Protein AF-0000000084926112 (afdb_homodimer)

InterPro domains:
  IPR013022 Xylose isomerase-like, TIM barrel domain [PF01261] (21-299)
  IPR036237 Xylose isomerase-like superfamily [SSF51658] (1-309)
  IPR050312 IolE/XylA/MocC-like [PTHR12110] (1-307)

Radius of gyration: 28.57 Å; Cα contacts (8 Å, |Δi|>4): 1303; chains: 2; bounding box: 51×92×62 Å

Structure (mmCIF, N/CA/C/O backbone):
data_AF-0000000084926112-model_v1
#
loop_
_entity.id
_entity.type
_entity.pdbx_description
1 polymer 'Xylose isomerase domain-containing protein TIM barrel'
#
loop_
_atom_site.group_PDB
_atom_site.id
_atom_site.type_symbol
_atom_site.label_atom_id
_atom_site.label_alt_id
_atom_site.label_comp_id
_atom_site.label_asym_id
_atom_site.label_entity_id
_atom_site.label_seq_id
_atom_site.pdbx_PDB_ins_code
_atom_site.Cartn_x
_atom_site.Cartn_y
_atom_site.Cartn_z
_atom_site.occupancy
_atom_site.B_iso_or_equiv
_atom_site.auth_seq_id
_atom_site.auth_comp_id
_atom_site.auth_asym_id
_atom_site.auth_atom_id
_atom_site.pdbx_PDB_model_num
ATOM 1 N N . MET A 1 1 ? -2.434 -34.125 0.705 1 95.25 1 MET A N 1
ATOM 2 C CA . MET A 1 1 ? -1.634 -33.156 -0.055 1 95.25 1 MET A CA 1
ATOM 3 C C . MET A 1 1 ? -0.195 -33.656 -0.197 1 95.25 1 MET A C 1
ATOM 5 O O . MET A 1 1 ? 0.375 -34.188 0.748 1 95.25 1 MET A O 1
ATOM 9 N N . LYS A 1 2 ? 0.292 -33.562 -1.395 1 98.06 2 LYS A N 1
ATOM 10 C CA . LYS A 1 2 ? 1.687 -33.906 -1.659 1 98.06 2 LYS A CA 1
ATOM 11 C C . LYS A 1 2 ? 2.582 -32.688 -1.568 1 98.06 2 LYS A C 1
ATOM 13 O O . LYS A 1 2 ? 2.107 -31.547 -1.697 1 98.06 2 LYS A O 1
ATOM 18 N N . LEU A 1 3 ? 3.807 -32.938 -1.264 1 98.81 3 LEU A N 1
ATOM 19 C CA . LEU A 1 3 ? 4.754 -31.828 -1.162 1 98.81 3 LEU A CA 1
ATOM 20 C C . LEU A 1 3 ? 5.695 -31.812 -2.359 1 98.81 3 LEU A C 1
ATOM 22 O O . LEU A 1 3 ? 6.137 -32.875 -2.826 1 98.81 3 LEU A O 1
ATOM 26 N N . GLY A 1 4 ? 5.953 -30.688 -2.891 1 98.88 4 GLY A N 1
ATOM 27 C CA . GLY A 1 4 ? 6.887 -30.469 -3.979 1 98.88 4 GLY A CA 1
ATOM 28 C C . GLY A 1 4 ? 7.598 -29.125 -3.883 1 98.88 4 GLY A C 1
ATOM 29 O O . GLY A 1 4 ? 7.559 -28.469 -2.84 1 98.88 4 GLY A O 1
ATOM 30 N N . PHE A 1 5 ? 8.344 -28.781 -4.895 1 98.81 5 PHE A N 1
ATOM 31 C CA . PHE A 1 5 ? 8.953 -27.453 -4.977 1 98.81 5 PHE A CA 1
ATOM 32 C C . PHE A 1 5 ? 9.172 -27.047 -6.43 1 98.81 5 PHE A C 1
ATOM 34 O O . PHE A 1 5 ? 9.211 -27.891 -7.316 1 98.81 5 PHE A O 1
ATOM 41 N N . LEU A 1 6 ? 9.188 -25.781 -6.688 1 98.75 6 LEU A N 1
ATOM 42 C CA . LEU A 1 6 ? 9.508 -25.203 -7.992 1 98.75 6 LEU A CA 1
ATOM 43 C C . LEU A 1 6 ? 11.008 -25.25 -8.258 1 98.75 6 LEU A C 1
ATOM 45 O O . LEU A 1 6 ? 11.805 -24.719 -7.488 1 98.75 6 LEU A O 1
ATOM 49 N N . THR A 1 7 ? 11.391 -25.781 -9.336 1 98.25 7 THR A N 1
ATOM 50 C CA . THR A 1 7 ? 12.781 -26.141 -9.609 1 98.25 7 THR A CA 1
ATOM 51 C C . THR A 1 7 ? 13.602 -24.906 -9.961 1 98.25 7 THR A C 1
ATOM 53 O O . THR A 1 7 ? 14.836 -24.969 -10 1 98.25 7 THR A O 1
ATOM 56 N N . ALA A 1 8 ? 12.945 -23.766 -10.109 1 96.44 8 ALA A N 1
ATOM 57 C CA . ALA A 1 8 ? 13.625 -22.547 -10.539 1 96.44 8 ALA A CA 1
ATOM 58 C C . ALA A 1 8 ? 14.68 -22.125 -9.531 1 96.44 8 ALA A C 1
ATOM 60 O O . ALA A 1 8 ? 15.617 -21.391 -9.875 1 96.44 8 ALA A O 1
ATOM 61 N N . CYS A 1 9 ? 14.633 -22.578 -8.328 1 96.44 9 CYS A N 1
ATOM 62 C CA . CYS A 1 9 ? 15.562 -22.172 -7.277 1 96.44 9 CYS A CA 1
ATOM 63 C C . CYS A 1 9 ? 16.891 -22.922 -7.402 1 96.44 9 CYS A C 1
ATOM 65 O O . CYS A 1 9 ? 17.859 -22.594 -6.715 1 96.44 9 CYS A O 1
ATOM 67 N N . LEU A 1 10 ? 16.984 -23.922 -8.258 1 96.38 10 LEU A N 1
ATOM 68 C CA . LEU A 1 10 ? 18.203 -24.672 -8.516 1 96.38 10 LEU A CA 1
ATOM 69 C C . LEU A 1 10 ? 18.531 -24.703 -10 1 96.38 10 LEU A C 1
ATOM 71 O O . LEU A 1 10 ? 18.516 -25.75 -10.633 1 96.38 10 LEU A O 1
ATOM 75 N N . PRO A 1 11 ? 18.922 -23.562 -10.523 1 93.06 11 PRO A N 1
ATOM 76 C CA . PRO A 1 11 ? 19.016 -23.375 -11.977 1 93.06 11 PRO A CA 1
ATOM 77 C C . PRO A 1 11 ? 20.141 -24.188 -12.602 1 93.06 11 PRO A C 1
ATOM 79 O O . PRO A 1 11 ? 20.141 -24.422 -13.82 1 93.06 11 PRO A O 1
ATOM 82 N N . LYS A 1 12 ? 21.094 -24.734 -11.859 1 93.12 12 LYS A N 1
ATOM 83 C CA . LYS A 1 12 ? 22.25 -25.422 -12.43 1 93.12 12 LYS A CA 1
ATOM 84 C C . LYS A 1 12 ? 22.062 -26.938 -12.406 1 93.12 12 LYS A C 1
ATOM 86 O O . LYS A 1 12 ? 22.891 -27.688 -12.922 1 93.12 12 LYS A O 1
ATOM 91 N N . GLN A 1 13 ? 20.969 -27.328 -11.844 1 95.62 13 GLN A N 1
ATOM 92 C CA . GLN A 1 13 ? 20.734 -28.75 -11.719 1 95.62 13 GLN A CA 1
ATOM 93 C C . GLN A 1 13 ? 19.891 -29.281 -12.883 1 95.62 13 GLN A C 1
ATOM 95 O O . GLN A 1 13 ? 18.953 -28.625 -13.328 1 95.62 13 GLN A O 1
ATOM 100 N N . SER A 1 14 ? 20.266 -30.469 -13.344 1 96.62 14 SER A N 1
ATOM 101 C CA . SER A 1 14 ? 19.453 -31.125 -14.359 1 96.62 14 SER A CA 1
ATOM 102 C C . SER A 1 14 ? 18.172 -31.688 -13.75 1 96.62 14 SER A C 1
ATOM 104 O O . SER A 1 14 ? 18.094 -31.906 -12.539 1 96.62 14 SER A O 1
ATOM 106 N N . LEU A 1 15 ? 17.219 -31.922 -14.625 1 97.94 15 LEU A N 1
ATOM 107 C CA . LEU A 1 15 ? 15.961 -32.5 -14.172 1 97.94 15 LEU A CA 1
ATOM 108 C C . LEU A 1 15 ? 16.219 -33.844 -13.484 1 97.94 15 LEU A C 1
ATOM 110 O O . LEU A 1 15 ? 15.609 -34.156 -12.453 1 97.94 15 LEU A O 1
ATOM 114 N N . GLU A 1 16 ? 17.078 -34.656 -14.023 1 97.69 16 GLU A N 1
ATOM 115 C CA . GLU A 1 16 ? 17.391 -35.969 -13.461 1 97.69 16 GLU A CA 1
ATOM 116 C C . GLU A 1 16 ? 17.953 -35.844 -12.047 1 97.69 16 GLU A C 1
ATOM 118 O O . GLU A 1 16 ? 17.516 -36.531 -11.133 1 97.69 16 GLU A O 1
ATOM 123 N N . ASN A 1 17 ? 18.906 -34.938 -11.898 1 98 17 ASN A N 1
ATOM 124 C CA . ASN A 1 17 ? 19.484 -34.688 -10.578 1 98 17 ASN A CA 1
ATOM 125 C C . ASN A 1 17 ? 18.422 -34.219 -9.578 1 98 17 ASN A C 1
ATOM 127 O O . ASN A 1 17 ? 18.453 -34.625 -8.414 1 98 17 ASN A O 1
ATOM 131 N N . LEU A 1 18 ? 17.594 -33.406 -10.031 1 98.56 18 LEU A N 1
ATOM 132 C CA . LEU A 1 18 ? 16.562 -32.844 -9.164 1 98.56 18 LEU A CA 1
ATOM 133 C C . LEU A 1 18 ? 15.586 -33.906 -8.703 1 98.56 18 LEU A C 1
ATOM 135 O O . LEU A 1 18 ? 15.18 -33.938 -7.543 1 98.56 18 LEU A O 1
ATOM 139 N N . VAL A 1 19 ? 15.219 -34.812 -9.617 1 98.62 19 VAL A N 1
ATOM 140 C CA . VAL A 1 19 ? 14.297 -35.875 -9.289 1 98.62 19 VAL A CA 1
ATOM 141 C C . VAL A 1 19 ? 14.898 -36.781 -8.203 1 98.62 19 VAL A C 1
ATOM 143 O O . VAL A 1 19 ? 14.242 -37.094 -7.203 1 98.62 19 VAL A O 1
ATOM 146 N N . VAL A 1 20 ? 16.125 -37.094 -8.367 1 98 20 VAL A N 1
ATOM 147 C CA . VAL A 1 20 ? 16.812 -37.969 -7.426 1 98 20 VAL A CA 1
ATOM 148 C C . VAL A 1 20 ? 16.938 -37.281 -6.066 1 98 20 VAL A C 1
ATOM 150 O O . VAL A 1 20 ? 16.625 -37.875 -5.031 1 98 20 VAL A O 1
ATOM 153 N N . TRP A 1 21 ? 17.359 -36.094 -6.078 1 98.44 21 TRP A N 1
ATOM 154 C CA . TRP A 1 21 ? 17.547 -35.375 -4.828 1 98.44 21 TRP A CA 1
ATOM 155 C C . TRP A 1 21 ? 16.203 -35.156 -4.121 1 98.44 21 TRP A C 1
ATOM 157 O O . TRP A 1 21 ? 16.094 -35.375 -2.91 1 98.44 21 TRP A O 1
ATOM 167 N N . ALA A 1 22 ? 15.219 -34.656 -4.867 1 98.75 22 ALA A N 1
ATOM 168 C CA . ALA A 1 22 ? 13.891 -34.406 -4.297 1 98.75 22 ALA A CA 1
ATOM 169 C C . ALA A 1 22 ? 13.352 -35.656 -3.617 1 98.75 22 ALA A C 1
ATOM 171 O O . ALA A 1 22 ? 12.836 -35.594 -2.498 1 98.75 22 ALA A O 1
ATOM 172 N N . LYS A 1 23 ? 13.5 -36.781 -4.289 1 98.44 23 LYS A N 1
ATOM 173 C CA . LYS A 1 23 ? 13.062 -38.062 -3.73 1 98.44 23 LYS A CA 1
ATOM 174 C C . LYS A 1 23 ? 13.797 -38.375 -2.432 1 98.44 23 LYS A C 1
ATOM 176 O O . LYS A 1 23 ? 13.188 -38.844 -1.464 1 98.44 23 LYS A O 1
ATOM 181 N N . SER A 1 24 ? 15.039 -38.125 -2.43 1 98.44 24 SER A N 1
ATOM 182 C CA . SER A 1 24 ? 15.852 -38.406 -1.256 1 98.44 24 SER A CA 1
ATOM 183 C C . SER A 1 24 ? 15.406 -37.625 -0.045 1 98.44 24 SER A C 1
ATOM 185 O O . SER A 1 24 ? 15.539 -38.062 1.095 1 98.44 24 SER A O 1
ATOM 187 N N . VAL A 1 25 ? 14.898 -36.438 -0.245 1 98.56 25 VAL A N 1
ATOM 188 C CA . VAL A 1 25 ? 14.414 -35.594 0.834 1 98.56 25 VAL A CA 1
ATOM 189 C C . VAL A 1 25 ? 13.031 -36.031 1.279 1 98.56 25 VAL A C 1
ATOM 191 O O . VAL A 1 25 ? 12.672 -35.906 2.453 1 98.56 25 VAL A O 1
ATOM 194 N N . GLY A 1 26 ? 12.281 -36.562 0.346 1 98.62 26 GLY A N 1
ATOM 195 C CA . GLY A 1 26 ? 10.93 -37 0.642 1 98.62 26 GLY A CA 1
ATOM 196 C C . GLY A 1 26 ? 9.875 -36.281 -0.171 1 98.62 26 GLY A C 1
ATOM 197 O O . GLY A 1 26 ? 8.68 -36.562 -0.039 1 98.62 26 GLY A O 1
ATOM 198 N N . PHE A 1 27 ? 10.281 -35.375 -1.051 1 98.81 27 PHE A N 1
ATOM 199 C CA . PHE A 1 27 ? 9.328 -34.719 -1.938 1 98.81 27 PHE A CA 1
ATOM 200 C C . PHE A 1 27 ? 8.664 -35.75 -2.857 1 98.81 27 PHE A C 1
ATOM 202 O O . PHE A 1 27 ? 9.227 -36.812 -3.141 1 98.81 27 PHE A O 1
ATOM 209 N N . GLU A 1 28 ? 7.453 -35.375 -3.33 1 98.69 28 GLU A N 1
ATOM 210 C CA . GLU A 1 28 ? 6.699 -36.281 -4.172 1 98.69 28 GLU A CA 1
ATOM 211 C C . GLU A 1 28 ? 6.449 -35.688 -5.555 1 98.69 28 GLU A C 1
ATOM 213 O O . GLU A 1 28 ? 6.117 -36.406 -6.5 1 98.69 28 GLU A O 1
ATOM 218 N N . MET A 1 29 ? 6.555 -34.406 -5.645 1 98.81 29 MET A N 1
ATOM 219 C CA . MET A 1 29 ? 6.273 -33.75 -6.922 1 98.81 29 MET A CA 1
ATOM 220 C C . MET A 1 29 ? 7.262 -32.625 -7.191 1 98.81 29 MET A C 1
ATOM 222 O O . MET A 1 29 ? 7.84 -32.062 -6.258 1 98.81 29 MET A O 1
ATOM 226 N N . LEU A 1 30 ? 7.496 -32.344 -8.461 1 98.88 30 LEU A N 1
ATOM 227 C CA . LEU A 1 30 ? 8.281 -31.188 -8.883 1 98.88 30 LEU A CA 1
ATOM 228 C C . LEU A 1 30 ? 7.453 -30.266 -9.773 1 98.88 30 LEU A C 1
ATOM 230 O O . LEU A 1 30 ? 6.738 -30.734 -10.664 1 98.88 30 LEU A O 1
ATOM 234 N N . GLU A 1 31 ? 7.363 -29.031 -9.43 1 98.88 31 GLU A N 1
ATOM 235 C CA . GLU A 1 31 ? 6.977 -27.969 -10.359 1 98.88 31 GLU A CA 1
ATOM 236 C C . GLU A 1 31 ? 8.148 -27.547 -11.234 1 98.88 31 GLU A C 1
ATOM 238 O O . GLU A 1 31 ? 9.102 -26.938 -10.742 1 98.88 31 GLU A O 1
ATOM 243 N N . VAL A 1 32 ? 8.086 -27.812 -12.5 1 98.81 32 VAL A N 1
ATOM 244 C CA . VAL A 1 32 ? 9.281 -27.781 -13.336 1 98.81 32 VAL A CA 1
ATOM 245 C C . VAL A 1 32 ? 9.352 -26.453 -14.094 1 98.81 32 VAL A C 1
ATOM 247 O O . VAL A 1 32 ? 8.406 -26.094 -14.797 1 98.81 32 VAL A O 1
ATOM 250 N N . ALA A 1 33 ? 10.469 -25.781 -13.961 1 98.12 33 ALA A N 1
ATOM 251 C CA . ALA A 1 33 ? 10.688 -24.5 -14.609 1 98.12 33 ALA A CA 1
ATOM 252 C C . ALA A 1 33 ? 10.93 -24.672 -16.109 1 98.12 33 ALA A C 1
ATOM 254 O O . ALA A 1 33 ? 11.812 -25.438 -16.516 1 98.12 33 ALA A O 1
ATOM 255 N N . CYS A 1 34 ? 10.164 -23.906 -16.891 1 97.94 34 CYS A N 1
ATOM 256 C CA . CYS A 1 34 ? 10.219 -24.109 -18.328 1 97.94 34 CYS A CA 1
ATOM 257 C C . CYS A 1 34 ? 10.391 -22.766 -19.062 1 97.94 34 CYS A C 1
ATOM 259 O O . CYS A 1 34 ? 9.836 -22.578 -20.141 1 97.94 34 CYS A O 1
ATOM 261 N N . TRP A 1 35 ? 11.062 -21.828 -18.469 1 96.69 35 TRP A N 1
ATOM 262 C CA . TRP A 1 35 ? 11.375 -20.594 -19.188 1 96.69 35 TRP A CA 1
ATOM 263 C C . TRP A 1 35 ? 12.281 -20.875 -20.375 1 96.69 35 TRP A C 1
ATOM 265 O O . TRP A 1 35 ? 12.906 -21.938 -20.453 1 96.69 35 TRP A O 1
ATOM 275 N N . PRO A 1 36 ? 12.328 -19.891 -21.297 1 93.88 36 PRO A N 1
ATOM 276 C CA . PRO A 1 36 ? 13.289 -20.078 -22.391 1 93.88 36 PRO A CA 1
ATOM 277 C C . PRO A 1 36 ? 14.727 -20.219 -21.906 1 93.88 36 PRO A C 1
ATOM 279 O O . PRO A 1 36 ? 15.094 -19.594 -20.891 1 93.88 36 PRO A O 1
ATOM 282 N N . VAL A 1 37 ? 15.414 -20.969 -22.594 1 86.31 37 VAL A N 1
ATOM 283 C CA . VAL A 1 37 ? 16.812 -21.172 -22.219 1 86.31 37 VAL A CA 1
ATOM 284 C C . VAL A 1 37 ? 17.547 -19.844 -22.203 1 86.31 37 VAL A C 1
ATOM 286 O O . VAL A 1 37 ? 18.328 -19.562 -21.281 1 86.31 37 VAL A O 1
ATOM 289 N N . LYS A 1 38 ? 17.391 -18.969 -23.219 1 76.31 38 LYS A N 1
ATOM 290 C CA . LYS A 1 38 ? 17.906 -17.609 -23.203 1 76.31 38 LYS A CA 1
ATOM 291 C C . LYS A 1 38 ? 16.906 -16.641 -22.578 1 76.31 38 LYS A C 1
ATOM 293 O O . LYS A 1 38 ? 15.805 -16.469 -23.078 1 76.31 38 LYS A O 1
ATOM 298 N N . ASN A 1 39 ? 17.188 -16.406 -21.359 1 71.5 39 ASN A N 1
ATOM 299 C CA . ASN A 1 39 ? 16.266 -15.469 -20.734 1 71.5 39 ASN A CA 1
ATOM 300 C C . ASN A 1 39 ? 17.016 -14.445 -19.891 1 71.5 39 ASN A C 1
ATOM 302 O O . ASN A 1 39 ? 18.156 -14.664 -19.5 1 71.5 39 ASN A O 1
ATOM 306 N N . THR A 1 40 ? 16.547 -13.242 -19.828 1 59.34 40 THR A N 1
ATOM 307 C CA . THR A 1 40 ? 17.172 -12.133 -19.109 1 59.34 40 THR A CA 1
ATOM 308 C C . THR A 1 40 ? 16.484 -11.914 -17.75 1 59.34 40 THR A C 1
ATOM 310 O O . THR A 1 40 ? 16.875 -11.031 -17 1 59.34 40 THR A O 1
ATOM 313 N N . ARG A 1 41 ? 15.727 -12.781 -17.438 1 60.91 41 ARG A N 1
ATOM 314 C CA . ARG A 1 41 ? 14.93 -12.438 -16.266 1 60.91 41 ARG A CA 1
ATOM 315 C C . ARG A 1 41 ? 15.516 -13.055 -15 1 60.91 41 ARG A C 1
ATOM 317 O O . ARG A 1 41 ? 16.031 -14.172 -15.031 1 60.91 41 ARG A O 1
ATOM 324 N N . ASP A 1 42 ? 15.32 -12.227 -14.055 1 57.19 42 ASP A N 1
ATOM 325 C CA . ASP A 1 42 ? 15.68 -12.68 -12.719 1 57.19 42 ASP A CA 1
ATOM 326 C C . ASP A 1 42 ? 14.734 -13.773 -12.227 1 57.19 42 ASP A C 1
ATOM 328 O O . ASP A 1 42 ? 13.562 -13.805 -12.617 1 57.19 42 ASP A O 1
ATOM 332 N N . TYR A 1 43 ? 14.984 -14.766 -11.664 1 59.91 43 TYR A N 1
ATOM 333 C CA . TYR A 1 43 ? 14.297 -15.875 -11.023 1 59.91 43 TYR A CA 1
ATOM 334 C C . TYR A 1 43 ? 13.703 -16.828 -12.062 1 59.91 43 TYR A C 1
ATOM 336 O O . TYR A 1 43 ? 12.789 -17.594 -11.758 1 59.91 43 TYR A O 1
ATOM 344 N N . SER A 1 44 ? 14.117 -16.516 -13.273 1 74.25 44 SER A N 1
ATOM 345 C CA . SER A 1 44 ? 13.734 -17.453 -14.328 1 74.25 44 SER A CA 1
ATOM 346 C C . SER A 1 44 ? 14.836 -18.469 -14.578 1 74.25 44 SER A C 1
ATOM 348 O O . SER A 1 44 ? 16.016 -18.172 -14.406 1 74.25 44 SER A O 1
ATOM 350 N N . SER A 1 45 ? 14.383 -19.688 -14.602 1 81.25 45 SER A N 1
ATOM 351 C CA . SER A 1 45 ? 15.312 -20.75 -14.969 1 81.25 45 SER A CA 1
ATOM 352 C C . SER A 1 45 ? 14.656 -21.766 -15.891 1 81.25 45 SER A C 1
ATOM 354 O O . SER A 1 45 ? 13.43 -21.766 -16.062 1 81.25 45 SER A O 1
ATOM 356 N N . THR A 1 46 ? 15.523 -22.453 -16.5 1 91.75 46 THR A N 1
ATOM 357 C CA . THR A 1 46 ? 15.055 -23.516 -17.391 1 91.75 46 THR A CA 1
ATOM 358 C C . THR A 1 46 ? 15.531 -24.891 -16.891 1 91.75 46 THR A C 1
ATOM 360 O O . THR A 1 46 ? 16.703 -25.219 -17.031 1 91.75 46 THR A O 1
ATOM 363 N N . THR A 1 47 ? 14.617 -25.578 -16.312 1 94.81 47 THR A N 1
ATOM 364 C CA . THR A 1 47 ? 14.898 -26.953 -15.953 1 94.81 47 THR A CA 1
ATOM 365 C C . THR A 1 47 ? 14.602 -27.891 -17.125 1 94.81 47 THR A C 1
ATOM 367 O O . THR A 1 47 ? 15.289 -28.906 -17.297 1 94.81 47 THR A O 1
ATOM 370 N N . LEU A 1 48 ? 13.586 -27.531 -17.875 1 97.25 48 LEU A N 1
ATOM 371 C CA . LEU A 1 48 ? 13.18 -28.312 -19.047 1 97.25 48 LEU A CA 1
ATOM 372 C C . LEU A 1 48 ? 13.062 -27.406 -20.266 1 97.25 48 LEU A C 1
ATOM 374 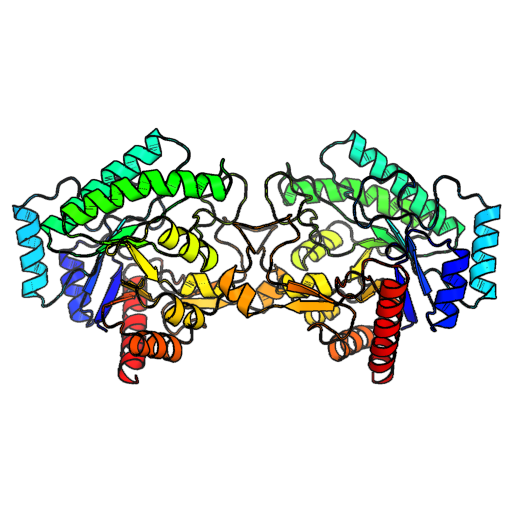O O . LEU A 1 48 ? 12.305 -26.438 -20.266 1 97.25 48 LEU A O 1
ATOM 378 N N . ASP A 1 49 ? 13.82 -27.734 -21.328 1 96.19 49 ASP A N 1
ATOM 379 C CA . ASP A 1 49 ? 13.727 -27.031 -22.594 1 96.19 49 ASP A CA 1
ATOM 380 C C . ASP A 1 49 ? 12.547 -27.547 -23.422 1 96.19 49 ASP A C 1
ATOM 382 O O . ASP A 1 49 ? 12.68 -28.531 -24.156 1 96.19 49 ASP A O 1
ATOM 386 N N . VAL A 1 50 ? 11.484 -26.828 -23.406 1 97.5 50 VAL A N 1
ATOM 387 C CA . VAL A 1 50 ? 10.242 -27.328 -24 1 97.5 50 VAL A CA 1
ATOM 388 C C . VAL A 1 50 ? 10.258 -27.109 -25.5 1 97.5 50 VAL A C 1
ATOM 390 O O . VAL A 1 50 ? 9.508 -27.75 -26.234 1 97.5 50 VAL A O 1
ATOM 393 N N . VAL A 1 51 ? 11.039 -26.219 -25.984 1 95.5 51 VAL A N 1
ATOM 394 C CA . VAL A 1 51 ? 11.109 -25.906 -27.406 1 95.5 51 VAL A CA 1
ATOM 395 C C . VAL A 1 51 ? 11.695 -27.109 -28.156 1 95.5 51 VAL A C 1
ATOM 397 O O . VAL A 1 51 ? 11.273 -27.406 -29.281 1 95.5 51 VAL A O 1
ATOM 400 N N . ARG A 1 52 ? 12.539 -27.906 -27.516 1 94.94 52 ARG A N 1
ATOM 401 C CA . ARG A 1 52 ? 13.234 -29 -28.172 1 94.94 52 ARG A CA 1
ATOM 402 C C . ARG A 1 52 ? 12.758 -30.344 -27.641 1 94.94 52 ARG A C 1
ATOM 404 O O . ARG A 1 52 ? 13.383 -31.375 -27.891 1 94.94 52 ARG A O 1
ATOM 411 N N . LEU A 1 53 ? 11.781 -30.266 -26.922 1 97.5 53 LEU A N 1
ATOM 412 C CA . LEU A 1 53 ? 11.289 -31.5 -26.312 1 97.5 53 LEU A CA 1
ATOM 413 C C . LEU A 1 53 ? 10.703 -32.438 -27.375 1 97.5 53 LEU A C 1
ATOM 415 O O . LEU A 1 53 ? 9.734 -32.094 -28.047 1 97.5 53 LEU A O 1
ATOM 419 N N . THR A 1 54 ? 11.297 -33.594 -27.547 1 97.12 54 THR A N 1
ATOM 420 C CA . THR A 1 54 ? 10.797 -34.625 -28.469 1 97.12 54 THR A CA 1
ATOM 421 C C . THR A 1 54 ? 9.922 -35.625 -27.734 1 97.12 54 THR A C 1
ATOM 423 O O . THR A 1 54 ? 9.938 -35.719 -26.516 1 97.12 54 THR A O 1
ATOM 426 N N . ARG A 1 55 ? 9.195 -36.375 -28.531 1 97.69 55 ARG A N 1
ATOM 427 C CA . ARG A 1 55 ? 8.367 -37.438 -27.953 1 97.69 55 ARG A CA 1
ATOM 428 C C . ARG A 1 55 ? 9.227 -38.438 -27.188 1 97.69 55 ARG A C 1
ATOM 430 O O . ARG A 1 55 ? 8.836 -38.906 -26.109 1 97.69 55 ARG A O 1
ATOM 437 N N . ASP A 1 56 ? 10.328 -38.688 -27.75 1 97.62 56 ASP A N 1
ATOM 438 C CA . ASP A 1 56 ? 11.234 -39.656 -27.094 1 97.62 56 ASP A CA 1
ATOM 439 C C . ASP A 1 56 ? 11.734 -39.094 -25.766 1 97.62 56 ASP A C 1
ATOM 441 O O . ASP A 1 56 ? 11.797 -39.844 -24.766 1 97.62 56 ASP A O 1
ATOM 445 N N . GLU A 1 57 ? 12.141 -37.906 -25.781 1 97.44 57 GLU A N 1
ATOM 446 C CA . GLU A 1 57 ? 12.602 -37.281 -24.547 1 97.44 57 GLU A CA 1
ATOM 447 C C . GLU A 1 57 ? 11.484 -37.219 -23.5 1 97.44 57 GLU A C 1
ATOM 449 O O . GLU A 1 57 ? 11.734 -37.438 -22.312 1 97.44 57 GLU A O 1
ATOM 454 N N . ALA A 1 58 ? 10.305 -36.906 -23.953 1 98.38 58 ALA A N 1
ATOM 455 C CA . ALA A 1 58 ? 9.164 -36.875 -23.047 1 98.38 58 ALA A CA 1
ATOM 456 C C . ALA A 1 58 ? 8.938 -38.219 -22.406 1 98.38 58 ALA A C 1
ATOM 458 O O . ALA A 1 58 ? 8.672 -38.312 -21.203 1 98.38 58 ALA A O 1
ATOM 459 N N . GLU A 1 59 ? 9.055 -39.25 -23.203 1 98.19 59 GLU A N 1
ATOM 460 C CA . GLU A 1 59 ? 8.898 -40.594 -22.672 1 98.19 59 GLU A CA 1
ATOM 461 C C . GLU A 1 59 ? 9.992 -40.938 -21.656 1 98.19 59 GLU A C 1
ATOM 463 O O . GLU A 1 59 ? 9.734 -41.594 -20.641 1 98.19 59 GLU A O 1
ATOM 468 N N . ARG A 1 60 ? 11.141 -40.5 -21.953 1 97.94 60 ARG A N 1
ATOM 469 C CA . ARG A 1 60 ? 12.242 -40.688 -21.016 1 97.94 60 ARG A CA 1
ATOM 470 C C . ARG A 1 60 ? 11.977 -39.969 -19.688 1 97.94 60 ARG A C 1
ATOM 472 O O . ARG A 1 60 ? 12.25 -40.531 -18.625 1 97.94 60 ARG A O 1
ATOM 479 N N . ILE A 1 61 ? 11.531 -38.812 -19.781 1 98.5 61 ILE A N 1
ATOM 480 C CA . ILE A 1 61 ? 11.227 -38.031 -18.594 1 98.5 61 ILE A CA 1
ATOM 481 C C . ILE A 1 61 ? 10.117 -38.688 -17.797 1 98.5 61 ILE A C 1
ATOM 483 O O . ILE A 1 61 ? 10.211 -38.812 -16.562 1 98.5 61 ILE A O 1
ATOM 487 N N . LYS A 1 62 ? 9.047 -39.156 -18.484 1 98.44 62 LYS A N 1
ATOM 488 C CA . LYS A 1 62 ? 7.969 -39.875 -17.812 1 98.44 62 LYS A CA 1
ATOM 489 C C . LYS A 1 62 ? 8.5 -41.094 -17.062 1 98.44 62 LYS A C 1
ATOM 491 O O . LYS A 1 62 ? 8.117 -41.344 -15.914 1 98.44 62 LYS A O 1
ATOM 496 N N . LYS A 1 63 ? 9.352 -41.781 -17.703 1 98.31 63 LYS A N 1
ATOM 497 C CA . LYS A 1 63 ? 9.938 -42.969 -17.094 1 98.31 63 LYS A CA 1
ATOM 498 C C . LYS A 1 63 ? 10.789 -42.625 -15.883 1 98.31 63 LYS A C 1
ATOM 500 O O . LYS A 1 63 ? 10.773 -43.312 -14.875 1 98.31 63 LYS A O 1
ATOM 505 N N . LEU A 1 64 ? 11.555 -41.562 -16.062 1 98.31 64 LEU A N 1
ATOM 506 C CA . LEU A 1 64 ? 12.375 -41.062 -14.969 1 98.31 64 LEU A CA 1
ATOM 507 C C . LEU A 1 64 ? 11.523 -40.812 -13.727 1 98.31 64 LEU A C 1
ATOM 509 O O . LEU A 1 64 ? 11.867 -41.281 -12.633 1 98.31 64 LEU A O 1
ATOM 513 N N . PHE A 1 65 ? 10.422 -40.094 -13.875 1 98.62 65 PHE A N 1
ATOM 514 C CA . PHE A 1 65 ? 9.555 -39.781 -12.75 1 98.62 65 PHE A CA 1
ATOM 515 C C . PHE A 1 65 ? 8.883 -41.031 -12.203 1 98.62 65 PHE A C 1
ATOM 517 O O . PHE A 1 65 ? 8.805 -41.219 -10.992 1 98.62 65 PHE A O 1
ATOM 524 N N . GLU A 1 66 ? 8.414 -41.938 -13.117 1 97.88 66 GLU A N 1
ATOM 525 C CA . GLU A 1 66 ? 7.777 -43.188 -12.711 1 97.88 66 GLU A CA 1
ATOM 526 C C . GLU A 1 66 ? 8.727 -44.031 -11.883 1 97.88 66 GLU A C 1
ATOM 528 O O . GLU A 1 66 ? 8.352 -44.531 -10.82 1 97.88 66 GLU A O 1
ATOM 533 N N . GLN A 1 67 ? 9.906 -44.188 -12.328 1 97.75 67 GLN A N 1
ATOM 534 C CA . GLN A 1 67 ? 10.898 -45.031 -11.68 1 97.75 67 GLN A CA 1
ATOM 535 C C . GLN A 1 67 ? 11.258 -44.5 -10.297 1 97.75 67 GLN A C 1
ATOM 537 O O . GLN A 1 67 ? 11.695 -45.25 -9.43 1 97.75 67 GLN A O 1
ATOM 542 N N . ASN A 1 68 ? 11.07 -43.281 -10.117 1 98 68 ASN A N 1
ATOM 543 C CA . ASN A 1 68 ? 11.422 -42.656 -8.844 1 98 68 ASN A CA 1
ATOM 544 C C . ASN A 1 68 ? 10.18 -42.375 -8 1 98 68 ASN A C 1
ATOM 546 O O . ASN A 1 68 ? 10.266 -41.688 -6.98 1 98 68 ASN A O 1
ATOM 550 N N . ASN A 1 69 ? 9.023 -42.812 -8.461 1 97.56 69 ASN A N 1
ATOM 551 C CA . ASN A 1 69 ? 7.758 -42.562 -7.773 1 97.56 69 ASN A CA 1
ATOM 552 C C . ASN A 1 69 ? 7.531 -41.094 -7.516 1 97.56 69 ASN A C 1
ATOM 554 O O . ASN A 1 69 ? 7.207 -40.688 -6.395 1 97.56 69 ASN A O 1
ATOM 558 N N . MET A 1 70 ? 7.906 -40.281 -8.422 1 98.31 70 MET A N 1
ATOM 559 C CA . MET A 1 70 ? 7.719 -38.812 -8.438 1 98.31 70 MET A CA 1
ATOM 560 C C . MET A 1 70 ? 6.754 -38.406 -9.547 1 98.31 70 MET A C 1
ATOM 562 O O . MET A 1 70 ? 6.469 -39.188 -10.453 1 98.31 70 MET A O 1
ATOM 566 N N . GLN A 1 71 ? 6.172 -37.25 -9.445 1 98.69 71 GLN A N 1
ATOM 567 C CA . GLN A 1 71 ? 5.312 -36.688 -10.484 1 98.69 71 GLN A CA 1
ATOM 568 C C . GLN A 1 71 ? 5.637 -35.219 -10.727 1 98.69 71 GLN A C 1
ATOM 570 O O . GLN A 1 71 ? 6.227 -34.562 -9.875 1 98.69 71 GLN A O 1
ATOM 575 N N . ILE A 1 72 ? 5.332 -34.75 -11.891 1 98.88 72 ILE A N 1
ATOM 576 C CA . ILE A 1 72 ? 5.375 -33.312 -12.195 1 98.88 72 ILE A CA 1
ATOM 577 C C . ILE A 1 72 ? 4.035 -32.688 -11.844 1 98.88 72 ILE A C 1
ATOM 579 O O . ILE A 1 72 ? 2.984 -33.125 -12.312 1 98.88 72 ILE A O 1
ATOM 583 N N . SER A 1 73 ? 4.074 -31.688 -10.969 1 98.88 73 SER A N 1
ATOM 584 C CA . SER A 1 73 ? 2.826 -31.062 -10.531 1 98.88 73 SER A CA 1
ATOM 585 C C . SER A 1 73 ? 2.336 -30.047 -11.547 1 98.88 73 SER A C 1
ATOM 587 O O . SER A 1 73 ? 1.13 -29.875 -11.742 1 98.88 73 SER A O 1
ATOM 589 N N . SER A 1 74 ? 3.203 -29.328 -12.125 1 98.94 74 SER A N 1
ATOM 590 C CA . SER A 1 74 ? 2.916 -28.312 -13.125 1 98.94 74 SER A CA 1
ATOM 591 C C . SER A 1 74 ? 4.18 -27.906 -13.883 1 98.94 74 SER A C 1
ATOM 593 O O . SER A 1 74 ? 5.293 -28.203 -13.445 1 98.94 74 SER A O 1
ATOM 595 N N . LEU A 1 75 ? 4.02 -27.453 -15.07 1 98.88 75 LEU A N 1
ATOM 596 C CA . LEU A 1 75 ? 5.094 -26.75 -15.773 1 98.88 75 LEU A CA 1
ATOM 597 C C . LEU A 1 75 ? 4.984 -25.25 -15.578 1 98.88 75 LEU A C 1
ATOM 599 O O . LEU A 1 75 ? 3.916 -24.672 -15.789 1 98.88 75 LEU A O 1
ATOM 603 N N . ALA A 1 76 ? 6.113 -24.672 -15.164 1 98.56 76 ALA A N 1
ATOM 604 C CA . ALA A 1 76 ? 6.102 -23.266 -14.758 1 98.56 76 ALA A CA 1
ATOM 605 C C . ALA A 1 76 ? 6.688 -22.375 -15.844 1 98.56 76 ALA A C 1
ATOM 607 O O . ALA A 1 76 ? 7.82 -22.578 -16.281 1 98.56 76 ALA A O 1
ATOM 608 N N . TYR A 1 77 ? 5.965 -21.375 -16.297 1 97.94 77 TYR A N 1
ATOM 609 C CA . TYR A 1 77 ? 6.395 -20.281 -17.156 1 97.94 77 TYR A CA 1
ATOM 610 C C . TYR A 1 77 ? 5.602 -19.016 -16.875 1 97.94 77 TYR A C 1
ATOM 612 O O . TYR A 1 77 ? 4.488 -18.844 -17.375 1 97.94 77 TYR A O 1
ATOM 620 N N . TYR A 1 78 ? 6.176 -18.125 -16.141 1 97.12 78 TYR A N 1
ATOM 621 C CA . TYR A 1 78 ? 5.473 -16.953 -15.633 1 97.12 78 TYR A CA 1
ATOM 622 C C . TYR A 1 78 ? 5.996 -15.68 -16.297 1 97.12 78 TYR A C 1
ATOM 624 O O . TYR A 1 78 ? 7.016 -15.125 -15.883 1 97.12 78 TYR A O 1
ATOM 632 N N . ASP A 1 79 ? 5.352 -15.25 -17.328 1 95.81 79 ASP A N 1
ATOM 633 C CA . ASP A 1 79 ? 5.707 -14.008 -18.016 1 95.81 79 ASP A CA 1
ATOM 634 C C . ASP A 1 79 ? 4.469 -13.148 -18.266 1 95.81 79 ASP A C 1
ATOM 636 O O . ASP A 1 79 ? 3.35 -13.555 -17.938 1 95.81 79 ASP A O 1
ATOM 640 N N . ASN A 1 80 ? 4.664 -11.945 -18.75 1 97.06 80 ASN A N 1
ATOM 641 C CA . ASN A 1 80 ? 3.602 -10.953 -18.922 1 97.06 80 ASN A CA 1
ATOM 642 C C . ASN A 1 80 ? 2.828 -11.188 -20.219 1 97.06 80 ASN A C 1
ATOM 644 O O . ASN A 1 80 ? 3.152 -10.602 -21.25 1 97.06 80 ASN A O 1
ATOM 648 N N . ASN A 1 81 ? 1.725 -11.859 -20.141 1 98.62 81 ASN A N 1
ATOM 649 C CA . ASN A 1 81 ? 0.955 -12.227 -21.328 1 98.62 81 ASN A CA 1
ATOM 650 C C . ASN A 1 81 ? 0.166 -11.039 -21.875 1 98.62 81 ASN A C 1
ATOM 652 O O . ASN A 1 81 ? -0.423 -11.125 -22.953 1 98.62 81 ASN A O 1
ATOM 656 N N . LEU A 1 82 ? 0.183 -9.914 -21.172 1 98.56 82 LEU A N 1
ATOM 657 C CA . LEU A 1 82 ? -0.455 -8.695 -21.656 1 98.56 82 LEU A CA 1
ATOM 658 C C . LEU A 1 82 ? 0.58 -7.605 -21.906 1 98.56 82 LEU A C 1
ATOM 660 O O . LEU A 1 82 ? 0.253 -6.418 -21.875 1 98.56 82 LEU A O 1
ATOM 664 N N . HIS A 1 83 ? 1.783 -7.984 -22.109 1 97.5 83 HIS A N 1
ATOM 665 C CA . HIS A 1 83 ? 2.873 -7.039 -22.328 1 97.5 83 HIS A CA 1
ATOM 666 C C . HIS A 1 83 ? 2.492 -5.984 -23.359 1 97.5 83 HIS A C 1
ATOM 668 O O . HIS A 1 83 ? 1.865 -6.301 -24.375 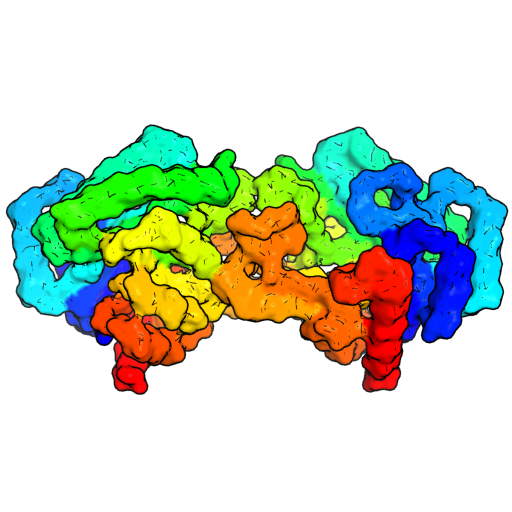1 97.5 83 HIS A O 1
ATOM 674 N N . PRO A 1 84 ? 2.875 -4.742 -23.109 1 96.56 84 PRO A N 1
ATOM 675 C CA . PRO A 1 84 ? 2.477 -3.672 -24.031 1 96.56 84 PRO A CA 1
ATOM 676 C C . PRO A 1 84 ? 3.137 -3.795 -25.391 1 96.56 84 PRO A C 1
ATOM 678 O O . PRO A 1 84 ? 2.561 -3.375 -26.406 1 96.56 84 PRO A O 1
ATOM 681 N N . ASP A 1 85 ? 4.344 -4.234 -25.484 1 97.19 85 ASP A N 1
ATOM 682 C CA . ASP A 1 85 ? 5.016 -4.477 -26.766 1 97.19 85 ASP A CA 1
ATOM 683 C C . ASP A 1 85 ? 4.516 -5.766 -27.406 1 97.19 85 ASP A C 1
ATOM 685 O O . ASP A 1 85 ? 4.77 -6.859 -26.906 1 97.19 85 ASP A O 1
ATOM 689 N N . LEU A 1 86 ? 3.945 -5.68 -28.578 1 97.75 86 LEU A N 1
ATOM 690 C CA . LEU A 1 86 ? 3.246 -6.797 -29.203 1 97.75 86 LEU A CA 1
ATOM 691 C C . LEU A 1 86 ? 4.234 -7.855 -29.688 1 97.75 86 LEU A C 1
ATOM 693 O O . LEU A 1 86 ? 3.895 -9.039 -29.75 1 97.75 86 LEU A O 1
ATOM 697 N N . VAL A 1 87 ? 5.43 -7.465 -30 1 98.25 87 VAL A N 1
ATOM 698 C CA . VAL A 1 87 ? 6.441 -8.422 -30.438 1 98.25 87 VAL A CA 1
ATOM 699 C C . VAL A 1 87 ? 6.887 -9.273 -29.25 1 98.25 87 VAL A C 1
ATOM 701 O O . VAL A 1 87 ? 6.961 -10.5 -29.344 1 98.25 87 VAL A O 1
ATOM 704 N N . ILE A 1 88 ? 7.125 -8.609 -28.188 1 97 88 ILE A N 1
ATOM 705 C CA . ILE A 1 88 ? 7.5 -9.297 -26.953 1 97 88 ILE A CA 1
ATOM 706 C C . ILE A 1 88 ? 6.352 -10.188 -26.484 1 97 88 ILE A C 1
ATOM 708 O O . ILE A 1 88 ? 6.555 -11.359 -26.156 1 97 88 ILE A O 1
ATOM 712 N N . ARG A 1 89 ? 5.168 -9.656 -26.5 1 97.75 89 ARG A N 1
ATOM 713 C CA . ARG A 1 89 ? 3.965 -10.375 -26.094 1 97.75 89 ARG A CA 1
ATOM 714 C C . ARG A 1 89 ? 3.791 -11.656 -26.891 1 97.75 89 ARG A C 1
ATOM 716 O O . ARG A 1 89 ? 3.496 -12.711 -26.328 1 97.75 89 ARG A O 1
ATOM 723 N N . LYS A 1 90 ? 3.984 -11.562 -28.172 1 98.12 90 LYS A N 1
ATOM 724 C CA . LYS A 1 90 ? 3.854 -12.727 -29.047 1 98.12 90 LYS A CA 1
ATOM 725 C C . LYS A 1 90 ? 4.883 -13.797 -28.688 1 98.12 90 LYS A C 1
ATOM 727 O O . LYS A 1 90 ? 4.586 -14.992 -28.734 1 98.12 90 LYS A O 1
ATOM 732 N N . SER A 1 91 ? 6.074 -13.32 -28.438 1 97.31 91 SER A N 1
ATOM 733 C CA . SER A 1 91 ? 7.098 -14.289 -28.047 1 97.31 91 SER A CA 1
ATOM 734 C C . SER A 1 91 ? 6.711 -15.031 -26.781 1 97.31 91 SER A C 1
ATOM 736 O O . SER A 1 91 ? 6.977 -16.219 -26.641 1 97.31 91 SER A O 1
ATOM 738 N N . TYR A 1 92 ? 6.078 -14.352 -25.812 1 97.75 92 TYR A N 1
ATOM 739 C CA . TYR A 1 92 ? 5.598 -14.977 -24.594 1 97.75 92 TYR A CA 1
ATOM 740 C C . TYR A 1 92 ? 4.484 -15.977 -24.891 1 97.75 92 TYR A C 1
ATOM 742 O O . TYR A 1 92 ? 4.473 -17.078 -24.344 1 97.75 92 TYR A O 1
ATOM 750 N N . HIS A 1 93 ? 3.604 -15.609 -25.797 1 98.69 93 HIS A N 1
ATOM 751 C CA . HIS A 1 93 ? 2.508 -16.484 -26.172 1 98.69 93 HIS A CA 1
ATOM 752 C C . HIS A 1 93 ? 3.027 -17.75 -26.875 1 98.69 93 HIS A C 1
ATOM 754 O O . HIS A 1 93 ? 2.57 -18.859 -26.578 1 98.69 93 HIS A O 1
ATOM 760 N N . ASP A 1 94 ? 3.926 -17.516 -27.797 1 98.44 94 ASP A N 1
ATOM 761 C CA . ASP A 1 94 ? 4.48 -18.641 -28.531 1 98.44 94 ASP A CA 1
ATOM 762 C C . ASP A 1 94 ? 5.16 -19.641 -27.594 1 98.44 94 ASP A C 1
ATOM 764 O O . ASP A 1 94 ? 4.988 -20.844 -27.734 1 98.44 94 ASP A O 1
ATOM 768 N N . HIS A 1 95 ? 5.871 -19.078 -26.656 1 98.25 95 HIS A N 1
ATOM 769 C CA . HIS A 1 95 ? 6.547 -19.969 -25.719 1 98.25 95 HIS A CA 1
ATOM 770 C C . HIS A 1 95 ? 5.551 -20.656 -24.797 1 98.25 95 HIS A C 1
ATOM 772 O O . HIS A 1 95 ? 5.699 -21.844 -24.484 1 98.25 95 HIS A O 1
ATOM 778 N N . LEU A 1 96 ? 4.574 -19.953 -24.359 1 98.81 96 LEU A N 1
ATOM 779 C CA . LEU A 1 96 ? 3.549 -20.531 -23.5 1 98.81 96 LEU A CA 1
ATOM 780 C C . LEU A 1 96 ? 2.867 -21.703 -24.203 1 98.81 96 LEU A C 1
ATOM 782 O O . LEU A 1 96 ? 2.6 -22.734 -23.578 1 98.81 96 LEU A O 1
ATOM 786 N N . LYS A 1 97 ? 2.619 -21.562 -25.469 1 98.75 97 LYS A N 1
ATOM 787 C CA . LYS A 1 97 ? 2.021 -22.656 -26.234 1 98.75 97 LYS A CA 1
ATOM 788 C C . LYS A 1 97 ? 2.941 -23.875 -26.281 1 98.75 97 LYS A C 1
ATOM 790 O O . LYS A 1 97 ? 2.473 -25 -26.203 1 98.75 97 LYS A O 1
ATOM 795 N N . LYS A 1 98 ? 4.215 -23.594 -26.375 1 98.69 98 LYS A N 1
ATOM 796 C CA . LYS A 1 98 ? 5.168 -24.688 -26.328 1 98.69 98 LYS A CA 1
ATOM 797 C C . LYS A 1 98 ? 5.141 -25.391 -24.984 1 98.69 98 LYS A C 1
ATOM 799 O O . LYS A 1 98 ? 5.285 -26.609 -24.906 1 98.69 98 LYS A O 1
ATOM 804 N N . VAL A 1 99 ? 4.977 -24.625 -23.938 1 98.88 99 VAL A N 1
ATOM 805 C CA . VAL A 1 99 ? 4.891 -25.203 -22.594 1 98.88 99 VAL A CA 1
ATOM 806 C C . VAL A 1 99 ? 3.625 -26.047 -22.469 1 98.88 99 VAL A C 1
ATOM 808 O O . VAL A 1 99 ? 3.652 -27.125 -21.891 1 98.88 99 VAL A O 1
ATOM 811 N N . ILE A 1 100 ? 2.516 -25.562 -23.016 1 98.94 100 ILE A N 1
ATOM 812 C CA . ILE A 1 100 ? 1.256 -26.312 -23.031 1 98.94 100 ILE A CA 1
ATOM 813 C C . ILE A 1 100 ? 1.423 -27.609 -23.797 1 98.94 100 ILE A C 1
ATOM 815 O O . ILE A 1 100 ? 0.994 -28.672 -23.344 1 98.94 100 ILE A O 1
ATOM 819 N N . ASP A 1 101 ? 2.094 -27.562 -24.938 1 98.88 101 ASP A N 1
ATOM 820 C CA . ASP A 1 101 ? 2.357 -28.766 -25.734 1 98.88 101 ASP A CA 1
ATOM 821 C C . ASP A 1 101 ? 3.193 -29.766 -24.938 1 98.88 101 ASP A C 1
ATOM 823 O O . ASP A 1 101 ? 2.93 -30.969 -24.969 1 98.88 101 ASP A O 1
ATOM 827 N N . ALA A 1 102 ? 4.168 -29.219 -24.297 1 98.88 102 ALA A N 1
ATOM 828 C CA . ALA A 1 102 ? 5.027 -30.078 -23.484 1 98.88 102 ALA A CA 1
ATOM 829 C C . ALA A 1 102 ? 4.238 -30.75 -22.359 1 98.88 102 ALA A C 1
ATOM 831 O O . ALA A 1 102 ? 4.453 -31.922 -22.062 1 98.88 102 ALA A O 1
ATOM 832 N N . ALA A 1 103 ? 3.379 -29.984 -21.734 1 98.94 103 ALA A N 1
ATOM 833 C CA . ALA A 1 103 ? 2.541 -30.547 -20.672 1 98.94 103 ALA A CA 1
ATOM 834 C C . ALA A 1 103 ? 1.697 -31.703 -21.203 1 98.94 103 ALA A C 1
ATOM 836 O O . ALA A 1 103 ? 1.604 -32.75 -20.562 1 98.94 103 ALA A O 1
ATOM 837 N N . ASN A 1 104 ? 1.106 -31.484 -22.344 1 98.75 104 ASN A N 1
ATOM 838 C CA . ASN A 1 104 ? 0.343 -32.562 -22.984 1 98.75 104 ASN A CA 1
ATOM 839 C C . ASN A 1 104 ? 1.204 -33.781 -23.219 1 98.75 104 ASN A C 1
ATOM 841 O O . ASN A 1 104 ? 0.809 -34.906 -22.875 1 98.75 104 ASN A O 1
ATOM 845 N N . LEU A 1 105 ? 2.359 -33.594 -23.766 1 98.44 105 LEU A N 1
ATOM 846 C CA . LEU A 1 105 ? 3.268 -34.688 -24.078 1 98.44 105 LEU A CA 1
ATOM 847 C C . LEU A 1 105 ? 3.674 -35.438 -22.828 1 98.44 105 LEU A C 1
ATOM 849 O O . LEU A 1 105 ? 3.865 -36.656 -22.859 1 98.44 105 LEU A O 1
ATOM 853 N N . LEU A 1 106 ? 3.824 -34.719 -21.75 1 98.75 106 LEU A N 1
ATOM 854 C CA . LEU A 1 106 ? 4.336 -35.281 -20.516 1 98.75 106 LEU A CA 1
ATOM 855 C C . LEU A 1 106 ? 3.197 -35.812 -19.641 1 98.75 106 LEU A C 1
ATOM 857 O O . LEU A 1 106 ? 3.438 -36.5 -18.641 1 98.75 106 LEU A O 1
ATOM 861 N N . GLY A 1 107 ? 1.938 -35.531 -20 1 98.25 107 GLY A N 1
ATOM 862 C CA . GLY A 1 107 ? 0.794 -35.906 -19.188 1 98.25 107 GLY A CA 1
ATOM 863 C C . GLY A 1 107 ? 0.644 -35.062 -17.938 1 98.25 107 GLY A C 1
ATOM 864 O O . GLY A 1 107 ? 0.229 -35.562 -16.891 1 98.25 107 GLY A O 1
ATOM 865 N N . VAL A 1 108 ? 1.097 -33.844 -17.984 1 98.81 108 VAL A N 1
ATOM 866 C CA . VAL A 1 108 ? 0.996 -32.906 -16.875 1 98.81 108 VAL A CA 1
ATOM 867 C C . VAL A 1 108 ? -0.253 -32.031 -17.047 1 98.81 108 VAL A C 1
ATOM 869 O O . VAL A 1 108 ? -0.463 -31.438 -18.109 1 98.81 108 VAL A O 1
ATOM 872 N N . LYS A 1 109 ? -1.013 -31.906 -16.078 1 98.81 109 LYS A N 1
ATOM 873 C CA . LYS A 1 109 ? -2.332 -31.281 -16.188 1 98.81 109 LYS A CA 1
ATOM 874 C C . LYS A 1 109 ? -2.232 -29.766 -16.125 1 98.81 109 LYS A C 1
ATOM 876 O O . LYS A 1 109 ? -3.07 -29.062 -16.688 1 98.81 109 LYS A O 1
ATOM 881 N N . TYR A 1 110 ? -1.26 -29.234 -15.438 1 98.94 110 TYR A N 1
ATOM 882 C CA . TYR A 1 110 ? -1.292 -27.812 -15.117 1 98.94 110 TYR A CA 1
ATOM 883 C C . TYR A 1 110 ? -0.078 -27.094 -15.695 1 98.94 110 TYR A C 1
ATOM 885 O O . TYR A 1 110 ? 1.038 -27.625 -15.648 1 98.94 110 TYR A O 1
ATOM 893 N N . VAL A 1 111 ? -0.304 -25.953 -16.266 1 98.94 111 VAL A N 1
ATOM 894 C CA . VAL A 1 111 ? 0.718 -25 -16.688 1 98.94 111 VAL A CA 1
ATOM 895 C C . VAL A 1 111 ? 0.498 -23.672 -15.969 1 98.94 111 VAL A C 1
ATOM 897 O O . VAL A 1 111 ? -0.603 -23.109 -16 1 98.94 111 VAL A O 1
ATOM 900 N N . GLY A 1 112 ? 1.537 -23.203 -15.258 1 98.81 112 GLY A N 1
ATOM 901 C CA . GLY A 1 112 ? 1.457 -21.953 -14.531 1 98.81 112 GLY A CA 1
ATOM 902 C C . GLY A 1 112 ? 1.989 -20.766 -15.312 1 98.81 112 GLY A C 1
ATOM 903 O O . GLY A 1 112 ? 3 -20.891 -16.016 1 98.81 112 GLY A O 1
ATOM 904 N N . THR A 1 113 ? 1.302 -19.641 -15.211 1 98.69 113 THR A N 1
ATOM 905 C CA . THR A 1 113 ? 1.755 -18.422 -15.852 1 98.69 113 THR A CA 1
ATOM 906 C C . THR A 1 113 ? 1.165 -17.188 -15.148 1 98.69 113 THR A C 1
ATOM 908 O O . THR A 1 113 ? 0.594 -17.312 -14.062 1 98.69 113 THR A O 1
ATOM 911 N N . PHE A 1 114 ? 1.459 -16.016 -15.695 1 98.5 114 PHE A N 1
ATOM 912 C CA . PHE A 1 114 ? 0.841 -14.766 -15.258 1 98.5 114 PHE A CA 1
ATOM 913 C C . PHE A 1 114 ? -0.141 -14.258 -16.297 1 98.5 114 PHE A C 1
ATOM 915 O O . PHE A 1 114 ? 0.02 -14.516 -17.5 1 98.5 114 PHE A O 1
ATOM 922 N N . VAL A 1 115 ? -1.111 -13.547 -15.773 1 98.62 115 VAL A N 1
ATOM 923 C CA . VAL A 1 115 ? -1.946 -12.805 -16.719 1 98.62 115 VAL A CA 1
ATOM 924 C C . VAL A 1 115 ? -1.144 -11.664 -17.328 1 98.62 115 VAL A C 1
ATOM 926 O O . VAL A 1 115 ? -1.146 -11.477 -18.547 1 98.62 115 VAL A O 1
ATOM 929 N N . GLY A 1 116 ? -0.474 -10.961 -16.453 1 97.88 116 GLY A N 1
ATOM 930 C CA . GLY A 1 116 ? 0.267 -9.789 -16.891 1 97.88 116 GLY A CA 1
ATOM 931 C C . GLY A 1 116 ? -0.571 -8.523 -16.906 1 97.88 116 GLY A C 1
ATOM 932 O O . GLY A 1 116 ? -1.65 -8.484 -16.312 1 97.88 116 GLY A O 1
ATOM 933 N N . ARG A 1 117 ? 0.045 -7.496 -17.484 1 97.06 117 ARG A N 1
ATOM 934 C CA . ARG A 1 117 ? -0.596 -6.188 -17.578 1 97.06 117 ARG A CA 1
ATOM 935 C C . ARG A 1 117 ? 0.049 -5.336 -18.672 1 97.06 117 ARG A C 1
ATOM 937 O O . ARG A 1 117 ? 1.269 -5.367 -18.844 1 97.06 117 ARG A O 1
ATOM 944 N N . ASN A 1 118 ? -0.757 -4.727 -19.438 1 96.75 118 ASN A N 1
ATOM 945 C CA . ASN A 1 118 ? -0.326 -3.574 -20.219 1 96.75 118 ASN A CA 1
ATOM 946 C C . ASN A 1 118 ? -0.419 -2.281 -19.422 1 96.75 118 ASN A C 1
ATOM 948 O O . ASN A 1 118 ? -1.5 -1.705 -19.281 1 96.75 118 ASN A O 1
ATOM 952 N N . TYR A 1 119 ? 0.686 -1.806 -18.938 1 91.25 119 TYR A N 1
ATOM 953 C CA . TYR A 1 119 ? 0.686 -0.696 -17.984 1 91.25 119 TYR A CA 1
ATOM 954 C C . TYR A 1 119 ? 0.29 0.606 -18.672 1 91.25 119 TYR A C 1
ATOM 956 O O . TYR A 1 119 ? 0.064 1.62 -18.016 1 91.25 119 TYR A O 1
ATOM 964 N N . ASN A 1 120 ? 0.178 0.625 -19.984 1 92.19 120 ASN A N 1
ATOM 965 C CA . ASN A 1 120 ? -0.263 1.807 -20.719 1 92.19 120 ASN A CA 1
ATOM 966 C C . ASN A 1 120 ? -1.785 1.889 -20.781 1 92.19 120 ASN A C 1
ATOM 968 O O . ASN A 1 120 ? -2.336 2.85 -21.328 1 92.19 120 ASN A O 1
ATOM 972 N N . LYS A 1 121 ? -2.432 0.872 -20.203 1 93.75 121 LYS A N 1
ATOM 973 C CA . LYS A 1 121 ? -3.887 0.796 -20.297 1 93.75 121 LYS A CA 1
ATOM 974 C C . LYS A 1 121 ? -4.523 0.758 -18.906 1 93.75 121 LYS A C 1
ATOM 976 O O . LYS A 1 121 ? -3.863 0.42 -17.922 1 93.75 121 LYS A O 1
ATOM 981 N N . THR A 1 122 ? -5.789 1.179 -18.844 1 92.12 122 THR A N 1
ATOM 982 C CA . THR A 1 122 ? -6.551 1.084 -17.594 1 92.12 122 THR A CA 1
ATOM 983 C C . THR A 1 122 ? -6.812 -0.375 -17.234 1 92.12 122 THR A C 1
ATOM 985 O O . THR A 1 122 ? -6.617 -1.271 -18.062 1 92.12 122 THR A O 1
ATOM 988 N N . ILE A 1 123 ? -7.242 -0.61 -16.078 1 94.62 123 ILE A N 1
ATOM 989 C CA . ILE A 1 123 ? -7.578 -1.955 -15.617 1 94.62 123 ILE A CA 1
ATOM 990 C C . ILE A 1 123 ? -8.703 -2.525 -16.484 1 94.62 123 ILE A C 1
ATOM 992 O O . ILE A 1 123 ? -8.641 -3.686 -16.891 1 94.62 123 ILE A O 1
ATOM 996 N N . LYS A 1 124 ? -9.672 -1.701 -16.766 1 96.06 124 LYS A N 1
ATOM 997 C CA . LYS A 1 124 ? -10.781 -2.148 -17.594 1 96.06 124 LYS A CA 1
ATOM 998 C C . LYS A 1 124 ? -10.297 -2.562 -18.984 1 96.06 124 LYS A C 1
ATOM 1000 O O . LYS A 1 124 ? -10.688 -3.615 -19.5 1 96.06 124 LYS A O 1
ATOM 1005 N N . GLU A 1 125 ? -9.43 -1.762 -19.516 1 97.81 125 GLU A N 1
ATOM 1006 C CA . GLU A 1 125 ? -8.883 -2.072 -20.844 1 97.81 125 GLU A CA 1
ATOM 1007 C C . GLU A 1 125 ? -8.023 -3.334 -20.797 1 97.81 125 GLU A C 1
ATOM 1009 O O . GLU A 1 125 ? -8.008 -4.109 -21.766 1 97.81 125 GLU A O 1
ATOM 1014 N N . ASN A 1 126 ? -7.289 -3.48 -19.766 1 98.19 126 ASN A N 1
ATOM 1015 C CA . ASN A 1 126 ? -6.504 -4.699 -19.609 1 98.19 126 ASN A CA 1
ATOM 1016 C C . ASN A 1 126 ? -7.398 -5.938 -19.547 1 98.19 126 ASN A C 1
ATOM 1018 O O . ASN A 1 126 ? -7.074 -6.965 -20.156 1 98.19 126 ASN A O 1
ATOM 1022 N N . PHE A 1 127 ? -8.547 -5.824 -18.875 1 98.62 127 PHE A N 1
ATOM 1023 C CA . PHE A 1 127 ? -9.453 -6.969 -18.812 1 98.62 127 PHE A CA 1
ATOM 1024 C C . PHE A 1 127 ? -10.094 -7.234 -20.156 1 98.62 127 PHE A C 1
ATOM 1026 O O . PHE A 1 127 ? -10.367 -8.383 -20.516 1 98.62 127 PHE A O 1
ATOM 1033 N N . ASP A 1 128 ? -10.328 -6.156 -20.922 1 98.62 128 ASP A N 1
ATOM 1034 C CA . ASP A 1 128 ? -10.812 -6.352 -22.297 1 98.62 128 ASP A CA 1
ATOM 1035 C C . ASP A 1 128 ? -9.805 -7.145 -23.125 1 98.62 128 ASP A C 1
ATOM 1037 O O . ASP A 1 128 ? -10.18 -8.07 -23.844 1 98.62 128 ASP A O 1
ATOM 1041 N N . GLU A 1 129 ? -8.562 -6.809 -22.969 1 98.44 129 GLU A N 1
ATOM 1042 C CA . GLU A 1 129 ? -7.5 -7.523 -23.672 1 98.44 129 GLU A CA 1
ATOM 1043 C C . GLU A 1 129 ? -7.332 -8.938 -23.125 1 98.44 129 GLU A C 1
ATOM 1045 O O . GLU A 1 129 ? -7.125 -9.883 -23.891 1 98.44 129 GLU A O 1
ATOM 1050 N N . PHE A 1 130 ? -7.398 -9.023 -21.891 1 98.81 130 PHE A N 1
ATOM 1051 C CA . PHE A 1 130 ? -7.324 -10.312 -21.203 1 98.81 130 PHE A CA 1
ATOM 1052 C C . PHE A 1 130 ? -8.32 -11.297 -21.781 1 98.81 130 PHE A C 1
ATOM 1054 O O . PHE A 1 130 ? -7.984 -12.453 -22.047 1 98.81 130 PHE A O 1
ATOM 1061 N N . GLU A 1 131 ? -9.5 -10.852 -21.938 1 98.69 131 GLU A N 1
ATOM 1062 C CA . GLU A 1 131 ? -10.555 -11.727 -22.453 1 98.69 131 GLU A CA 1
ATOM 1063 C C . GLU A 1 131 ? -10.18 -12.312 -23.797 1 98.69 131 GLU A C 1
ATOM 1065 O O . GLU A 1 131 ? -10.398 -13.5 -24.047 1 98.69 131 GLU A O 1
ATOM 1070 N N . ILE A 1 132 ? -9.594 -11.523 -24.625 1 98.62 132 ILE A N 1
ATOM 1071 C CA . ILE A 1 132 ? -9.211 -11.961 -25.953 1 98.62 132 ILE A CA 1
ATOM 1072 C C . ILE A 1 132 ? -8.008 -12.898 -25.875 1 98.62 132 ILE A C 1
ATOM 1074 O O . ILE A 1 132 ? -8.047 -14.016 -26.391 1 98.62 132 ILE A O 1
ATOM 1078 N N . VAL A 1 133 ? -7.012 -12.492 -25.219 1 98.81 133 VAL A N 1
ATOM 1079 C CA . VAL A 1 133 ? -5.73 -13.188 -25.156 1 98.81 133 VAL A CA 1
ATOM 1080 C C . VAL A 1 133 ? -5.906 -14.531 -24.453 1 98.81 133 VAL A C 1
ATOM 1082 O O . VAL A 1 133 ? -5.48 -15.57 -24.969 1 98.81 133 VAL A O 1
ATOM 1085 N N . PHE A 1 134 ? -6.566 -14.539 -23.375 1 98.88 134 PHE A N 1
ATOM 1086 C CA . PHE A 1 134 ? -6.625 -15.75 -22.562 1 98.88 134 PHE A CA 1
ATOM 1087 C C . PHE A 1 134 ? -7.707 -16.688 -23.062 1 98.88 134 PHE A C 1
ATOM 1089 O O . PHE A 1 134 ? -7.648 -17.906 -22.828 1 98.88 134 PHE A O 1
ATOM 1096 N N . LYS A 1 135 ? -8.75 -16.141 -23.734 1 98.81 135 LYS A N 1
ATOM 1097 C CA . LYS A 1 135 ? -9.664 -17.062 -24.406 1 98.81 135 LYS A CA 1
ATOM 1098 C C . LYS A 1 135 ? -8.906 -18 -25.344 1 98.81 135 LYS A C 1
ATOM 1100 O O . LYS A 1 135 ? -9.109 -19.219 -25.328 1 98.81 135 LYS A O 1
ATOM 1105 N N . GLU A 1 136 ? -8.047 -17.406 -26.141 1 98.75 136 GLU A N 1
ATOM 1106 C CA . GLU A 1 136 ? -7.262 -18.188 -27.078 1 98.75 136 GLU A CA 1
ATOM 1107 C C . GLU A 1 136 ? -6.367 -19.188 -26.359 1 98.75 136 GLU A C 1
ATOM 1109 O O . GLU A 1 136 ? -6.281 -20.359 -26.75 1 98.75 136 GLU A O 1
ATOM 1114 N N . ILE A 1 137 ? -5.703 -18.75 -25.344 1 98.88 137 ILE A N 1
ATOM 1115 C CA . ILE A 1 137 ? -4.785 -19.594 -24.578 1 98.88 137 ILE A CA 1
ATOM 1116 C C . ILE A 1 137 ? -5.559 -20.734 -23.922 1 98.88 137 ILE A C 1
ATOM 1118 O O . ILE A 1 137 ? -5.137 -21.891 -24 1 98.88 137 ILE A O 1
ATOM 1122 N N . LEU A 1 138 ? -6.707 -20.438 -23.344 1 98.94 138 LEU A N 1
ATOM 1123 C CA . LEU A 1 138 ? -7.484 -21.422 -22.594 1 98.94 138 LEU A CA 1
ATOM 1124 C C . LEU A 1 138 ? -8.094 -22.453 -23.547 1 98.94 138 LEU A C 1
ATOM 1126 O O . LEU A 1 138 ? -8.156 -23.641 -23.219 1 98.94 138 LEU A O 1
ATOM 1130 N N . GLU A 1 139 ? -8.555 -22.016 -24.672 1 98.88 139 GLU A N 1
ATOM 1131 C CA . GLU A 1 139 ? -9.086 -22.953 -25.656 1 98.88 139 GLU A CA 1
ATOM 1132 C C . GLU A 1 139 ? -7.996 -23.875 -26.172 1 98.88 139 GLU A C 1
ATOM 1134 O O . GLU A 1 139 ? -8.219 -25.078 -26.312 1 98.88 139 GLU A O 1
ATOM 1139 N N . TYR A 1 140 ? -6.867 -23.297 -26.469 1 98.88 140 TYR A N 1
ATOM 1140 C CA . TYR A 1 140 ? -5.738 -24.109 -26.906 1 98.88 140 TYR A CA 1
ATOM 1141 C C . TYR A 1 140 ? -5.367 -25.141 -25.844 1 98.88 140 TYR A C 1
ATOM 1143 O O . TYR A 1 140 ? -5.176 -26.312 -26.156 1 98.88 140 TYR A O 1
ATOM 1151 N N . ALA A 1 141 ? -5.262 -24.719 -24.625 1 98.94 141 ALA A N 1
ATOM 1152 C CA . ALA A 1 141 ? -4.91 -25.594 -23.516 1 98.94 141 ALA A CA 1
ATOM 1153 C C . ALA A 1 141 ? -5.957 -26.688 -23.328 1 98.94 141 ALA A C 1
ATOM 1155 O O . ALA A 1 141 ? -5.617 -27.844 -23.094 1 98.94 141 ALA A O 1
ATOM 1156 N N . LYS A 1 142 ? -7.176 -26.312 -23.422 1 98.75 142 LYS A N 1
ATOM 1157 C CA . LYS A 1 142 ? -8.273 -27.266 -23.266 1 98.75 142 LYS A CA 1
ATOM 1158 C C . LYS A 1 142 ? -8.18 -28.375 -24.312 1 98.75 142 LYS A C 1
ATOM 1160 O O . LYS A 1 142 ? -8.359 -29.547 -24 1 98.75 142 LYS A O 1
ATOM 1165 N N . GLU A 1 143 ? -7.902 -28.016 -25.531 1 98.62 143 GLU A N 1
ATOM 1166 C CA . GLU A 1 143 ? -7.738 -28.984 -26.609 1 98.62 143 GLU A CA 1
ATOM 1167 C C . GLU A 1 143 ? -6.617 -29.969 -26.297 1 98.62 143 GLU A C 1
ATOM 1169 O O . GLU A 1 143 ? -6.648 -31.109 -26.75 1 98.62 143 GLU A O 1
ATOM 1174 N N . LYS A 1 144 ? -5.672 -29.484 -25.547 1 98.62 144 LYS A N 1
ATOM 1175 C CA . LYS A 1 144 ? -4.5 -30.297 -25.219 1 98.62 144 LYS A CA 1
ATOM 1176 C C . LYS A 1 144 ? -4.684 -31.016 -23.891 1 98.62 144 LYS A C 1
ATOM 1178 O O . LYS A 1 144 ? -3.77 -31.688 -23.406 1 98.62 144 LYS A O 1
ATOM 1183 N N . GLY A 1 145 ? -5.848 -30.875 -23.203 1 98.69 145 GLY A N 1
ATOM 1184 C CA . GLY A 1 145 ? -6.094 -31.5 -21.922 1 98.69 145 GLY A CA 1
ATOM 1185 C C . GLY A 1 145 ? -5.301 -30.859 -20.781 1 98.69 145 GLY A C 1
ATOM 1186 O O . GLY A 1 145 ? -4.953 -31.531 -19.812 1 98.69 145 GLY A O 1
ATOM 1187 N N . VAL A 1 146 ? -4.98 -29.625 -20.938 1 98.88 146 VAL A N 1
ATOM 1188 C CA . VAL A 1 146 ? -4.148 -28.906 -19.969 1 98.88 146 VAL A CA 1
ATOM 1189 C C . VAL A 1 146 ? -4.957 -27.766 -19.359 1 98.88 146 VAL A C 1
ATOM 1191 O O . VAL A 1 146 ? -5.805 -27.156 -20.016 1 98.88 146 VAL A O 1
ATOM 1194 N N . SER A 1 147 ? -4.805 -27.516 -18.062 1 98.94 147 SER A N 1
ATOM 1195 C CA . SER A 1 147 ? -5.379 -26.359 -17.375 1 98.94 147 SER A CA 1
ATOM 1196 C C . SER A 1 147 ? -4.332 -25.281 -17.141 1 98.94 147 SER A C 1
ATOM 1198 O O . SER A 1 147 ? -3.16 -25.578 -16.906 1 98.94 147 SER A O 1
ATOM 1200 N N . ILE A 1 148 ? -4.785 -24.031 -17.234 1 98.94 148 ILE A N 1
ATOM 1201 C CA . ILE A 1 148 ? -3.926 -22.875 -16.984 1 98.94 148 ILE A CA 1
ATOM 1202 C C . ILE A 1 148 ? -4.145 -22.375 -15.555 1 98.94 148 ILE A C 1
ATOM 1204 O O . ILE A 1 148 ? -5.281 -22.172 -15.133 1 98.94 148 ILE A O 1
ATOM 1208 N N . ILE A 1 149 ? -3.059 -22.219 -14.773 1 98.94 149 ILE A N 1
ATOM 1209 C CA . ILE A 1 149 ? -3.16 -21.719 -13.406 1 98.94 149 ILE A CA 1
ATOM 1210 C C . ILE A 1 149 ? -2.383 -20.422 -13.273 1 98.94 149 ILE A C 1
ATOM 1212 O O . ILE A 1 149 ? -1.248 -20.312 -13.742 1 98.94 149 ILE A O 1
ATOM 1216 N N . ILE A 1 150 ? -3.016 -19.422 -12.672 1 98.94 150 ILE A N 1
ATOM 1217 C CA . ILE A 1 150 ? -2.467 -18.078 -12.539 1 98.94 150 ILE A CA 1
ATOM 1218 C C . ILE A 1 150 ? -1.939 -17.875 -11.117 1 98.94 150 ILE A C 1
ATOM 1220 O O . ILE A 1 150 ? -2.666 -18.078 -10.141 1 98.94 150 ILE A O 1
ATOM 1224 N N . GLU A 1 151 ? -0.686 -17.484 -11.023 1 98.75 151 GLU A N 1
ATOM 1225 C CA . GLU A 1 151 ? -0.177 -17.078 -9.711 1 98.75 151 GLU A CA 1
ATOM 1226 C C . GLU A 1 151 ? -0.589 -15.648 -9.375 1 98.75 151 GLU A C 1
ATOM 1228 O O . GLU A 1 151 ? -0.558 -14.773 -10.234 1 98.75 151 GLU A O 1
ATOM 1233 N N . ASN A 1 152 ? -0.925 -15.422 -8.148 1 98.62 152 ASN A N 1
ATOM 1234 C CA . ASN A 1 152 ? -1.442 -14.125 -7.715 1 98.62 152 ASN A CA 1
ATOM 1235 C C . ASN A 1 152 ? -0.323 -13.203 -7.234 1 98.62 152 ASN A C 1
ATOM 1237 O O . ASN A 1 152 ? -0.423 -12.609 -6.164 1 98.62 152 ASN A O 1
ATOM 1241 N N . CYS A 1 153 ? 0.677 -13.016 -7.969 1 97.06 153 CYS A N 1
ATOM 1242 C CA . CYS A 1 153 ? 1.784 -12.109 -7.676 1 97.06 153 CYS A CA 1
ATOM 1243 C C . CYS A 1 153 ? 1.558 -10.742 -8.312 1 97.06 153 CYS A C 1
ATOM 1245 O O . CYS A 1 153 ? 1.218 -10.656 -9.492 1 97.06 153 CYS A O 1
ATOM 1247 N N . PRO A 1 154 ? 1.761 -9.695 -7.551 1 95.81 154 PRO A N 1
ATOM 1248 C CA . PRO A 1 154 ? 1.544 -8.375 -8.141 1 95.81 154 PRO A CA 1
ATOM 1249 C C . PRO A 1 154 ? 2.658 -7.965 -9.102 1 95.81 154 PRO A C 1
ATOM 1251 O O . PRO A 1 154 ? 2.467 -7.07 -9.93 1 95.81 154 PRO A O 1
ATOM 1254 N N . MET A 1 155 ? 3.863 -8.523 -9.008 1 94.25 155 MET A N 1
ATOM 1255 C CA . MET A 1 155 ? 5.016 -8.305 -9.875 1 94.25 155 MET A CA 1
ATOM 1256 C C . MET A 1 155 ? 5.387 -6.824 -9.922 1 94.25 155 MET A C 1
ATOM 1258 O O . MET A 1 155 ? 5.41 -6.219 -10.992 1 94.25 155 MET A O 1
ATOM 1262 N N . PRO A 1 156 ? 5.75 -6.289 -8.688 1 88.56 156 PRO A N 1
ATOM 1263 C CA . PRO A 1 156 ? 6.23 -4.906 -8.727 1 88.56 156 PRO A CA 1
ATOM 1264 C C . PRO A 1 156 ? 7.406 -4.719 -9.688 1 88.56 156 PRO A C 1
ATOM 1266 O O . PRO A 1 156 ? 8.266 -5.598 -9.797 1 88.56 156 PRO A O 1
ATOM 1269 N N . GLY A 1 157 ? 7.441 -3.689 -10.453 1 84.5 157 GLY A N 1
ATOM 1270 C CA . GLY A 1 157 ? 8.547 -3.412 -11.359 1 84.5 157 GLY A CA 1
ATOM 1271 C C . GLY A 1 157 ? 8.195 -3.613 -12.82 1 84.5 157 GLY A C 1
ATOM 1272 O O . GLY A 1 157 ? 8.906 -3.152 -13.711 1 84.5 157 GLY A O 1
ATOM 1273 N N . TRP A 1 158 ? 7.113 -4.434 -12.969 1 90.12 158 TRP A N 1
ATOM 1274 C CA . TRP A 1 158 ? 6.711 -4.656 -14.359 1 90.12 158 TRP A CA 1
ATOM 1275 C C . TRP A 1 158 ? 5.91 -3.475 -14.891 1 90.12 158 TRP A C 1
ATOM 1277 O O . TRP A 1 158 ? 5.602 -3.414 -16.078 1 90.12 158 TRP A O 1
ATOM 1287 N N . ASN A 1 159 ? 5.59 -2.541 -13.984 1 83.81 159 ASN A N 1
ATOM 1288 C CA . ASN A 1 159 ? 4.953 -1.286 -14.375 1 83.81 159 ASN A CA 1
ATOM 1289 C C . ASN A 1 159 ? 5.969 -0.153 -14.477 1 83.81 159 ASN A C 1
ATOM 1291 O O . ASN A 1 159 ? 6.363 0.432 -13.469 1 83.81 159 ASN A O 1
ATOM 1295 N N . SER A 1 160 ? 6.32 0.2 -15.641 1 75.44 160 SER A N 1
ATOM 1296 C CA . SER A 1 160 ? 7.379 1.183 -15.859 1 75.44 160 SER A CA 1
ATOM 1297 C C . SER A 1 160 ? 6.898 2.592 -15.531 1 75.44 160 SER A C 1
ATOM 1299 O O . SER A 1 160 ? 7.707 3.518 -15.414 1 75.44 160 SER A O 1
ATOM 1301 N N . ASN A 1 161 ? 5.613 2.777 -15.367 1 68.19 161 ASN A N 1
ATOM 1302 C CA . ASN A 1 161 ? 5.074 4.094 -15.047 1 68.19 161 ASN A CA 1
ATOM 1303 C C . ASN A 1 161 ? 5.027 4.328 -13.539 1 68.19 161 ASN A C 1
ATOM 1305 O O . ASN A 1 161 ? 4.422 5.297 -13.07 1 68.19 161 ASN A O 1
ATOM 1309 N N . GLY A 1 162 ? 5.723 3.441 -12.781 1 65.19 162 GLY A N 1
ATOM 1310 C CA . GLY A 1 162 ? 5.836 3.645 -11.344 1 65.19 162 GLY A CA 1
ATOM 1311 C C . GLY A 1 162 ? 4.719 2.982 -10.555 1 65.19 162 GLY A C 1
ATOM 1312 O O . GLY A 1 162 ? 4.68 3.072 -9.328 1 65.19 162 GLY A O 1
ATOM 1313 N N . GLY A 1 163 ? 3.961 2.201 -11.078 1 68.38 163 GLY A N 1
ATOM 1314 C CA . GLY A 1 163 ? 2.922 1.5 -10.336 1 68.38 163 GLY A CA 1
ATOM 1315 C C . GLY A 1 163 ? 3.408 0.209 -9.703 1 68.38 163 GLY A C 1
ATOM 1316 O O . GLY A 1 163 ? 4.473 -0.298 -10.062 1 68.38 163 GLY A O 1
ATOM 1317 N N . TRP A 1 164 ? 2.756 -0.2 -8.609 1 75.88 164 TRP A N 1
ATOM 1318 C CA . TRP A 1 164 ? 3.205 -1.364 -7.855 1 75.88 164 TRP A CA 1
ATOM 1319 C C . TRP A 1 164 ? 2.643 -2.65 -8.453 1 75.88 164 TRP A C 1
ATOM 1321 O O . TRP A 1 164 ? 2.984 -3.748 -8.008 1 75.88 164 TRP A O 1
ATOM 1331 N N . THR A 1 165 ? 1.816 -2.473 -9.492 1 87.94 165 THR A N 1
ATOM 1332 C CA . THR A 1 165 ? 1.158 -3.689 -9.953 1 87.94 165 THR A CA 1
ATOM 1333 C C . THR A 1 165 ? 1.522 -3.98 -11.406 1 87.94 165 THR A C 1
ATOM 1335 O O . THR A 1 165 ? 1.203 -3.193 -12.305 1 87.94 165 THR A O 1
ATOM 1338 N N . GLY A 1 166 ? 2.211 -5.09 -11.555 1 93.69 166 GLY A N 1
ATOM 1339 C CA . GLY A 1 166 ? 2.607 -5.551 -12.875 1 93.69 166 GLY A CA 1
ATOM 1340 C C . GLY A 1 166 ? 1.679 -6.605 -13.445 1 93.69 166 GLY A C 1
ATOM 1341 O O . GLY A 1 166 ? 1.862 -7.055 -14.578 1 93.69 166 GLY A O 1
ATOM 1342 N N . THR A 1 167 ? 0.702 -7.066 -12.688 1 96.88 167 THR A N 1
ATOM 1343 C CA . THR A 1 167 ? -0.315 -8.008 -13.133 1 96.88 167 THR A CA 1
ATOM 1344 C C . THR A 1 167 ? -1.703 -7.566 -12.68 1 96.88 167 THR A C 1
ATOM 1346 O O . THR A 1 167 ? -1.834 -6.785 -11.734 1 96.88 167 THR A O 1
ATOM 1349 N N . ILE A 1 168 ? -2.75 -7.988 -13.414 1 97.62 168 ILE A N 1
ATOM 1350 C CA . ILE A 1 168 ? -4.117 -7.629 -13.055 1 97.62 168 ILE A CA 1
ATOM 1351 C C . ILE A 1 168 ? -4.793 -8.805 -12.352 1 97.62 168 ILE A C 1
ATOM 1353 O O . ILE A 1 168 ? -6.004 -9.008 -12.492 1 97.62 168 ILE A O 1
ATOM 1357 N N . SER A 1 169 ? -4.012 -9.625 -11.609 1 98.31 169 SER A N 1
ATOM 1358 C CA . SER A 1 169 ? -4.57 -10.828 -11 1 98.31 169 SER A CA 1
ATOM 1359 C C . SER A 1 169 ? -3.998 -11.055 -9.602 1 98.31 169 SER A C 1
ATOM 1361 O O . SER A 1 169 ? -3.775 -12.195 -9.195 1 98.31 169 SER A O 1
ATOM 1363 N N . TYR A 1 170 ? -3.779 -9.984 -8.844 1 98.06 170 TYR A N 1
ATOM 1364 C CA . TYR A 1 170 ? -3.062 -10.148 -7.582 1 98.06 170 TYR A CA 1
ATOM 1365 C C . TYR A 1 170 ? -4.031 -10.172 -6.402 1 98.06 170 TYR A C 1
ATOM 1367 O O . TYR A 1 170 ? -3.641 -10.5 -5.277 1 98.06 170 TYR A O 1
ATOM 1375 N N . SER A 1 171 ? -5.348 -9.859 -6.652 1 98.56 171 SER A N 1
ATOM 1376 C CA . SER A 1 171 ? -6.277 -9.734 -5.535 1 98.56 171 SER A CA 1
ATOM 1377 C C . SER A 1 171 ? -7.598 -10.438 -5.832 1 98.56 171 SER A C 1
ATOM 1379 O O . SER A 1 171 ? -7.918 -10.703 -6.992 1 98.56 171 SER A O 1
ATOM 1381 N N . PRO A 1 172 ? -8.414 -10.688 -4.77 1 98.88 172 PRO A N 1
ATOM 1382 C CA . PRO A 1 172 ? -9.703 -11.359 -4.949 1 98.88 172 PRO A CA 1
ATOM 1383 C C . PRO A 1 172 ? -10.648 -10.578 -5.863 1 98.88 172 PRO A C 1
ATOM 1385 O O . PRO A 1 172 ? -11.352 -11.18 -6.684 1 98.88 172 PRO A O 1
ATOM 1388 N N . GLU A 1 173 ? -10.68 -9.227 -5.777 1 98.75 173 GLU A N 1
ATOM 1389 C CA . GLU A 1 173 ? -11.5 -8.438 -6.691 1 98.75 173 GLU A CA 1
ATOM 1390 C C . GLU A 1 173 ? -11.172 -8.758 -8.148 1 98.75 173 GLU A C 1
ATOM 1392 O O . GLU A 1 173 ? -12.078 -8.961 -8.961 1 98.75 173 GLU A O 1
ATOM 1397 N N . LEU A 1 174 ? -9.938 -8.812 -8.398 1 98.75 174 LEU A N 1
ATOM 1398 C CA . LEU A 1 174 ? -9.461 -9.016 -9.766 1 98.75 174 LEU A CA 1
ATOM 1399 C C . LEU A 1 174 ? -9.688 -10.453 -10.211 1 98.75 174 LEU A C 1
ATOM 1401 O O . LEU A 1 174 ? -9.977 -10.711 -11.383 1 98.75 174 LEU A O 1
ATOM 1405 N N . TRP A 1 175 ? -9.555 -11.438 -9.273 1 98.88 175 TRP A N 1
ATOM 1406 C CA . TRP A 1 175 ? -9.867 -12.828 -9.578 1 98.88 175 TRP A CA 1
ATOM 1407 C C . TRP A 1 175 ? -11.328 -12.984 -9.961 1 98.88 175 TRP A C 1
ATOM 1409 O O . TRP A 1 175 ? -11.656 -13.703 -10.914 1 98.88 175 TRP A O 1
ATOM 1419 N N . GLU A 1 176 ? -12.172 -12.305 -9.156 1 98.75 176 GLU A N 1
ATOM 1420 C CA . GLU A 1 176 ? -13.594 -12.375 -9.469 1 98.75 176 GLU A CA 1
ATOM 1421 C C . GLU A 1 176 ? -13.875 -11.914 -10.898 1 98.75 176 GLU A C 1
ATOM 1423 O O . GLU A 1 176 ? -14.617 -12.562 -11.633 1 98.75 176 GLU A O 1
ATOM 1428 N N . GLU A 1 177 ? -13.281 -10.805 -11.242 1 98.69 177 GLU A N 1
ATOM 1429 C CA . GLU A 1 177 ? -13.445 -10.289 -12.602 1 98.69 177 GLU A CA 1
ATOM 1430 C C . GLU A 1 177 ? -12.883 -11.258 -13.633 1 98.69 177 GLU A C 1
ATOM 1432 O O . GLU A 1 177 ? -13.523 -11.523 -14.656 1 98.69 177 GLU A O 1
ATOM 1437 N N . MET A 1 178 ? -11.703 -11.781 -13.375 1 98.69 178 MET A N 1
ATOM 1438 C CA . MET A 1 178 ? -11 -12.719 -14.242 1 98.69 178 MET A CA 1
ATOM 1439 C C . MET A 1 178 ? -11.859 -13.945 -14.531 1 98.69 178 MET A C 1
ATOM 1441 O O . MET A 1 178 ? -12.078 -14.297 -15.688 1 98.69 178 MET A O 1
ATOM 1445 N N . PHE A 1 179 ? -12.422 -14.578 -13.547 1 98.81 179 PHE A N 1
ATOM 1446 C CA . PHE A 1 179 ? -13.172 -15.82 -13.688 1 98.81 179 PHE A CA 1
ATOM 1447 C C . PHE A 1 179 ? -14.578 -15.539 -14.211 1 98.81 179 PHE A C 1
ATOM 1449 O O . PHE A 1 179 ? -15.188 -16.406 -14.859 1 98.81 179 PHE A O 1
ATOM 1456 N N . SER A 1 180 ? -15.125 -14.328 -13.914 1 98.62 180 SER A N 1
ATOM 1457 C CA . SER A 1 180 ? -16.422 -13.953 -14.469 1 98.62 180 SER A CA 1
ATOM 1458 C C . SER A 1 180 ? -16.344 -13.773 -15.984 1 98.62 180 SER A C 1
ATOM 1460 O O . SER A 1 180 ? -17.25 -14.172 -16.703 1 98.62 180 SER A O 1
ATOM 1462 N N . ARG A 1 181 ? -15.266 -13.188 -16.422 1 98.5 181 ARG A N 1
ATOM 1463 C CA . ARG A 1 181 ? -15.078 -12.93 -17.859 1 98.5 181 ARG A CA 1
ATOM 1464 C C . ARG A 1 181 ? -14.828 -14.227 -18.609 1 98.5 181 ARG A C 1
ATOM 1466 O O . ARG A 1 181 ? -15.281 -14.391 -19.75 1 98.5 181 ARG A O 1
ATOM 1473 N N . LEU A 1 182 ? -14.039 -15.102 -18.031 1 98.81 182 LEU A N 1
ATOM 1474 C CA . LEU A 1 182 ? -13.688 -16.375 -18.656 1 98.81 182 LEU A CA 1
ATOM 1475 C C . LEU A 1 182 ? -13.969 -17.531 -17.703 1 98.81 182 LEU A C 1
ATOM 1477 O O . LEU A 1 182 ? -13.047 -18.062 -17.062 1 98.81 182 LEU A O 1
ATOM 1481 N N . PRO A 1 183 ? -15.242 -17.969 -17.656 1 98.38 183 PRO A N 1
ATOM 1482 C CA . PRO A 1 183 ? -15.625 -19.031 -16.719 1 98.38 183 PRO A CA 1
ATOM 1483 C C . PRO A 1 183 ? -15.289 -20.422 -17.25 1 98.38 183 PRO A C 1
ATOM 1485 O O . PRO A 1 183 ? -16.172 -21.281 -17.344 1 98.38 183 PRO A O 1
ATOM 1488 N N . TYR A 1 184 ? -14.047 -20.672 -17.594 1 98.69 184 TYR A N 1
ATOM 1489 C CA . TYR A 1 184 ? -13.578 -21.969 -18.094 1 98.69 184 TYR A CA 1
ATOM 1490 C C . TYR A 1 184 ? -13.234 -22.906 -16.953 1 98.69 184 TYR A C 1
ATOM 1492 O O . TYR A 1 184 ? -12.68 -22.484 -15.938 1 98.69 184 TYR A O 1
ATOM 1500 N N . ASP A 1 185 ? -13.516 -24.141 -17.062 1 98.44 185 ASP A N 1
ATOM 1501 C CA . ASP A 1 185 ? -13.242 -25.141 -16.031 1 98.44 185 ASP A CA 1
ATOM 1502 C C . ASP A 1 185 ? -11.742 -25.438 -15.938 1 98.44 185 ASP A C 1
ATOM 1504 O O . ASP A 1 185 ? -11.258 -25.906 -14.906 1 98.44 185 ASP A O 1
ATOM 1508 N N . ASN A 1 186 ? -10.961 -25.188 -17.062 1 98.81 186 ASN A N 1
ATOM 1509 C CA . ASN A 1 186 ? -9.523 -25.453 -17.062 1 98.81 186 ASN A CA 1
ATOM 1510 C C . ASN A 1 186 ? -8.727 -24.203 -16.719 1 98.81 186 ASN A C 1
ATOM 1512 O O . ASN A 1 186 ? -7.594 -24.031 -17.172 1 98.81 186 ASN A O 1
ATOM 1516 N N . PHE A 1 187 ? -9.336 -23.266 -15.992 1 98.88 187 PHE A N 1
ATOM 1517 C CA . PHE A 1 187 ? -8.719 -21.984 -15.625 1 98.88 187 PHE A CA 1
ATOM 1518 C C . PHE A 1 187 ? -8.805 -21.766 -14.125 1 98.88 187 PHE A C 1
ATOM 1520 O O . PHE A 1 187 ? -9.898 -21.75 -13.555 1 98.88 187 PHE A O 1
ATOM 1527 N N . GLY A 1 188 ? -7.664 -21.656 -13.461 1 98.94 188 GLY A N 1
ATOM 1528 C CA . GLY A 1 188 ? -7.688 -21.5 -12.016 1 98.94 188 GLY A CA 1
ATOM 1529 C C . GLY A 1 188 ? -6.449 -20.812 -11.461 1 98.94 188 GLY A C 1
ATOM 1530 O O . GLY A 1 188 ? -5.789 -20.047 -12.172 1 98.94 188 GLY A O 1
ATOM 1531 N N . LEU A 1 189 ? -6.258 -20.984 -10.188 1 98.94 189 LEU A N 1
ATOM 1532 C CA . LEU A 1 189 ? -5.18 -20.281 -9.492 1 98.94 189 LEU A CA 1
ATOM 1533 C C . LEU A 1 189 ? -4.074 -21.25 -9.094 1 98.94 189 LEU A C 1
ATOM 1535 O O . LEU A 1 189 ? -4.348 -22.406 -8.734 1 98.94 189 LEU A O 1
ATOM 1539 N N . ASN A 1 190 ? -2.83 -20.844 -9.258 1 98.94 190 ASN A N 1
ATOM 1540 C CA . ASN A 1 190 ? -1.722 -21.25 -8.398 1 98.94 190 ASN A CA 1
ATOM 1541 C C . ASN A 1 190 ? -1.584 -20.328 -7.195 1 98.94 190 ASN A C 1
ATOM 1543 O O . ASN A 1 190 ? -0.836 -19.344 -7.234 1 98.94 190 ASN A O 1
ATOM 1547 N N . LEU A 1 191 ? -2.324 -20.641 -6.125 1 98.94 191 LEU A N 1
ATOM 1548 C CA . LEU A 1 191 ? -2.482 -19.734 -5.004 1 98.94 191 LEU A CA 1
ATOM 1549 C C . LEU A 1 191 ? -1.194 -19.641 -4.191 1 98.94 191 LEU A C 1
ATOM 1551 O O . LEU A 1 191 ? -0.724 -20.641 -3.646 1 98.94 191 LEU A O 1
ATOM 1555 N N . ASP A 1 192 ? -0.616 -18.5 -4.16 1 98.88 192 ASP A N 1
ATOM 1556 C CA . ASP A 1 192 ? 0.562 -18.203 -3.354 1 98.88 192 ASP A CA 1
ATOM 1557 C C . ASP A 1 192 ? 0.21 -17.281 -2.193 1 98.88 192 ASP A C 1
ATOM 1559 O O . ASP A 1 192 ? -0.035 -16.078 -2.398 1 98.88 192 ASP A O 1
ATOM 1563 N N . PRO A 1 193 ? 0.191 -17.75 -0.992 1 98.69 193 PRO A N 1
ATOM 1564 C CA . PRO A 1 193 ? -0.255 -16.938 0.14 1 98.69 193 PRO A CA 1
ATOM 1565 C C . PRO A 1 193 ? 0.765 -15.875 0.539 1 98.69 193 PRO A C 1
ATOM 1567 O O . PRO A 1 193 ? 0.434 -14.938 1.275 1 98.69 193 PRO A O 1
ATOM 1570 N N . SER A 1 194 ? 2.037 -16.016 0.105 1 98.75 194 SER A N 1
ATOM 1571 C CA . SER A 1 194 ? 3.088 -15.117 0.56 1 98.75 194 SER A CA 1
ATOM 1572 C C . SER A 1 194 ? 2.805 -13.68 0.134 1 98.75 194 SER A C 1
ATOM 1574 O O . SER A 1 194 ? 3.041 -12.742 0.898 1 98.75 194 SER A O 1
ATOM 1576 N N . HIS A 1 195 ? 2.27 -13.539 -1.073 1 97.94 195 HIS A N 1
ATOM 1577 C CA . HIS A 1 195 ? 1.996 -12.211 -1.604 1 97.94 195 HIS A CA 1
ATOM 1578 C C . HIS A 1 195 ? 0.771 -11.594 -0.938 1 97.94 195 HIS A C 1
ATOM 1580 O O . HIS A 1 195 ? 0.718 -10.375 -0.732 1 97.94 195 HIS A O 1
ATOM 1586 N N . LEU A 1 196 ? -0.176 -12.422 -0.603 1 98.75 196 LEU A N 1
ATOM 1587 C CA . LEU A 1 196 ? -1.404 -11.938 0.018 1 98.75 196 LEU A CA 1
ATOM 1588 C C . LEU A 1 196 ? -1.111 -11.273 1.358 1 98.75 196 LEU A C 1
ATOM 1590 O O . LEU A 1 196 ? -1.686 -10.227 1.676 1 98.75 196 LEU A O 1
ATOM 1594 N N . LEU A 1 197 ? -0.162 -11.805 2.055 1 98.31 197 LEU A N 1
ATOM 1595 C CA . LEU A 1 197 ? 0.109 -11.328 3.404 1 98.31 197 LEU A CA 1
ATOM 1596 C C . LEU A 1 197 ? 0.555 -9.867 3.385 1 98.31 197 LEU A C 1
ATOM 1598 O O . LEU A 1 197 ? -0.05 -9.023 4.043 1 98.31 197 LEU A O 1
ATOM 1602 N N . TRP A 1 198 ? 1.565 -9.531 2.621 1 97.25 198 TRP A N 1
ATOM 1603 C CA . TRP A 1 198 ? 2.037 -8.148 2.639 1 97.25 198 TRP A CA 1
ATOM 1604 C C . TRP A 1 198 ? 1.097 -7.238 1.854 1 97.25 198 TRP A C 1
ATOM 1606 O O . TRP A 1 198 ? 1.155 -6.016 1.982 1 97.25 198 TRP A O 1
ATOM 1616 N N . LEU A 1 199 ? 0.164 -7.797 1.054 1 97.75 199 LEU A N 1
ATOM 1617 C CA . LEU A 1 199 ? -0.878 -7.031 0.378 1 97.75 199 LEU A CA 1
ATOM 1618 C C . LEU A 1 199 ? -2.025 -6.715 1.331 1 97.75 199 LEU A C 1
ATOM 1620 O O . LEU A 1 199 ? -3.01 -6.086 0.938 1 97.75 199 LEU A O 1
ATOM 1624 N N . GLY A 1 200 ? -1.932 -7.184 2.516 1 98.06 200 GLY A N 1
ATOM 1625 C CA . GLY A 1 200 ? -2.947 -6.918 3.523 1 98.06 200 GLY A CA 1
ATOM 1626 C C . GLY A 1 200 ? -4.133 -7.863 3.438 1 98.06 200 GLY A C 1
ATOM 1627 O O . GLY A 1 200 ? -5.176 -7.617 4.047 1 98.06 200 GLY A O 1
ATOM 1628 N N . ILE A 1 201 ? -4.008 -8.93 2.715 1 98.69 201 ILE A N 1
ATOM 1629 C CA . ILE A 1 201 ? -5.074 -9.906 2.531 1 98.69 201 ILE A CA 1
ATOM 1630 C C . ILE A 1 201 ? -4.805 -11.133 3.402 1 98.69 201 ILE A C 1
ATOM 1632 O O . ILE A 1 201 ? -3.691 -11.664 3.414 1 98.69 201 ILE A O 1
ATOM 1636 N N . ASP A 1 202 ? -5.758 -11.57 4.152 1 98.5 202 ASP A N 1
ATOM 1637 C CA . ASP A 1 202 ? -5.645 -12.812 4.906 1 98.5 202 ASP A CA 1
ATOM 1638 C C . ASP A 1 202 ? -5.66 -14.023 3.971 1 98.5 202 ASP A C 1
ATOM 1640 O O . ASP A 1 202 ? -6.684 -14.328 3.355 1 98.5 202 ASP A O 1
ATOM 1644 N N . PRO A 1 203 ? -4.547 -14.719 3.955 1 98.56 203 PRO A N 1
ATOM 1645 C CA . PRO A 1 203 ? -4.457 -15.812 2.992 1 98.56 203 PRO A CA 1
ATOM 1646 C C . PRO A 1 203 ? -5.52 -16.891 3.219 1 98.56 203 PRO A C 1
ATOM 1648 O O . PRO A 1 203 ? -5.914 -17.578 2.277 1 98.56 203 PRO A O 1
ATOM 1651 N N . VAL A 1 204 ? -5.984 -17.047 4.422 1 98.69 204 VAL A N 1
ATOM 1652 C CA . VAL A 1 204 ? -6.969 -18.078 4.742 1 98.69 204 VAL A CA 1
ATOM 1653 C C . VAL A 1 204 ? -8.344 -17.656 4.223 1 98.69 204 VAL A C 1
ATOM 1655 O O . VAL A 1 204 ? -9.125 -18.484 3.76 1 98.69 204 VAL A O 1
ATOM 1658 N N . SER A 1 205 ? -8.57 -16.344 4.184 1 98.12 205 SER A N 1
ATOM 1659 C CA . SER A 1 205 ? -9.906 -15.805 3.941 1 98.12 205 SER A CA 1
ATOM 1660 C C . SER A 1 205 ? -10.328 -16 2.49 1 98.12 205 SER A C 1
ATOM 1662 O O . SER A 1 205 ? -11.516 -16.016 2.182 1 98.12 205 SER A O 1
ATOM 1664 N N . VAL A 1 206 ? -9.359 -16.203 1.597 1 98.56 206 VAL A N 1
ATOM 1665 C CA . VAL A 1 206 ? -9.695 -16.219 0.177 1 98.56 206 VAL A CA 1
ATOM 1666 C C . VAL A 1 206 ? -10.094 -17.641 -0.241 1 98.56 206 VAL A C 1
ATOM 1668 O O . VAL A 1 206 ? -10.68 -17.844 -1.305 1 98.56 206 VAL A O 1
ATOM 1671 N N . ILE A 1 207 ? -9.812 -18.656 0.563 1 98.81 207 ILE A N 1
ATOM 1672 C CA . ILE A 1 207 ? -9.836 -20.062 0.157 1 98.81 207 ILE A CA 1
ATOM 1673 C C . ILE A 1 207 ? -11.273 -20.5 -0.116 1 98.81 207 ILE A C 1
ATOM 1675 O O . ILE A 1 207 ? -11.57 -21.062 -1.168 1 98.81 207 ILE A O 1
ATOM 1679 N N . LYS A 1 208 ? -12.18 -20.172 0.79 1 98.44 208 LYS A N 1
ATOM 1680 C CA . LYS A 1 208 ? -13.562 -20.609 0.632 1 98.44 208 LYS A CA 1
ATOM 1681 C C . LYS A 1 208 ? -14.188 -20.016 -0.634 1 98.44 208 LYS A C 1
ATOM 1683 O O . LYS A 1 208 ? -14.836 -20.734 -1.398 1 98.44 208 LYS A O 1
ATOM 1688 N N . ASP A 1 209 ? -13.945 -18.781 -0.877 1 98.12 209 ASP A N 1
ATOM 1689 C CA . ASP A 1 209 ? -14.578 -18.078 -1.984 1 98.12 209 ASP A CA 1
ATOM 1690 C C . ASP A 1 209 ? -14.055 -18.578 -3.328 1 98.12 209 ASP A C 1
ATOM 1692 O O . ASP A 1 209 ? -14.75 -18.5 -4.34 1 98.12 209 ASP A O 1
ATOM 1696 N N . PHE A 1 210 ? -12.852 -19.172 -3.375 1 98.75 210 PHE A N 1
ATOM 1697 C CA . PHE A 1 210 ? -12.258 -19.578 -4.645 1 98.75 210 PHE A CA 1
ATOM 1698 C C . PHE A 1 210 ? -11.93 -21.062 -4.648 1 98.75 210 PHE A C 1
ATOM 1700 O O . PHE A 1 210 ? -11.07 -21.516 -5.402 1 98.75 210 PHE A O 1
ATOM 1707 N N . LYS A 1 211 ? -12.602 -21.812 -3.799 1 98.5 211 LYS A N 1
ATOM 1708 C CA . LYS A 1 211 ? -12.328 -23.234 -3.586 1 98.5 211 LYS A CA 1
ATOM 1709 C C . LYS A 1 211 ? -12.352 -24 -4.906 1 98.5 211 LYS A C 1
ATOM 1711 O O . LYS A 1 211 ? -11.547 -24.906 -5.113 1 98.5 211 LYS A O 1
ATOM 1716 N N . ASP A 1 212 ? -13.195 -23.609 -5.867 1 98.44 212 ASP A N 1
ATOM 1717 C CA . ASP A 1 212 ? -13.344 -24.328 -7.121 1 98.44 212 ASP A CA 1
ATOM 1718 C C . ASP A 1 212 ? -12.297 -23.875 -8.141 1 98.44 212 ASP A C 1
ATOM 1720 O O . ASP A 1 212 ? -12.188 -24.453 -9.227 1 98.44 212 ASP A O 1
ATOM 1724 N N . ARG A 1 213 ? -11.477 -22.844 -7.77 1 98.81 213 ARG A N 1
ATOM 1725 C CA . ARG A 1 213 ? -10.523 -22.266 -8.711 1 98.81 213 ARG A CA 1
ATOM 1726 C C . ARG A 1 213 ? -9.086 -22.484 -8.242 1 98.81 213 ARG A C 1
ATOM 1728 O O . ARG A 1 213 ? -8.141 -22.188 -8.969 1 98.81 213 ARG A O 1
ATOM 1735 N N . ILE A 1 214 ? -8.93 -23.031 -7.074 1 98.88 214 ILE A N 1
ATOM 1736 C CA . ILE A 1 214 ? -7.582 -23.297 -6.582 1 98.88 214 ILE A CA 1
ATOM 1737 C C . ILE A 1 214 ? -7.121 -24.672 -7.047 1 98.88 214 ILE A C 1
ATOM 1739 O O . ILE A 1 214 ? -7.527 -25.688 -6.488 1 98.88 214 ILE A O 1
ATOM 1743 N N . PHE A 1 215 ? -6.234 -24.688 -8.062 1 98.88 215 PHE A N 1
ATOM 1744 C CA . PHE A 1 215 ? -5.809 -25.922 -8.688 1 98.88 215 PHE A CA 1
ATOM 1745 C C . PHE A 1 215 ? -4.426 -26.328 -8.195 1 98.88 215 PHE A C 1
ATOM 1747 O O . PHE A 1 215 ? -4.055 -27.516 -8.273 1 98.88 215 PHE A O 1
ATOM 1754 N N . HIS A 1 216 ? -3.662 -25.438 -7.797 1 98.94 216 HIS A N 1
ATOM 1755 C CA . HIS A 1 216 ? -2.279 -25.578 -7.352 1 98.94 216 HIS A CA 1
ATOM 1756 C C . HIS A 1 216 ? -1.954 -24.562 -6.258 1 98.94 216 HIS A C 1
ATOM 1758 O O . HIS A 1 216 ? -2.559 -23.484 -6.199 1 98.94 216 HIS A O 1
ATOM 1764 N N . VAL A 1 217 ? -1.044 -24.875 -5.359 1 98.88 217 VAL A N 1
ATOM 1765 C CA . VAL A 1 217 ? -0.732 -23.984 -4.246 1 98.88 217 VAL A CA 1
ATOM 1766 C C . VAL A 1 217 ? 0.782 -23.891 -4.07 1 98.88 217 VAL A C 1
ATOM 1768 O O . VAL A 1 217 ? 1.481 -24.906 -4.066 1 98.88 217 VAL A O 1
ATOM 1771 N N . HIS A 1 218 ? 1.241 -22.672 -3.957 1 98.94 218 HIS A N 1
ATOM 1772 C CA . HIS A 1 218 ? 2.625 -22.422 -3.566 1 98.94 218 HIS A CA 1
ATOM 1773 C C . HIS A 1 218 ? 2.766 -22.344 -2.049 1 98.94 218 HIS A C 1
ATOM 1775 O O . HIS A 1 218 ? 1.853 -21.891 -1.357 1 98.94 218 HIS A O 1
ATOM 1781 N N . ALA A 1 219 ? 3.887 -22.844 -1.57 1 98.81 219 ALA A N 1
ATOM 1782 C CA . ALA A 1 219 ? 4.289 -22.594 -0.188 1 98.81 219 ALA A CA 1
ATOM 1783 C C . ALA A 1 219 ? 5.504 -21.672 -0.125 1 98.81 219 ALA A C 1
ATOM 1785 O O . ALA A 1 219 ? 6.633 -22.109 -0.356 1 98.81 219 ALA A O 1
ATOM 1786 N N . LYS A 1 220 ? 5.344 -20.469 0.114 1 98.69 220 LYS A N 1
ATOM 1787 C CA . LYS A 1 220 ? 6.281 -19.375 0.357 1 98.69 220 LYS A CA 1
ATOM 1788 C C . LYS A 1 220 ? 5.785 -18.469 1.48 1 98.69 220 LYS A C 1
ATOM 1790 O O . LYS A 1 220 ? 4.621 -18.062 1.49 1 98.69 220 LYS A O 1
ATOM 1795 N N . ASP A 1 221 ? 6.629 -18.312 2.482 1 98.88 221 ASP A N 1
ATOM 1796 C CA . ASP A 1 221 ? 6.207 -17.547 3.652 1 98.88 221 ASP A CA 1
ATOM 1797 C C . ASP A 1 221 ? 6.68 -16.109 3.564 1 98.88 221 ASP A C 1
ATOM 1799 O O . ASP A 1 221 ? 7.402 -15.734 2.637 1 98.88 221 ASP A O 1
ATOM 1803 N N . THR A 1 222 ? 6.125 -15.305 4.414 1 98.81 222 THR A N 1
ATOM 1804 C CA . THR A 1 222 ? 6.457 -13.883 4.473 1 98.81 222 THR A CA 1
ATOM 1805 C C . THR A 1 222 ? 6.492 -13.398 5.918 1 98.81 222 THR A C 1
ATOM 1807 O O . THR A 1 222 ? 5.652 -13.789 6.73 1 98.81 222 THR A O 1
ATOM 1810 N N . GLN A 1 223 ? 7.469 -12.656 6.215 1 98.75 223 GLN A N 1
ATOM 1811 C CA . GLN A 1 223 ? 7.562 -11.977 7.504 1 98.75 223 GLN A CA 1
ATOM 1812 C C . GLN A 1 223 ? 7.398 -10.469 7.348 1 98.75 223 GLN A C 1
ATOM 1814 O O . GLN A 1 223 ? 8.047 -9.852 6.508 1 98.75 223 GLN A O 1
ATOM 1819 N N . ILE A 1 224 ? 6.469 -9.93 8.117 1 98.56 224 ILE A N 1
ATOM 1820 C CA . ILE A 1 224 ? 6.281 -8.484 8.148 1 98.56 224 ILE A CA 1
ATOM 1821 C C . ILE A 1 224 ? 7.164 -7.875 9.234 1 98.56 224 ILE A C 1
ATOM 1823 O O . ILE A 1 224 ? 7.137 -8.32 10.391 1 98.56 224 ILE A O 1
ATOM 1827 N N . LEU A 1 225 ? 7.945 -6.93 8.875 1 98.5 225 LEU A N 1
ATOM 1828 C CA . LEU A 1 225 ? 8.781 -6.188 9.805 1 98.5 225 LEU A CA 1
ATOM 1829 C C . LEU A 1 225 ? 8.078 -4.922 10.281 1 98.5 225 LEU A C 1
ATOM 1831 O O . LEU A 1 225 ? 8.25 -3.854 9.688 1 98.5 225 LEU A O 1
ATOM 1835 N N . LYS A 1 226 ? 7.41 -5.02 11.391 1 97.81 226 LYS A N 1
ATOM 1836 C CA . LYS A 1 226 ? 6.465 -4.008 11.852 1 97.81 226 LYS A CA 1
ATOM 1837 C C . LYS A 1 226 ? 7.16 -2.67 12.094 1 97.81 226 LYS A C 1
ATOM 1839 O O . LYS A 1 226 ? 6.613 -1.613 11.766 1 97.81 226 LYS A O 1
ATOM 1844 N N . ASP A 1 227 ? 8.336 -2.686 12.742 1 98 227 ASP A N 1
ATOM 1845 C CA . ASP A 1 227 ? 9.078 -1.455 12.984 1 98 227 ASP A CA 1
ATOM 1846 C C . ASP A 1 227 ? 9.438 -0.754 11.68 1 98 227 ASP A C 1
ATOM 1848 O O . ASP A 1 227 ? 9.383 0.475 11.594 1 98 227 ASP A O 1
ATOM 1852 N N . LYS A 1 228 ? 9.758 -1.584 10.688 1 98.56 228 LYS A N 1
ATOM 1853 C CA . LYS A 1 228 ? 10.078 -1.021 9.375 1 98.56 228 LYS A CA 1
ATOM 1854 C C . LYS A 1 228 ? 8.82 -0.517 8.672 1 98.56 228 LYS A C 1
ATOM 1856 O O . LYS A 1 228 ? 8.859 0.507 7.988 1 98.56 228 LYS A O 1
ATOM 1861 N N . LEU A 1 229 ? 7.742 -1.271 8.875 1 98.62 229 LEU A N 1
ATOM 1862 C CA . LEU A 1 229 ? 6.477 -0.797 8.336 1 98.62 229 LEU A CA 1
ATOM 1863 C C . LEU A 1 229 ? 6.102 0.558 8.93 1 98.62 229 LEU A C 1
ATOM 1865 O O . LEU A 1 229 ? 5.66 1.455 8.211 1 98.62 229 LEU A O 1
ATOM 1869 N N . ASN A 1 230 ? 6.359 0.767 10.227 1 98.56 230 ASN A N 1
ATOM 1870 C CA . ASN A 1 230 ? 6.086 2.033 10.898 1 98.56 230 ASN A CA 1
ATOM 1871 C C . ASN A 1 230 ? 6.969 3.156 10.359 1 98.56 230 ASN A C 1
ATOM 1873 O O . ASN A 1 230 ? 6.578 4.324 10.391 1 98.56 230 ASN A O 1
ATOM 1877 N N . LYS A 1 231 ? 8.062 2.799 9.844 1 98.44 231 LYS A N 1
ATOM 1878 C CA . LYS A 1 231 ? 9.008 3.783 9.328 1 98.44 231 LYS A CA 1
ATOM 1879 C C . LYS A 1 231 ? 8.703 4.137 7.875 1 98.44 231 LYS A C 1
ATOM 1881 O O . LYS A 1 231 ? 8.695 5.312 7.5 1 98.44 231 LYS A O 1
ATOM 1886 N N . TYR A 1 232 ? 8.328 3.094 7.051 1 98.06 232 TYR A N 1
ATOM 1887 C CA . TYR A 1 232 ? 8.312 3.271 5.602 1 98.06 232 TYR A CA 1
ATOM 1888 C C . TYR A 1 232 ? 6.887 3.383 5.078 1 98.06 232 TYR A C 1
ATOM 1890 O O . TYR A 1 232 ? 6.664 3.85 3.961 1 98.06 232 TYR A O 1
ATOM 1898 N N . SER A 1 233 ? 5.859 2.883 5.82 1 97.75 233 SER A N 1
ATOM 1899 C CA . SER A 1 233 ? 4.461 2.768 5.418 1 97.75 233 SER A CA 1
ATOM 1900 C C . SER A 1 233 ? 4.27 1.638 4.41 1 97.75 233 SER A C 1
ATOM 1902 O O . SER A 1 233 ? 5.234 0.98 4.016 1 97.75 233 SER A O 1
ATOM 1904 N N . ILE A 1 234 ? 3.025 1.455 3.992 1 96 234 ILE A N 1
ATOM 1905 C CA . ILE A 1 234 ? 2.66 0.415 3.037 1 96 234 ILE A CA 1
ATOM 1906 C C . ILE A 1 234 ? 3.232 0.753 1.663 1 96 234 ILE A C 1
ATOM 1908 O O . ILE A 1 234 ? 3.258 -0.095 0.768 1 96 234 ILE A O 1
ATOM 1912 N N . PHE A 1 235 ? 3.744 1.944 1.465 1 93.12 235 PHE A N 1
ATOM 1913 C CA . PHE A 1 235 ? 4.312 2.322 0.178 1 93.12 235 PHE A CA 1
ATOM 1914 C C . PHE A 1 235 ? 5.797 1.983 0.122 1 93.12 235 PHE A C 1
ATOM 1916 O O . PHE A 1 235 ? 6.434 2.117 -0.927 1 93.12 235 PHE A O 1
ATOM 1923 N N . GLY A 1 236 ? 6.363 1.509 1.271 1 94.5 236 GLY A N 1
ATOM 1924 C CA . GLY A 1 236 ? 7.719 0.988 1.327 1 94.5 236 GLY A CA 1
ATOM 1925 C C . GLY A 1 236 ? 8.773 2.076 1.34 1 94.5 236 GLY A C 1
ATOM 1926 O O . GLY A 1 236 ? 8.453 3.264 1.372 1 94.5 236 GLY A O 1
ATOM 1927 N N . LYS A 1 237 ? 10.047 1.666 1.354 1 95.25 237 LYS A N 1
ATOM 1928 C CA . LYS A 1 237 ? 11.227 2.518 1.329 1 95.25 237 LYS A CA 1
ATOM 1929 C C . LYS A 1 237 ? 11.203 3.459 0.128 1 95.25 237 LYS A C 1
ATOM 1931 O O . LYS A 1 237 ? 10.922 3.035 -0.994 1 95.25 237 LYS A O 1
ATOM 1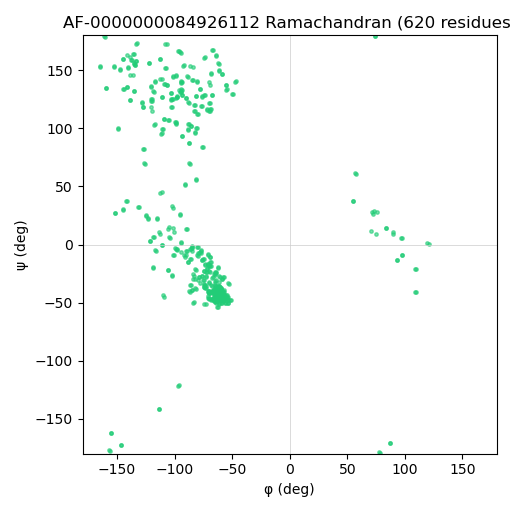936 N N . GLN A 1 238 ? 11.5 4.777 0.387 1 94.44 238 GLN A N 1
ATOM 1937 C CA . GLN A 1 238 ? 11.508 5.75 -0.701 1 94.44 238 GLN A CA 1
ATOM 1938 C C . GLN A 1 238 ? 12.922 6.207 -1.026 1 94.44 238 GLN A C 1
ATOM 1940 O O . GLN A 1 238 ? 13.266 6.414 -2.193 1 94.44 238 GLN A O 1
ATOM 1945 N N . ILE A 1 239 ? 13.789 6.531 -0.148 1 95.25 239 ILE A N 1
ATOM 1946 C CA . ILE A 1 239 ? 15.086 7.188 -0.312 1 95.25 239 ILE A CA 1
ATOM 1947 C C . ILE A 1 239 ? 16.141 6.152 -0.679 1 95.25 239 ILE A C 1
ATOM 1949 O O . ILE A 1 239 ? 16.891 6.332 -1.645 1 95.25 239 ILE A O 1
ATOM 1953 N N . GLN A 1 240 ? 16.344 5.035 -0.076 1 93.06 240 GLN A N 1
ATOM 1954 C CA . GLN A 1 240 ? 17.344 4.027 -0.365 1 93.06 240 GLN A CA 1
ATOM 1955 C C . GLN A 1 240 ? 16.719 2.742 -0.886 1 93.06 240 GLN A C 1
ATOM 1957 O O . GLN A 1 240 ? 17.125 1.642 -0.509 1 93.06 240 GLN A O 1
ATOM 1962 N N . ARG A 1 241 ? 15.797 2.951 -1.767 1 92.88 241 ARG A N 1
ATOM 1963 C CA . ARG A 1 241 ? 15.148 1.791 -2.373 1 92.88 241 ARG A CA 1
ATOM 1964 C C . ARG A 1 241 ? 16 1.211 -3.494 1 92.88 241 ARG A C 1
ATOM 1966 O O . ARG A 1 241 ? 16.391 1.924 -4.426 1 92.88 241 ARG A O 1
ATOM 1973 N N . LYS A 1 242 ? 16.281 -0.078 -3.473 1 91 242 LYS A N 1
ATOM 1974 C CA . LYS A 1 242 ? 17.188 -0.714 -4.422 1 91 242 LYS A CA 1
ATOM 1975 C C . LYS A 1 242 ? 16.469 -1.09 -5.711 1 91 242 LYS A C 1
ATOM 1977 O O . LYS A 1 242 ? 17.047 -1.019 -6.797 1 91 242 LYS A O 1
ATOM 1982 N N . ASN A 1 243 ? 15.273 -1.56 -5.605 1 88.5 243 ASN A N 1
ATOM 1983 C CA . ASN A 1 243 ? 14.406 -1.976 -6.699 1 88.5 243 ASN A CA 1
ATOM 1984 C C . ASN A 1 243 ? 12.945 -2.029 -6.262 1 88.5 243 ASN A C 1
ATOM 1986 O O . ASN A 1 243 ? 12.625 -1.713 -5.117 1 88.5 243 ASN A O 1
ATOM 1990 N N . GLU A 1 244 ? 12.078 -2.34 -7.082 1 86.5 244 GLU A N 1
ATOM 1991 C CA . GLU A 1 244 ? 10.648 -2.258 -6.832 1 86.5 244 GLU A CA 1
ATOM 1992 C C . GLU A 1 244 ? 10.203 -3.307 -5.82 1 86.5 244 GLU A C 1
ATOM 1994 O O . GLU A 1 244 ? 9.125 -3.193 -5.234 1 86.5 244 GLU A O 1
ATOM 1999 N N . TRP A 1 245 ? 11.008 -4.336 -5.59 1 89.38 245 TRP A N 1
ATOM 2000 C CA . TRP A 1 245 ? 10.703 -5.367 -4.605 1 89.38 245 TRP A CA 1
ATOM 2001 C C . TRP A 1 245 ? 11.203 -4.965 -3.223 1 89.38 245 TRP A C 1
ATOM 2003 O O . TRP A 1 245 ? 10.844 -5.582 -2.217 1 89.38 245 TRP A O 1
ATOM 2013 N N . ASP A 1 246 ? 12.047 -3.906 -3.201 1 92.5 246 ASP A N 1
ATOM 2014 C CA . ASP A 1 246 ? 12.656 -3.48 -1.949 1 92.5 246 ASP A CA 1
ATOM 2015 C C . ASP A 1 246 ? 11.75 -2.514 -1.192 1 92.5 246 ASP A C 1
ATOM 2017 O O . ASP A 1 246 ? 12.117 -1.359 -0.962 1 92.5 246 ASP A O 1
ATOM 2021 N N . MET A 1 247 ? 10.648 -2.996 -0.677 1 93.56 247 MET A N 1
ATOM 2022 C CA . MET A 1 247 ? 9.727 -2.18 0.114 1 93.56 247 MET A CA 1
ATOM 2023 C C . MET A 1 247 ? 10.281 -1.944 1.516 1 93.56 247 MET A C 1
ATOM 2025 O O . MET A 1 247 ? 9.898 -0.984 2.186 1 93.56 247 MET A O 1
ATOM 2029 N N . GLY A 1 248 ? 11.039 -2.816 1.944 1 96.94 248 GLY A N 1
ATOM 2030 C CA . GLY A 1 248 ? 11.805 -2.637 3.17 1 96.94 248 GLY A CA 1
ATOM 2031 C C . GLY A 1 248 ? 11.102 -3.178 4.398 1 96.94 248 GLY A C 1
ATOM 2032 O O . GLY A 1 248 ? 11.727 -3.369 5.445 1 96.94 248 GLY A O 1
ATOM 2033 N N . TYR A 1 249 ? 9.797 -3.492 4.285 1 98 249 TYR A N 1
ATOM 2034 C CA . TYR A 1 249 ? 9.094 -3.779 5.531 1 98 249 TYR A CA 1
ATOM 2035 C C . TYR A 1 249 ? 8.562 -5.211 5.539 1 98 249 TYR A C 1
ATOM 2037 O O . TYR A 1 249 ? 7.816 -5.598 6.441 1 98 249 TYR A O 1
ATOM 2045 N N . TRP A 1 250 ? 8.906 -6.004 4.527 1 98.12 250 TRP A N 1
ATOM 2046 C CA . TRP A 1 250 ? 8.633 -7.438 4.562 1 98.12 250 TRP A CA 1
ATOM 2047 C C . TRP A 1 250 ? 9.734 -8.227 3.873 1 98.12 250 TRP A C 1
ATOM 2049 O O . TRP A 1 250 ? 10.539 -7.66 3.125 1 98.12 250 TRP A O 1
ATOM 2059 N N . VAL A 1 251 ? 9.852 -9.523 4.18 1 98.25 251 VAL A N 1
ATOM 2060 C CA . VAL A 1 251 ? 10.859 -10.422 3.619 1 98.25 251 VAL A CA 1
ATOM 2061 C C . VAL A 1 251 ? 10.266 -11.812 3.43 1 98.25 251 VAL A C 1
ATOM 2063 O O . VAL A 1 251 ? 9.5 -12.289 4.273 1 98.25 251 VAL A O 1
ATOM 2066 N N . TYR A 1 252 ? 10.523 -12.359 2.273 1 98.19 252 TYR A N 1
ATOM 2067 C CA . TYR A 1 252 ? 10.086 -13.734 2.049 1 98.19 252 TYR A CA 1
ATOM 2068 C C . TYR A 1 252 ? 10.883 -14.703 2.91 1 98.19 252 TYR A C 1
ATOM 2070 O O . TYR A 1 252 ? 12.07 -14.484 3.178 1 98.19 252 TYR A O 1
ATOM 2078 N N . ARG A 1 253 ? 10.203 -15.734 3.297 1 98.75 253 ARG A N 1
ATOM 2079 C CA . ARG A 1 253 ? 10.789 -16.75 4.172 1 98.75 253 ARG A CA 1
ATOM 2080 C C . ARG A 1 253 ? 10.414 -18.156 3.715 1 98.75 253 ARG A C 1
ATOM 2082 O O . ARG A 1 253 ? 9.461 -18.328 2.947 1 98.75 253 ARG A O 1
ATOM 2089 N N . MET A 1 254 ? 11.211 -19.094 4.133 1 98.75 254 MET A N 1
ATOM 2090 C CA . MET A 1 254 ? 10.781 -20.484 4.008 1 98.75 254 MET A CA 1
ATOM 2091 C C . MET A 1 254 ? 9.508 -20.734 4.812 1 98.75 254 MET A C 1
ATOM 2093 O O . MET A 1 254 ? 9.289 -20.094 5.844 1 98.75 254 MET A O 1
ATOM 2097 N N . PRO A 1 255 ? 8.688 -21.688 4.332 1 98.69 255 PRO A N 1
ATOM 2098 C CA . PRO A 1 255 ? 7.512 -22.016 5.141 1 98.69 255 PRO A CA 1
ATOM 2099 C C . PRO A 1 255 ? 7.859 -22.281 6.602 1 98.69 255 PRO A C 1
ATOM 2101 O O . PRO A 1 255 ? 8.797 -23.031 6.891 1 98.69 255 PRO A O 1
ATOM 2104 N N . GLY A 1 256 ? 7.141 -21.625 7.473 1 98.38 256 GLY A N 1
ATOM 2105 C CA . GLY A 1 256 ? 7.352 -21.828 8.898 1 98.38 256 GLY A CA 1
ATOM 2106 C C . GLY A 1 256 ? 8.242 -20.766 9.523 1 98.38 256 GLY A C 1
ATOM 2107 O O . GLY A 1 256 ? 8.336 -20.688 10.75 1 98.38 256 GLY A O 1
ATOM 2108 N N . ARG A 1 257 ? 8.82 -19.953 8.711 1 98.25 257 ARG A N 1
ATOM 2109 C CA . ARG A 1 257 ? 9.742 -18.953 9.219 1 98.25 257 ARG A CA 1
ATOM 2110 C C . ARG A 1 257 ? 9.172 -17.547 9.078 1 98.25 257 ARG A C 1
ATOM 2112 O O . ARG A 1 257 ? 9.836 -16.562 9.398 1 98.25 257 ARG A O 1
ATOM 2119 N N . GLY A 1 258 ? 8.008 -17.422 8.555 1 98.5 258 GLY A N 1
ATOM 2120 C CA . GLY A 1 258 ? 7.301 -16.156 8.43 1 98.5 258 GLY A CA 1
ATOM 2121 C C . GLY A 1 258 ? 6.043 -16.078 9.273 1 98.5 258 GLY A C 1
ATOM 2122 O O . GLY A 1 258 ? 6.031 -16.547 10.422 1 98.5 258 GLY A O 1
ATOM 2123 N N . GLU A 1 259 ? 4.992 -15.461 8.75 1 98.62 259 GLU A N 1
ATOM 2124 C CA . GLU A 1 259 ? 3.844 -15.156 9.602 1 98.62 259 GLU A CA 1
ATOM 2125 C C . GLU A 1 259 ? 2.574 -15.812 9.07 1 98.62 259 GLU A C 1
ATOM 2127 O O . GLU A 1 259 ? 1.487 -15.609 9.617 1 98.62 259 GLU A O 1
ATOM 2132 N N . ILE A 1 260 ? 2.656 -16.594 8 1 98.62 260 ILE A N 1
ATOM 2133 C CA . ILE A 1 260 ? 1.479 -17.297 7.5 1 98.62 260 ILE A CA 1
ATOM 2134 C C . ILE A 1 260 ? 1.051 -18.359 8.5 1 98.62 260 ILE A C 1
ATOM 2136 O O . ILE A 1 260 ? 1.884 -19.125 9 1 98.62 260 ILE A O 1
ATOM 2140 N N . ASP A 1 261 ? -0.191 -18.391 8.891 1 98.44 261 ASP A N 1
ATOM 2141 C CA . ASP A 1 261 ? -0.757 -19.469 9.688 1 98.44 261 ASP A CA 1
ATOM 2142 C C . ASP A 1 261 ? -1.007 -20.719 8.828 1 98.44 261 ASP A C 1
ATOM 2144 O O . ASP A 1 261 ? -2.141 -20.969 8.422 1 98.44 261 ASP A O 1
ATOM 2148 N N . TRP A 1 262 ? 0.04 -21.469 8.68 1 98.69 262 TRP A N 1
ATOM 2149 C CA . TRP A 1 262 ? 0.005 -22.609 7.762 1 98.69 262 TRP A CA 1
ATOM 2150 C C . TRP A 1 262 ? -1.008 -23.656 8.219 1 98.69 262 TRP A C 1
ATOM 2152 O O . TRP A 1 262 ? -1.662 -24.297 7.398 1 98.69 262 TRP A O 1
ATOM 2162 N N . GLU A 1 263 ? -1.139 -23.828 9.531 1 98.5 263 GLU A N 1
ATOM 2163 C CA . GLU A 1 263 ? -2.127 -24.781 10.023 1 98.5 263 GLU A CA 1
ATOM 2164 C C . GLU A 1 263 ? -3.539 -24.375 9.602 1 98.5 263 GLU A C 1
ATOM 2166 O O . GLU A 1 263 ? -4.285 -25.188 9.062 1 98.5 263 GLU A O 1
ATOM 2171 N N . ALA A 1 264 ? -3.896 -23.125 9.859 1 98.69 264 ALA A N 1
ATOM 2172 C CA . ALA A 1 264 ? -5.215 -22.625 9.453 1 98.69 264 ALA A CA 1
ATOM 2173 C C . ALA A 1 264 ? -5.375 -22.672 7.938 1 98.69 264 ALA A C 1
ATOM 2175 O O . ALA A 1 264 ? -6.449 -23.016 7.434 1 98.69 264 ALA A O 1
ATOM 2176 N N . PHE A 1 265 ? -4.32 -22.344 7.234 1 98.69 265 PHE A N 1
ATOM 2177 C CA . PHE A 1 265 ? -4.324 -22.312 5.777 1 98.69 265 PHE A CA 1
ATOM 2178 C C . PHE A 1 265 ? -4.602 -23.688 5.203 1 98.69 265 PHE A C 1
ATOM 2180 O O . PHE A 1 265 ? -5.504 -23.859 4.379 1 98.69 265 PHE A O 1
ATOM 2187 N N . PHE A 1 266 ? -3.93 -24.703 5.695 1 98.56 266 PHE A N 1
ATOM 2188 C CA . PHE A 1 266 ? -4.086 -26.062 5.176 1 98.56 266 PHE A CA 1
ATOM 2189 C C . PHE A 1 266 ? -5.406 -26.672 5.637 1 98.56 266 PHE A C 1
ATOM 2191 O O . PHE A 1 266 ? -6.047 -27.422 4.895 1 98.56 266 PHE A O 1
ATOM 2198 N N . ARG A 1 267 ? -5.809 -26.359 6.863 1 98.44 267 ARG A N 1
ATOM 2199 C CA . ARG A 1 267 ? -7.109 -26.828 7.328 1 98.44 267 ARG A CA 1
ATOM 2200 C C . ARG A 1 267 ? -8.234 -26.312 6.434 1 98.44 267 ARG A C 1
ATOM 2202 O O . ARG A 1 267 ? -9.148 -27.047 6.086 1 98.44 267 ARG A O 1
ATOM 2209 N N . GLU A 1 268 ? -8.102 -25.016 6.109 1 98.69 268 GLU A N 1
ATOM 2210 C CA . GLU A 1 268 ? -9.133 -24.406 5.262 1 98.69 268 GLU A CA 1
ATOM 2211 C C . GLU A 1 268 ? -9.102 -25.016 3.857 1 98.69 268 GLU A C 1
ATOM 2213 O O . GLU A 1 268 ? -10.156 -25.266 3.266 1 98.69 268 GLU A O 1
ATOM 2218 N N . LEU A 1 269 ? -7.898 -25.25 3.277 1 98.62 269 LEU A N 1
ATOM 2219 C CA . LEU A 1 269 ? -7.777 -25.891 1.977 1 98.62 269 LEU A CA 1
ATOM 2220 C C . LEU A 1 269 ? -8.43 -27.266 1.991 1 98.62 269 LEU A C 1
ATOM 2222 O O . LEU A 1 269 ? -9.258 -27.578 1.127 1 98.62 269 LEU A O 1
ATOM 2226 N N . LYS A 1 270 ? -8.125 -28.062 2.977 1 98.06 270 LYS A N 1
ATOM 2227 C CA . LYS A 1 270 ? -8.656 -29.406 3.102 1 98.06 270 LYS A CA 1
ATOM 2228 C C . LYS A 1 270 ? -10.172 -29.391 3.264 1 98.06 270 LYS A C 1
ATOM 2230 O O . LYS A 1 270 ? -10.883 -30.156 2.611 1 98.06 270 LYS A O 1
ATOM 2235 N N . LYS A 1 271 ? -10.617 -28.484 4.105 1 98.12 271 LYS A N 1
ATOM 2236 C CA . LYS A 1 271 ? -12.047 -28.344 4.352 1 98.12 271 LYS A CA 1
ATOM 2237 C C . LYS A 1 271 ? -12.797 -28.047 3.057 1 98.12 271 LYS A C 1
ATOM 2239 O O . LYS A 1 271 ? -13.945 -28.469 2.891 1 98.12 271 LYS A O 1
ATOM 2244 N N . ASN A 1 272 ? -12.078 -27.422 2.145 1 98.19 272 ASN A N 1
ATOM 2245 C CA . ASN A 1 272 ? -12.727 -27.016 0.904 1 98.19 272 ASN A CA 1
ATOM 2246 C C . ASN A 1 272 ? -12.328 -27.922 -0.261 1 98.19 272 ASN A C 1
ATOM 2248 O O . ASN A 1 272 ? -12.445 -27.531 -1.424 1 98.19 272 ASN A O 1
ATOM 2252 N N . GLY A 1 273 ? -11.75 -29.047 0.011 1 97.62 273 GLY A N 1
ATOM 2253 C CA . GLY A 1 273 ? -11.641 -30.125 -0.956 1 97.62 273 GLY A CA 1
ATOM 2254 C C . GLY A 1 273 ? -10.312 -30.141 -1.69 1 97.62 273 GLY A C 1
ATOM 2255 O O . GLY A 1 273 ? -10.117 -30.938 -2.609 1 97.62 273 GLY A O 1
ATOM 2256 N N . TYR A 1 274 ? -9.414 -29.328 -1.333 1 98.31 274 TYR A N 1
ATOM 2257 C CA . TYR A 1 274 ? -8.109 -29.344 -1.994 1 98.31 274 TYR A CA 1
ATOM 2258 C C . TYR A 1 274 ? -7.246 -30.484 -1.482 1 98.31 274 TYR A C 1
ATOM 2260 O O . TYR A 1 274 ? -7.102 -30.672 -0.271 1 98.31 274 TYR A O 1
ATOM 2268 N N . ASP A 1 275 ? -6.59 -31.266 -2.344 1 96.19 275 ASP A N 1
ATOM 2269 C CA . ASP A 1 275 ? -5.77 -32.406 -1.914 1 96.19 275 ASP A CA 1
ATOM 2270 C C . ASP A 1 275 ? -4.648 -32.656 -2.91 1 96.19 275 ASP A C 1
ATOM 2272 O O . ASP A 1 275 ? -4.195 -33.812 -3.049 1 96.19 275 ASP A O 1
ATOM 2276 N N . PHE A 1 276 ? -4.207 -31.688 -3.613 1 98.25 276 PHE A N 1
ATOM 2277 C CA . PHE A 1 276 ? -3.168 -31.875 -4.621 1 98.25 276 PHE A CA 1
ATOM 2278 C C . PHE A 1 276 ? -1.798 -31.516 -4.059 1 98.25 276 PHE A C 1
ATOM 2280 O O . PHE A 1 276 ? -1.357 -32.094 -3.064 1 98.25 276 PHE A O 1
ATOM 2287 N N . VAL A 1 277 ? -1.107 -30.625 -4.598 1 98.75 277 VAL A N 1
ATOM 2288 C CA . VAL A 1 277 ? 0.285 -30.406 -4.219 1 98.75 277 VAL A CA 1
ATOM 2289 C C . VAL A 1 277 ? 0.419 -29.078 -3.494 1 98.75 277 VAL A C 1
ATOM 2291 O O . VAL A 1 277 ? -0.33 -28.125 -3.768 1 98.75 277 VAL A O 1
ATOM 2294 N N . VAL A 1 278 ? 1.217 -29.016 -2.535 1 98.75 278 VAL A N 1
ATOM 2295 C CA . VAL A 1 278 ? 1.798 -27.812 -1.978 1 98.75 278 VAL A CA 1
ATOM 2296 C C . VAL A 1 278 ? 3.258 -27.688 -2.41 1 98.75 278 VAL A C 1
ATOM 2298 O O . VAL A 1 278 ? 4.109 -28.453 -1.957 1 98.75 278 VAL A O 1
ATOM 2301 N N . SER A 1 279 ? 3.525 -26.766 -3.318 1 98.88 279 SER A N 1
ATOM 2302 C CA . SER A 1 279 ? 4.828 -26.625 -3.967 1 98.88 279 SER A CA 1
ATOM 2303 C C . SER A 1 279 ? 5.621 -25.469 -3.379 1 98.88 279 SER A C 1
ATOM 2305 O O . SER A 1 279 ? 5.203 -24.312 -3.484 1 98.88 279 SER A O 1
ATOM 2307 N N . ILE A 1 280 ? 6.785 -25.734 -2.783 1 98.94 280 ILE A N 1
ATOM 2308 C CA . ILE A 1 280 ? 7.602 -24.672 -2.18 1 98.94 280 ILE A CA 1
ATOM 2309 C C . ILE A 1 280 ? 8.195 -23.797 -3.275 1 98.94 280 ILE A C 1
ATOM 2311 O O . ILE A 1 280 ? 8.805 -24.297 -4.223 1 98.94 280 ILE A O 1
ATOM 2315 N N . GLU A 1 281 ? 7.91 -22.562 -3.221 1 98.56 281 GLU A N 1
ATOM 2316 C CA . GLU A 1 281 ? 8.648 -21.562 -3.98 1 98.56 281 GLU A CA 1
ATOM 2317 C C . GLU A 1 281 ? 9.688 -20.859 -3.107 1 98.56 281 GLU A C 1
ATOM 2319 O O . GLU A 1 281 ? 9.344 -20.016 -2.281 1 98.56 281 GLU A O 1
ATOM 2324 N N . HIS A 1 282 ? 10.922 -21.219 -3.316 1 97.81 282 HIS A N 1
ATOM 2325 C CA . HIS A 1 282 ? 12 -20.766 -2.445 1 97.81 282 HIS A CA 1
ATOM 2326 C C . HIS A 1 282 ? 12.477 -19.375 -2.834 1 97.81 282 HIS A C 1
ATOM 2328 O O . HIS A 1 282 ? 13 -19.172 -3.932 1 97.81 282 HIS A O 1
ATOM 2334 N N . GLU A 1 283 ? 12.258 -18.406 -1.896 1 96.62 283 GLU A N 1
ATOM 2335 C CA . GLU A 1 283 ? 12.75 -17.047 -2.096 1 96.62 283 GLU A CA 1
ATOM 2336 C C . GLU A 1 283 ? 13.188 -16.422 -0.775 1 96.62 283 GLU A C 1
ATOM 2338 O O . GLU A 1 283 ? 13.07 -15.203 -0.589 1 96.62 283 GLU A O 1
ATOM 2343 N N . ASP A 1 284 ? 13.664 -17.203 0.19 1 98.12 284 ASP A N 1
ATOM 2344 C CA . ASP A 1 284 ? 14.188 -16.719 1.467 1 98.12 284 ASP A CA 1
ATOM 2345 C C . ASP A 1 284 ? 15.641 -16.281 1.335 1 98.12 284 ASP A C 1
ATOM 2347 O O . ASP A 1 284 ? 16.516 -17.109 1.055 1 98.12 284 ASP A O 1
ATOM 2351 N N . PRO A 1 285 ? 15.922 -15.062 1.609 1 97.19 285 PRO A N 1
ATOM 2352 C CA . PRO A 1 285 ? 17.297 -14.578 1.429 1 97.19 285 PRO A CA 1
ATOM 2353 C C . PRO A 1 285 ? 18.297 -15.266 2.363 1 97.19 285 PRO A C 1
ATOM 2355 O O . PRO A 1 285 ? 19.484 -15.297 2.076 1 97.19 285 PRO A O 1
ATOM 2358 N N . GLU A 1 286 ? 17.875 -15.789 3.441 1 97.75 286 GLU A N 1
ATOM 2359 C CA . GLU A 1 286 ? 18.766 -16.453 4.387 1 97.75 286 GLU A CA 1
ATOM 2360 C C . GLU A 1 286 ? 19.281 -17.781 3.836 1 97.75 286 GLU A C 1
ATOM 2362 O O . GLU A 1 286 ? 20.266 -18.328 4.332 1 97.75 286 GLU A O 1
ATOM 2367 N N . TYR A 1 287 ? 18.609 -18.312 2.795 1 98.19 287 TYR A N 1
ATOM 2368 C CA . TYR A 1 287 ? 18.969 -19.625 2.266 1 98.19 287 TYR A CA 1
ATOM 2369 C C . TYR A 1 287 ? 19.266 -19.547 0.776 1 98.19 287 TYR A C 1
ATOM 2371 O O . TYR A 1 287 ? 19.047 -20.516 0.04 1 98.19 287 TYR A O 1
ATOM 2379 N N . GLU A 1 288 ? 19.656 -18.406 0.33 1 95.81 288 GLU A N 1
ATOM 2380 C CA . GLU A 1 288 ? 20.047 -18.203 -1.06 1 95.81 288 GLU A CA 1
ATOM 2381 C C . GLU A 1 288 ? 21.547 -18.016 -1.186 1 95.81 288 GLU A C 1
ATOM 2383 O O . GLU A 1 288 ? 22.266 -17.953 -0.179 1 95.81 288 GLU A O 1
ATOM 2388 N N . GLY A 1 289 ? 22.031 -17.984 -2.381 1 93.88 289 GLY A N 1
ATOM 2389 C CA . GLY A 1 289 ? 23.422 -17.688 -2.645 1 93.88 289 GLY A CA 1
ATOM 2390 C C . GLY A 1 289 ? 24.203 -18.906 -3.133 1 93.88 289 GLY A C 1
ATOM 2391 O O . GLY A 1 289 ? 25.047 -18.781 -4.016 1 93.88 289 GLY A O 1
ATOM 2392 N N . THR A 1 290 ? 23.906 -20.062 -2.502 1 96.56 290 THR A N 1
ATOM 2393 C CA . THR A 1 290 ? 24.531 -21.312 -2.936 1 96.56 290 THR A CA 1
ATOM 2394 C C . THR A 1 290 ? 23.5 -22.422 -3.053 1 96.56 290 THR A C 1
ATOM 2396 O O . THR A 1 290 ? 22.422 -22.344 -2.449 1 96.56 290 THR A O 1
ATOM 2399 N N . GLU A 1 291 ? 23.875 -23.422 -3.852 1 96.94 291 GLU A N 1
ATOM 2400 C CA . GLU A 1 291 ? 22.984 -24.578 -3.984 1 96.94 291 GLU A CA 1
ATOM 2401 C C . GLU A 1 291 ? 22.766 -25.266 -2.639 1 96.94 291 GLU A C 1
ATOM 2403 O O . GLU A 1 291 ? 21.672 -25.719 -2.342 1 96.94 291 GLU A O 1
ATOM 2408 N N . GLU A 1 292 ? 23.844 -25.297 -1.89 1 97.94 292 GLU A N 1
ATOM 2409 C CA . GLU A 1 292 ? 23.766 -25.922 -0.574 1 97.94 292 GLU A CA 1
ATOM 2410 C C . GLU A 1 292 ? 22.766 -25.188 0.321 1 97.94 292 GLU A C 1
ATOM 2412 O O . GLU A 1 292 ? 21.953 -25.828 1.002 1 97.94 292 GLU A O 1
ATOM 2417 N N . LYS A 1 293 ? 22.797 -23.891 0.308 1 98.38 293 LYS A N 1
ATOM 2418 C CA . LYS A 1 293 ? 21.875 -23.094 1.118 1 98.38 293 LYS A CA 1
ATOM 2419 C C . LYS A 1 293 ? 20.438 -23.266 0.642 1 98.38 293 LYS A C 1
ATOM 2421 O O . LYS A 1 293 ? 19.516 -23.359 1.456 1 98.38 293 LYS A O 1
ATOM 2426 N N . VAL A 1 294 ? 20.297 -23.297 -0.635 1 98.44 294 VAL A N 1
ATOM 2427 C CA . VAL A 1 294 ? 18.969 -23.469 -1.203 1 98.44 294 VAL A CA 1
ATOM 2428 C C . VAL A 1 294 ? 18.406 -24.828 -0.806 1 98.44 294 VAL A C 1
ATOM 2430 O O . VAL A 1 294 ? 17.25 -24.922 -0.364 1 98.44 294 VAL A O 1
ATOM 2433 N N . LYS A 1 295 ? 19.203 -25.859 -0.976 1 98.69 295 LYS A N 1
ATOM 2434 C CA . LYS A 1 295 ? 18.766 -27.203 -0.613 1 98.69 295 LYS A CA 1
ATOM 2435 C C . LYS A 1 295 ? 18.453 -27.297 0.877 1 98.69 295 LYS A C 1
ATOM 2437 O O . LYS A 1 295 ? 17.516 -27.984 1.277 1 98.69 295 LYS A O 1
ATOM 2442 N N . GLU A 1 296 ? 19.281 -26.562 1.653 1 98.75 296 GLU A N 1
ATOM 2443 C CA . GLU A 1 296 ? 19 -26.516 3.082 1 98.75 296 GLU A CA 1
ATOM 2444 C C . GLU A 1 296 ? 17.625 -25.875 3.346 1 98.75 296 GLU A C 1
ATOM 2446 O O . GLU A 1 296 ? 16.844 -26.391 4.145 1 98.75 296 GLU A O 1
ATOM 2451 N N . GLY A 1 297 ? 17.328 -24.781 2.723 1 98.81 297 GLY A N 1
ATOM 2452 C CA . GLY A 1 297 ? 16.016 -24.141 2.85 1 98.81 297 GLY A CA 1
ATOM 2453 C C . GLY A 1 297 ? 14.875 -25.047 2.438 1 98.81 297 GLY A C 1
ATOM 2454 O O . GLY A 1 297 ? 13.859 -25.125 3.137 1 98.81 297 GLY A O 1
ATOM 2455 N N . LEU A 1 298 ? 15.07 -25.719 1.363 1 98.88 298 LEU A N 1
ATOM 2456 C CA . LEU A 1 298 ? 14.039 -26.641 0.873 1 98.88 298 LEU A CA 1
ATOM 2457 C C . LEU A 1 298 ? 13.789 -27.766 1.874 1 98.88 298 LEU A C 1
ATOM 2459 O O . LEU A 1 298 ? 12.633 -28.125 2.125 1 98.88 298 LEU A O 1
ATOM 2463 N N . ARG A 1 299 ? 14.836 -28.297 2.447 1 98.75 299 ARG A N 1
ATOM 2464 C CA . ARG A 1 299 ? 14.688 -29.359 3.438 1 98.75 299 ARG A CA 1
ATOM 2465 C C . ARG A 1 299 ? 13.938 -28.859 4.664 1 98.75 299 ARG A C 1
ATOM 2467 O O . ARG A 1 299 ? 13.031 -29.531 5.164 1 98.75 299 ARG A O 1
ATOM 2474 N N . LEU A 1 300 ? 14.312 -27.672 5.098 1 98.56 300 LEU A N 1
ATOM 2475 C CA . LEU A 1 300 ? 13.648 -27.078 6.254 1 98.56 300 LEU A CA 1
ATOM 2476 C C . LEU A 1 300 ? 12.164 -26.859 5.973 1 98.56 300 LEU A C 1
ATOM 2478 O O . LEU A 1 300 ? 11.32 -27.141 6.82 1 98.56 300 LEU A O 1
ATOM 2482 N N . GLY A 1 301 ? 11.891 -26.328 4.801 1 98.75 301 GLY A N 1
ATOM 2483 C CA . GLY A 1 301 ? 10.5 -26.141 4.41 1 98.75 301 GLY A CA 1
ATOM 2484 C C . GLY A 1 301 ? 9.727 -27.438 4.32 1 98.75 301 GLY A C 1
ATOM 2485 O O . GLY A 1 301 ? 8.586 -27.516 4.789 1 98.75 301 GLY A O 1
ATOM 2486 N N . PHE A 1 302 ? 10.367 -28.438 3.76 1 98.81 302 PHE A N 1
ATOM 2487 C CA . PHE A 1 302 ? 9.75 -29.75 3.637 1 98.81 302 PHE A CA 1
ATOM 2488 C C . PHE A 1 302 ? 9.383 -30.297 5.008 1 98.81 302 PHE A C 1
ATOM 2490 O O . PHE A 1 302 ? 8.25 -30.734 5.223 1 98.81 302 PHE A O 1
ATOM 2497 N N . GLU A 1 303 ? 10.32 -30.281 5.918 1 98.75 303 GLU A N 1
ATOM 2498 C CA . GLU A 1 303 ? 10.109 -30.844 7.25 1 98.75 303 GLU A CA 1
ATOM 2499 C C . GLU A 1 303 ? 8.984 -30.109 7.984 1 98.75 303 GLU A C 1
ATOM 2501 O O . GLU A 1 303 ? 8.133 -30.734 8.617 1 98.75 303 GLU A O 1
ATOM 2506 N N . TYR A 1 304 ? 9.008 -28.844 7.879 1 98.81 304 TYR A N 1
ATOM 2507 C CA . TYR A 1 304 ? 7.992 -28.047 8.555 1 98.81 304 TYR A CA 1
ATOM 2508 C C . TYR A 1 304 ? 6.609 -28.344 7.988 1 98.81 304 TYR A C 1
ATOM 2510 O O . TYR A 1 304 ? 5.66 -28.578 8.742 1 98.81 304 TYR A O 1
ATOM 2518 N N . LEU A 1 305 ? 6.492 -28.297 6.641 1 98.81 305 LEU A N 1
ATOM 2519 C CA . LEU A 1 305 ? 5.191 -28.5 6.008 1 98.81 305 LEU A CA 1
ATOM 2520 C C . LEU A 1 305 ? 4.668 -29.906 6.258 1 98.81 305 LEU A C 1
ATOM 2522 O O . LEU A 1 305 ? 3.471 -30.094 6.477 1 98.81 305 LEU A O 1
ATOM 2526 N N . LYS A 1 306 ? 5.59 -30.812 6.176 1 98.62 306 LYS A N 1
ATOM 2527 C CA . LYS A 1 306 ? 5.207 -32.188 6.465 1 98.62 306 LYS A CA 1
ATOM 2528 C C . LYS A 1 306 ? 4.613 -32.312 7.867 1 98.62 306 LYS A C 1
ATOM 2530 O O . LYS A 1 306 ? 3.592 -32.969 8.055 1 98.62 306 LYS A O 1
ATOM 2535 N N . ASP A 1 307 ? 5.227 -31.672 8.812 1 98.44 307 ASP A N 1
ATOM 2536 C CA . ASP A 1 307 ? 4.758 -31.688 10.195 1 98.44 307 ASP A CA 1
ATOM 2537 C C . ASP A 1 307 ? 3.377 -31.047 10.312 1 98.44 307 ASP A C 1
ATOM 2539 O O . ASP A 1 307 ? 2.496 -31.578 10.992 1 98.44 307 ASP A O 1
ATOM 2543 N N . VAL A 1 308 ? 3.156 -29.938 9.641 1 98.38 308 VAL A N 1
ATOM 2544 C CA . VAL A 1 308 ? 1.888 -29.219 9.711 1 98.38 308 VAL A CA 1
ATOM 2545 C C . VAL A 1 308 ? 0.78 -30.062 9.078 1 98.38 308 VAL A C 1
ATOM 2547 O O . VAL A 1 308 ? -0.312 -30.172 9.641 1 98.38 308 VAL A O 1
ATOM 2550 N N . ILE A 1 309 ? 1.076 -30.625 7.902 1 97.19 309 ILE A N 1
ATOM 2551 C CA . ILE A 1 309 ? 0.082 -31.391 7.164 1 97.19 309 ILE A CA 1
ATOM 2552 C C . ILE A 1 309 ? -0.297 -32.656 7.957 1 97.19 309 ILE A C 1
ATOM 2554 O O . ILE A 1 309 ? -1.458 -33.062 7.953 1 97.19 309 ILE A O 1
ATOM 2558 N N . SER A 1 310 ? 0.632 -33.188 8.695 1 94.94 310 SER A N 1
ATOM 2559 C CA . SER A 1 310 ? 0.368 -34.406 9.484 1 94.94 310 SER A CA 1
ATOM 2560 C C . SER A 1 310 ? -0.589 -34.094 10.633 1 94.94 310 SER A C 1
ATOM 2562 O O . SER A 1 310 ? -1.229 -35 11.156 1 94.94 310 SER A O 1
ATOM 2564 N N . LYS A 1 311 ? -0.755 -32.906 11.016 1 91.06 311 LYS A N 1
ATOM 2565 C CA . LYS A 1 311 ? -1.567 -32.5 12.164 1 91.06 311 LYS A CA 1
ATOM 2566 C C . LYS A 1 311 ? -2.994 -32.188 11.734 1 91.06 311 LYS A C 1
ATOM 2568 O O . LYS A 1 311 ? -3.869 -31.969 12.586 1 91.06 311 LYS A O 1
ATOM 2573 N N . ILE A 1 312 ? -3.148 -32.156 10.438 1 90.31 312 ILE A N 1
ATOM 2574 C CA . ILE A 1 312 ? -4.473 -31.734 10.008 1 90.31 312 ILE A CA 1
ATOM 2575 C C . ILE A 1 312 ? -5.184 -32.875 9.273 1 90.31 312 ILE A C 1
ATOM 2577 O O . ILE A 1 312 ? -4.543 -33.656 8.586 1 90.31 312 ILE A O 1
ATOM 2581 N N . MET B 1 1 ? -4.168 20.281 26.844 1 95.25 1 MET B N 1
ATOM 2582 C CA . MET B 1 1 ? -4.449 20.406 25.422 1 95.25 1 MET B CA 1
ATOM 2583 C C . MET B 1 1 ? -5.801 21.078 25.188 1 95.25 1 MET B C 1
ATOM 2585 O O . MET B 1 1 ? -6.766 20.812 25.906 1 95.25 1 MET B O 1
ATOM 2589 N N . LYS B 1 2 ? -5.793 22.016 24.297 1 98 2 LYS B N 1
ATOM 2590 C CA . LYS B 1 2 ? -7.031 22.672 23.891 1 98 2 LYS B CA 1
ATOM 2591 C C . LYS B 1 2 ? -7.66 21.984 22.688 1 98 2 LYS B C 1
ATOM 2593 O O . LYS B 1 2 ? -6.977 21.281 21.938 1 98 2 LYS B O 1
ATOM 2598 N N . LEU B 1 3 ? -8.938 22.141 22.594 1 98.81 3 LEU B N 1
ATOM 2599 C CA . LEU B 1 3 ? -9.641 21.531 21.469 1 98.81 3 LEU B CA 1
ATOM 2600 C C . LEU B 1 3 ? -10.055 22.594 20.453 1 98.81 3 LEU B C 1
ATOM 2602 O O . LEU B 1 3 ? -10.469 23.688 20.844 1 98.81 3 LEU B O 1
ATOM 2606 N N . GLY B 1 4 ? -9.898 22.328 19.234 1 98.88 4 GLY B N 1
ATOM 2607 C CA . GLY B 1 4 ? -10.305 23.172 18.125 1 98.88 4 GLY B CA 1
ATOM 2608 C C . GLY B 1 4 ? -10.75 22.391 16.906 1 98.88 4 GLY B C 1
ATOM 2609 O O . GLY B 1 4 ? -10.984 21.172 16.984 1 98.88 4 GLY B O 1
ATOM 2610 N N . PHE B 1 5 ? -10.992 23.062 15.812 1 98.81 5 PHE B N 1
ATOM 2611 C CA . PHE B 1 5 ? -11.281 22.406 14.547 1 98.81 5 PHE B CA 1
ATOM 2612 C C . PHE B 1 5 ? -10.875 23.281 13.367 1 98.81 5 PHE B C 1
ATOM 2614 O O . PHE B 1 5 ? -10.734 24.5 13.508 1 98.81 5 PHE B O 1
ATOM 2621 N N . LEU B 1 6 ? -10.57 22.672 12.266 1 98.75 6 LEU B N 1
ATOM 2622 C CA . LEU B 1 6 ? -10.281 23.359 11 1 98.75 6 LEU B CA 1
ATOM 2623 C C . LEU B 1 6 ? -11.562 23.859 10.352 1 98.75 6 LEU B C 1
ATOM 2625 O O . LEU B 1 6 ? -12.477 23.078 10.078 1 98.75 6 LEU B O 1
ATOM 2629 N N . THR B 1 7 ? -11.602 25.078 10.016 1 98.31 7 THR B N 1
ATOM 2630 C CA . THR B 1 7 ? -12.836 25.75 9.625 1 98.31 7 THR B CA 1
ATOM 2631 C C . THR B 1 7 ? -13.234 25.391 8.203 1 98.31 7 THR B C 1
ATOM 2633 O O . THR B 1 7 ? -14.352 25.672 7.77 1 98.31 7 THR B O 1
ATOM 2636 N N . ALA B 1 8 ? -12.375 24.656 7.496 1 96.44 8 ALA B N 1
ATOM 2637 C CA . ALA B 1 8 ? -12.617 24.328 6.09 1 96.44 8 ALA B CA 1
ATOM 2638 C C . ALA B 1 8 ? -13.883 23.5 5.93 1 96.44 8 ALA B C 1
ATOM 2640 O O . ALA B 1 8 ? -14.484 23.469 4.852 1 96.44 8 ALA B O 1
ATOM 2641 N N . CYS B 1 9 ? -14.359 22.859 6.953 1 96.56 9 CYS B N 1
ATOM 2642 C CA . CYS B 1 9 ? -15.523 21.984 6.875 1 96.56 9 CYS B CA 1
ATOM 2643 C C . CYS B 1 9 ? -16.812 22.797 6.887 1 96.56 9 CYS B C 1
ATOM 2645 O O . CYS B 1 9 ? -17.891 22.234 6.66 1 96.56 9 CYS B O 1
ATOM 2647 N N . LEU B 1 10 ? -16.781 24.078 7.145 1 96.44 10 LEU B N 1
ATOM 2648 C CA . LEU B 1 10 ? -17.938 24.969 7.125 1 96.44 10 LEU B CA 1
ATOM 2649 C C . LEU B 1 10 ? -17.688 26.172 6.211 1 96.44 10 LEU B C 1
ATOM 2651 O O . LEU B 1 10 ? -17.625 27.312 6.676 1 96.44 10 LEU B O 1
ATOM 2655 N N . PRO B 1 11 ? -17.641 25.906 4.918 1 93.19 11 PRO B N 1
ATOM 2656 C CA . PRO B 1 11 ? -17.156 26.906 3.959 1 93.19 11 PRO B CA 1
ATOM 2657 C C . PRO B 1 11 ? -18.094 28.094 3.818 1 93.19 11 PRO B C 1
ATOM 2659 O O . PRO B 1 11 ? -17.688 29.156 3.336 1 93.19 11 PRO B O 1
ATOM 2662 N N . LYS B 1 12 ? -19.344 28.062 4.273 1 93.12 12 LYS B N 1
ATOM 2663 C CA . LYS B 1 12 ? -20.312 29.125 4.062 1 93.12 12 LYS B CA 1
ATOM 2664 C C . LYS B 1 12 ? -20.406 30.031 5.293 1 93.12 12 LYS B C 1
ATOM 2666 O O . LYS B 1 12 ? -21.109 31.047 5.266 1 93.12 12 LYS B O 1
ATOM 2671 N N . GLN B 1 13 ? -19.703 29.656 6.285 1 95.62 13 GLN B N 1
ATOM 2672 C CA . GLN B 1 13 ? -19.781 30.422 7.527 1 95.62 13 GLN B CA 1
ATOM 2673 C C . GLN B 1 13 ? -18.688 31.484 7.594 1 95.62 13 GLN B C 1
ATOM 2675 O O . GLN B 1 13 ? -17.562 31.234 7.188 1 95.62 13 GLN B O 1
ATOM 2680 N N . SER B 1 14 ? -19.078 32.656 8.109 1 96.69 14 SER B N 1
ATOM 2681 C CA . SER B 1 14 ? -18.078 33.688 8.352 1 96.69 14 SER B CA 1
ATOM 2682 C C . SER B 1 14 ? -17.219 33.344 9.57 1 96.69 14 SER B C 1
ATOM 2684 O O . SER B 1 14 ? -17.625 32.562 10.422 1 96.69 14 SER B O 1
ATOM 2686 N N . LEU B 1 15 ? -16.078 34 9.617 1 97.94 15 LEU B N 1
ATOM 2687 C CA . LEU B 1 15 ? -15.203 33.781 10.773 1 97.94 15 LEU B CA 1
ATOM 2688 C C . LEU B 1 15 ? -15.922 34.156 12.07 1 97.94 15 LEU B C 1
ATOM 2690 O O . LEU B 1 15 ? -15.805 33.469 13.07 1 97.94 15 LEU B O 1
ATOM 2694 N N . GLU B 1 16 ? -16.672 35.25 12.055 1 97.69 16 GLU B N 1
ATOM 2695 C CA . GLU B 1 16 ? -17.391 35.688 13.234 1 97.69 16 GLU B CA 1
ATOM 2696 C C . GLU B 1 16 ? -18.406 34.656 13.703 1 97.69 16 GLU B C 1
ATOM 2698 O O . GLU B 1 16 ? -18.453 34.344 14.898 1 97.69 16 GLU B O 1
ATOM 2703 N N . ASN B 1 17 ? -19.156 34.125 12.758 1 98 17 ASN B N 1
ATOM 2704 C CA . ASN B 1 17 ? -20.125 33.094 13.094 1 98 17 ASN B CA 1
ATOM 2705 C C . ASN B 1 17 ? -19.453 31.859 13.664 1 98 17 ASN B C 1
ATOM 2707 O O . ASN B 1 17 ? -19.969 31.234 14.594 1 98 17 ASN B O 1
ATOM 2711 N N . LEU B 1 18 ? -18.375 31.516 13.102 1 98.56 18 LEU B N 1
ATOM 2712 C CA . LEU B 1 18 ? -17.656 30.328 13.531 1 98.56 18 LEU B CA 1
ATOM 2713 C C . LEU B 1 18 ? -17.125 30.484 14.945 1 98.56 18 LEU B C 1
ATOM 2715 O O . LEU B 1 18 ? -17.172 29.547 15.75 1 98.56 18 LEU B O 1
ATOM 2719 N N . VAL B 1 19 ? -16.609 31.688 15.258 1 98.62 19 VAL B N 1
ATOM 2720 C CA . VAL B 1 19 ? -16.078 31.953 16.594 1 98.62 19 VAL B CA 1
ATOM 2721 C C . VAL B 1 19 ? -17.203 31.797 17.625 1 98.62 19 VAL B C 1
ATOM 2723 O O . VAL B 1 19 ? -17.016 31.125 18.641 1 98.62 19 VAL B O 1
ATOM 2726 N N . VAL B 1 20 ? -18.328 32.344 17.328 1 98 20 VAL B N 1
ATOM 2727 C CA . VAL B 1 20 ? -19.453 32.312 18.266 1 98 20 VAL B CA 1
ATOM 2728 C C . VAL B 1 20 ? -19.938 30.875 18.438 1 98 20 VAL B C 1
ATOM 2730 O O . VAL B 1 20 ? -20.156 30.422 19.562 1 98 20 VAL B O 1
ATOM 2733 N N . TRP B 1 21 ? -20.094 30.203 17.375 1 98.44 21 TRP B N 1
ATOM 2734 C CA . TRP B 1 21 ? -20.594 28.844 17.438 1 98.44 21 TRP B CA 1
ATOM 2735 C C . TRP B 1 21 ? -19.594 27.922 18.141 1 98.44 21 TRP B C 1
ATOM 2737 O O . TRP B 1 21 ? -19.984 27.125 19 1 98.44 21 TRP B O 1
ATOM 2747 N N . ALA B 1 22 ? -18.328 28 17.734 1 98.75 22 ALA B N 1
ATOM 2748 C CA . ALA B 1 22 ? -17.297 27.172 18.344 1 98.75 22 ALA B CA 1
ATOM 2749 C C . ALA B 1 22 ? -17.266 27.359 19.859 1 98.75 22 ALA B C 1
ATOM 2751 O O . ALA B 1 22 ? -17.203 26.375 20.609 1 98.75 22 ALA B O 1
ATOM 2752 N N . LYS B 1 23 ? -17.359 28.594 20.281 1 98.44 23 LYS B N 1
ATOM 2753 C CA . LYS B 1 23 ? -17.391 28.906 21.719 1 98.44 23 LYS B CA 1
ATOM 2754 C C . LYS B 1 23 ? -18.594 28.266 22.391 1 98.44 23 LYS B C 1
ATOM 2756 O O . LYS B 1 23 ? -18.469 27.719 23.484 1 98.44 23 LYS B O 1
ATOM 2761 N N . SER B 1 24 ? -19.688 28.312 21.734 1 98.38 24 SER B N 1
ATOM 2762 C CA . SER B 1 24 ? -20.922 27.766 22.312 1 98.38 24 SER B CA 1
ATOM 2763 C C . SER B 1 24 ? -20.797 26.25 22.516 1 98.38 24 SER B C 1
ATOM 2765 O O . SER B 1 24 ? -21.422 25.703 23.438 1 98.38 24 SER B O 1
ATOM 2767 N N . VAL B 1 25 ? -20.062 25.562 21.719 1 98.56 25 VAL B N 1
ATOM 2768 C CA . VAL B 1 25 ? -19.859 24.125 21.828 1 98.56 25 VAL B CA 1
ATOM 2769 C C . VAL B 1 25 ? -18.844 23.828 22.938 1 98.56 25 VAL B C 1
ATOM 2771 O O . VAL B 1 25 ? -18.922 22.797 23.609 1 98.56 25 VAL B O 1
ATOM 2774 N N . GLY B 1 26 ? -17.906 24.734 23.078 1 98.62 26 GLY B N 1
ATOM 2775 C CA . GLY B 1 26 ? -16.859 24.547 24.078 1 98.62 26 GLY B CA 1
ATOM 2776 C C . GLY B 1 26 ? -15.469 24.516 23.484 1 98.62 26 GLY B C 1
ATOM 2777 O O . GLY B 1 26 ? -14.484 24.391 24.203 1 98.62 26 GLY B O 1
ATOM 2778 N N . PHE B 1 27 ? -15.367 24.672 22.172 1 98.81 27 PHE B N 1
ATOM 2779 C CA . PHE B 1 27 ? -14.055 24.766 21.547 1 98.81 27 PHE B CA 1
ATOM 2780 C C . PHE B 1 27 ? -13.289 25.984 22.062 1 98.81 27 PHE B C 1
ATOM 2782 O O . PHE B 1 27 ? -13.891 26.969 22.5 1 98.81 27 PHE B O 1
ATOM 2789 N N . GLU B 1 28 ? -11.945 25.891 21.969 1 98.69 28 GLU B N 1
ATOM 2790 C CA . GLU B 1 28 ? -11.109 26.984 22.469 1 98.69 28 GLU B CA 1
ATOM 2791 C C . GLU B 1 28 ? -10.266 27.594 21.359 1 98.69 28 GLU B C 1
ATOM 2793 O O . GLU B 1 28 ? -9.75 28.703 21.516 1 98.69 28 GLU B O 1
ATOM 2798 N N . MET B 1 29 ? -10.094 26.859 20.297 1 98.81 29 MET B N 1
ATOM 2799 C CA . MET B 1 29 ? -9.25 27.375 19.219 1 98.81 29 MET B CA 1
ATOM 2800 C C . MET B 1 29 ? -9.844 27.031 17.859 1 98.81 29 MET B C 1
ATOM 2802 O O . MET B 1 29 ? -10.625 26.078 17.734 1 98.81 29 MET B O 1
ATOM 2806 N N . LEU B 1 30 ? -9.547 27.859 16.875 1 98.88 30 LEU B N 1
ATOM 2807 C CA . LEU B 1 30 ? -9.898 27.594 15.477 1 98.88 30 LEU B CA 1
ATOM 2808 C C . LEU B 1 30 ? -8.648 27.531 14.602 1 98.88 30 LEU B C 1
ATOM 2810 O O . LEU B 1 30 ? -7.75 28.359 14.734 1 98.88 30 LEU B O 1
ATOM 2814 N N . GLU B 1 31 ? -8.477 26.453 13.891 1 98.88 31 GLU B N 1
ATOM 2815 C CA . GLU B 1 31 ? -7.594 26.422 12.727 1 98.88 31 GLU B CA 1
ATOM 2816 C C . GLU B 1 31 ? -8.273 27.016 11.5 1 98.88 31 GLU B C 1
ATOM 2818 O O . GLU B 1 31 ? -9.211 26.438 10.961 1 98.88 31 GLU B O 1
ATOM 2823 N N . VAL B 1 32 ? -7.789 28.156 11.031 1 98.81 32 VAL B N 1
ATOM 2824 C CA . VAL B 1 32 ? -8.562 28.984 10.117 1 98.81 32 VAL B CA 1
ATOM 2825 C C . VAL B 1 32 ? -8.117 28.719 8.68 1 98.81 32 VAL B C 1
ATOM 2827 O O . VAL B 1 32 ? -6.93 28.844 8.367 1 98.81 32 VAL B O 1
ATOM 2830 N N . ALA B 1 33 ? -9.07 28.406 7.836 1 98.12 33 ALA B N 1
ATOM 2831 C CA . ALA B 1 33 ? -8.805 28.125 6.43 1 98.12 33 ALA B CA 1
ATOM 2832 C C . ALA B 1 33 ? -8.508 29.406 5.66 1 98.12 33 ALA B C 1
ATOM 2834 O O . ALA B 1 33 ? -9.297 30.344 5.684 1 98.12 33 ALA B O 1
ATOM 2835 N N . CYS B 1 34 ? -7.379 29.375 4.941 1 98 34 CYS B N 1
ATOM 2836 C CA . CYS B 1 34 ? -6.934 30.594 4.281 1 98 34 CYS B CA 1
ATOM 2837 C C . CYS B 1 34 ? -6.586 30.328 2.822 1 98 34 CYS B C 1
ATOM 2839 O O . CYS B 1 34 ? -5.645 30.922 2.287 1 98 34 CYS B O 1
ATOM 2841 N N . TRP B 1 35 ? -7.254 29.406 2.182 1 96.75 35 TRP B N 1
ATOM 2842 C CA . TRP B 1 35 ? -7.051 29.219 0.75 1 96.75 35 TRP B CA 1
ATOM 2843 C C . TRP B 1 35 ? -7.492 30.453 -0.026 1 96.75 35 TRP B C 1
ATOM 2845 O O . TRP B 1 35 ? -8.211 31.312 0.505 1 96.75 35 TRP B O 1
ATOM 2855 N N . PRO B 1 36 ? -7.027 30.547 -1.285 1 93.88 36 PRO B N 1
ATOM 2856 C CA . PRO B 1 36 ? -7.535 31.656 -2.092 1 93.88 36 PRO B CA 1
ATOM 2857 C C . PRO B 1 36 ? -9.055 31.625 -2.252 1 93.88 36 PRO B C 1
ATOM 2859 O O . PRO B 1 36 ? -9.648 30.547 -2.301 1 93.88 36 PRO B O 1
ATOM 2862 N N . VAL B 1 37 ? -9.555 32.75 -2.312 1 86.5 37 VAL B N 1
ATOM 2863 C CA . VAL B 1 37 ? -11.008 32.844 -2.461 1 86.5 37 VAL B CA 1
ATOM 2864 C C . VAL B 1 37 ? -11.445 32.094 -3.727 1 86.5 37 VAL B C 1
ATOM 2866 O O . VAL B 1 37 ? -12.438 31.375 -3.719 1 86.5 37 VAL B O 1
ATOM 2869 N N . LYS B 1 38 ? -10.773 32.281 -4.879 1 76.94 38 LYS B N 1
ATOM 2870 C CA . LYS B 1 38 ? -11.016 31.516 -6.09 1 76.94 38 LYS B CA 1
ATOM 2871 C C . LYS B 1 38 ? -10.156 30.25 -6.105 1 76.94 38 LYS B C 1
ATOM 2873 O O . LYS B 1 38 ? -8.922 30.328 -6.117 1 76.94 38 LYS B O 1
ATOM 2878 N N . ASN B 1 39 ? -10.82 29.234 -5.734 1 72.06 39 ASN B N 1
ATOM 2879 C CA . ASN B 1 39 ? -10.031 28.016 -5.773 1 72.06 39 ASN B CA 1
ATOM 2880 C C . ASN B 1 39 ? -10.844 26.844 -6.328 1 72.06 39 ASN B C 1
ATOM 2882 O O . ASN B 1 39 ? -12.078 26.891 -6.355 1 72.06 39 ASN B O 1
ATOM 2886 N N . THR B 1 40 ? -10.258 25.953 -7.031 1 60.09 40 THR B N 1
ATOM 2887 C CA . THR B 1 40 ? -10.891 24.812 -7.676 1 60.09 40 THR B CA 1
ATOM 2888 C C . THR B 1 40 ? -10.664 23.547 -6.859 1 60.09 40 THR B C 1
ATOM 2890 O O . THR B 1 40 ? -11.125 22.469 -7.242 1 60.09 40 THR B O 1
ATOM 2893 N N . ARG B 1 41 ? -10.266 23.734 -5.766 1 60.84 41 ARG B N 1
ATOM 2894 C CA . ARG B 1 41 ? -9.836 22.516 -5.09 1 60.84 41 ARG B CA 1
ATOM 2895 C C . ARG B 1 41 ? -10.922 22 -4.152 1 60.84 41 ARG B C 1
ATOM 2897 O O . ARG B 1 41 ? -11.625 22.781 -3.516 1 60.84 41 ARG B O 1
ATOM 2904 N N . ASP B 1 42 ? -10.859 20.734 -4.16 1 57.66 42 ASP B N 1
ATOM 2905 C CA . ASP B 1 42 ? -11.742 20.031 -3.229 1 57.66 42 ASP B CA 1
ATOM 2906 C C . ASP B 1 42 ? -11.273 20.234 -1.786 1 57.66 42 ASP B C 1
ATOM 2908 O O . ASP B 1 42 ? -10.078 20.375 -1.529 1 57.66 42 ASP B O 1
ATOM 2912 N N . TYR B 1 43 ? -11.953 20.422 -0.85 1 60.56 43 TYR B N 1
ATOM 2913 C CA . TYR B 1 43 ? -11.773 20.531 0.593 1 60.56 43 TYR B CA 1
ATOM 2914 C C . TYR B 1 43 ? -11.039 21.812 0.95 1 60.56 43 TYR B C 1
ATOM 2916 O O . TYR B 1 43 ? -10.438 21.922 2.023 1 60.56 43 TYR B O 1
ATOM 2924 N N . SER B 1 44 ? -10.961 22.625 -0.084 1 75.69 44 SER B N 1
ATOM 2925 C CA . SER B 1 44 ? -10.406 23.953 0.171 1 75.69 44 SER B CA 1
ATOM 2926 C C . SER B 1 44 ? -11.516 24.969 0.398 1 75.69 44 SER B C 1
ATOM 2928 O O . SER B 1 44 ? -12.602 24.859 -0.171 1 75.69 44 SER B O 1
ATOM 2930 N N . SER B 1 45 ? -11.297 25.719 1.444 1 81.38 45 SER B N 1
ATOM 2931 C CA . SER B 1 45 ? -12.203 26.828 1.688 1 81.38 45 SER B CA 1
ATOM 2932 C C . SER B 1 45 ? -11.453 28.062 2.201 1 81.38 45 SER B C 1
ATOM 2934 O O . SER B 1 45 ? -10.273 27.969 2.551 1 81.38 45 SER B O 1
ATOM 2936 N N . THR B 1 46 ? -12.148 29.125 2.084 1 91.62 46 THR B N 1
ATOM 2937 C CA . THR B 1 46 ? -11.594 30.375 2.576 1 91.62 46 THR B CA 1
ATOM 2938 C C . THR B 1 46 ? -12.453 30.953 3.695 1 91.62 46 THR B C 1
ATOM 2940 O O . THR B 1 46 ? -13.539 31.469 3.441 1 91.62 46 THR B O 1
ATOM 2943 N N . THR B 1 47 ? -11.945 30.766 4.875 1 94.88 47 THR B N 1
ATOM 2944 C CA . THR B 1 47 ? -12.586 31.422 6.012 1 94.88 47 THR B CA 1
ATOM 2945 C C . THR B 1 47 ? -12.055 32.844 6.188 1 94.88 47 THR B C 1
ATOM 2947 O O . THR B 1 47 ? -12.797 33.75 6.594 1 94.88 47 THR B O 1
ATOM 2950 N N . LEU B 1 48 ? -10.797 33 5.887 1 97.25 48 LEU B N 1
ATOM 2951 C CA . LEU B 1 48 ? -10.133 34.312 5.977 1 97.25 48 LEU B CA 1
ATOM 2952 C C . LEU B 1 48 ? -9.414 34.656 4.676 1 97.25 48 LEU B C 1
ATOM 2954 O O . LEU B 1 48 ? -8.547 33.875 4.223 1 97.25 48 LEU B O 1
ATOM 2958 N N . ASP B 1 49 ? -9.789 35.781 4.066 1 96.19 49 ASP B N 1
ATOM 2959 C CA . ASP B 1 49 ? -9.109 36.281 2.877 1 96.19 49 ASP B CA 1
ATOM 2960 C C . ASP B 1 49 ? -7.824 37.031 3.248 1 96.19 49 ASP B C 1
ATOM 2962 O O . ASP B 1 49 ? -7.848 38.219 3.516 1 96.19 49 ASP B O 1
ATOM 2966 N N . VAL B 1 50 ? -6.727 36.375 3.115 1 97.56 50 VAL B N 1
ATOM 2967 C CA . VAL B 1 50 ? -5.465 36.906 3.623 1 97.56 50 VAL B CA 1
ATOM 2968 C C . VAL B 1 50 ? -4.891 37.906 2.629 1 97.56 50 VAL B C 1
ATOM 2970 O O . VAL B 1 50 ? -4.051 38.719 2.99 1 97.56 50 VAL B O 1
ATOM 2973 N N . VAL B 1 51 ? -5.273 37.844 1.402 1 95.56 51 VAL B N 1
ATOM 2974 C CA . VAL B 1 51 ? -4.762 38.75 0.373 1 95.56 51 VAL B CA 1
ATOM 2975 C C . VAL B 1 51 ? -5.234 40.156 0.649 1 95.56 51 VAL B C 1
ATOM 2977 O O . VAL B 1 51 ? -4.496 41.125 0.419 1 95.56 51 VAL B O 1
ATOM 2980 N N . ARG B 1 52 ? -6.375 40.312 1.297 1 95 52 ARG B N 1
ATOM 2981 C CA . ARG B 1 52 ? -6.965 41.656 1.514 1 95 52 ARG B CA 1
ATOM 2982 C C . ARG B 1 52 ? -6.969 42 2.994 1 95 52 ARG B C 1
ATOM 2984 O O . ARG B 1 52 ? -7.625 42.969 3.402 1 95 52 ARG B O 1
ATOM 2991 N N . LEU B 1 53 ? -6.32 41.25 3.686 1 97.44 53 LEU B N 1
ATOM 2992 C CA . LEU B 1 53 ? -6.309 41.469 5.125 1 97.44 53 LEU B CA 1
ATOM 2993 C C . LEU B 1 53 ? -5.555 42.75 5.461 1 97.44 53 LEU B C 1
ATOM 2995 O O . LEU B 1 53 ? -4.355 42.875 5.191 1 97.44 53 LEU B O 1
ATOM 2999 N N . THR B 1 54 ? -6.242 43.75 6.039 1 97.12 54 THR B N 1
ATOM 3000 C CA . THR B 1 54 ? -5.625 44.969 6.48 1 97.12 54 THR B CA 1
ATOM 3001 C C . THR B 1 54 ? -5.273 44.906 7.965 1 97.12 54 THR B C 1
ATOM 3003 O O . THR B 1 54 ? -5.754 44.031 8.68 1 97.12 54 THR B O 1
ATOM 3006 N N . ARG B 1 55 ? -4.449 45.844 8.367 1 97.62 55 ARG B N 1
ATOM 3007 C CA . ARG B 1 55 ? -4.098 45.938 9.781 1 97.62 55 ARG B CA 1
ATOM 3008 C C . ARG B 1 55 ? -5.34 46.156 10.641 1 97.62 55 ARG B C 1
ATOM 3010 O O . ARG B 1 55 ? -5.461 45.562 11.719 1 97.62 55 ARG B O 1
ATOM 3017 N N . ASP B 1 56 ? -6.191 46.938 10.125 1 97.62 56 ASP B N 1
ATOM 3018 C CA . ASP B 1 56 ? -7.422 47.219 10.859 1 97.62 56 ASP B CA 1
ATOM 3019 C C . ASP B 1 56 ? -8.273 45.938 10.992 1 97.62 56 ASP B C 1
ATOM 3021 O O . ASP B 1 56 ? -8.828 45.688 12.062 1 97.62 56 ASP B O 1
ATOM 3025 N N . GLU B 1 57 ? -8.414 45.281 9.922 1 97.44 57 GLU B N 1
ATOM 3026 C CA . GLU B 1 57 ? -9.18 44.031 9.953 1 97.44 57 GLU B CA 1
ATOM 3027 C C . GLU B 1 57 ? -8.539 43 10.891 1 97.44 57 GLU B C 1
ATOM 3029 O O . GLU B 1 57 ? -9.242 42.281 11.609 1 97.44 57 GLU B O 1
ATOM 3034 N N . ALA B 1 58 ? -7.246 42.938 10.844 1 98.38 58 ALA B N 1
ATOM 3035 C CA . ALA B 1 58 ? -6.523 42.031 11.734 1 98.38 58 ALA B CA 1
ATOM 3036 C C . ALA B 1 58 ? -6.801 42.375 13.195 1 98.38 58 ALA B C 1
ATOM 3038 O O . ALA B 1 58 ? -7.012 41.469 14.016 1 98.38 58 ALA B O 1
ATOM 3039 N N . GLU B 1 59 ? -6.797 43.656 13.484 1 98.19 59 GLU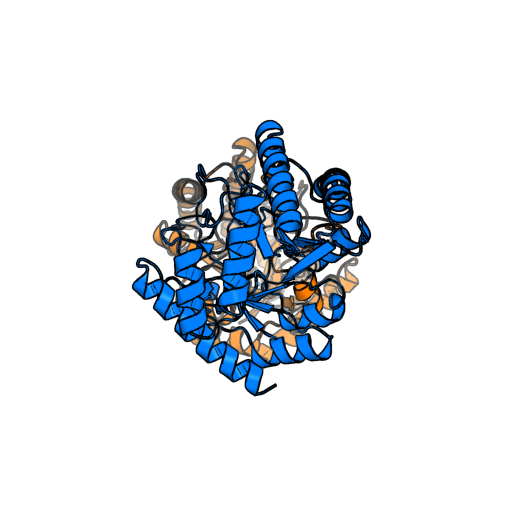 B N 1
ATOM 3040 C CA . GLU B 1 59 ? -7.094 44.062 14.852 1 98.19 59 GLU B CA 1
ATOM 3041 C C . GLU B 1 59 ? -8.523 43.719 15.25 1 98.19 59 GLU B C 1
ATOM 3043 O O . GLU B 1 59 ? -8.773 43.312 16.391 1 98.19 59 GLU B O 1
ATOM 3048 N N . ARG B 1 60 ? -9.383 43.844 14.352 1 98 60 ARG B N 1
ATOM 3049 C CA . ARG B 1 60 ? -10.773 43.469 14.609 1 98 60 ARG B CA 1
ATOM 3050 C C . ARG B 1 60 ? -10.883 41.969 14.883 1 98 60 ARG B C 1
ATOM 3052 O O . ARG B 1 60 ? -11.617 41.562 15.781 1 98 60 ARG B O 1
ATOM 3059 N N . ILE B 1 61 ? -10.242 41.219 14.117 1 98.5 61 ILE B N 1
ATOM 3060 C CA . ILE B 1 61 ? -10.258 39.781 14.273 1 98.5 61 ILE B CA 1
ATOM 3061 C C . ILE B 1 61 ? -9.656 39.406 15.633 1 98.5 61 ILE B C 1
ATOM 3063 O O . ILE B 1 61 ? -10.219 38.562 16.359 1 98.5 61 ILE B O 1
ATOM 3067 N N . LYS B 1 62 ? -8.5 40 15.984 1 98.44 62 LYS B N 1
ATOM 3068 C CA . LYS B 1 62 ? -7.891 39.75 17.281 1 98.44 62 LYS B CA 1
ATOM 3069 C C . LYS B 1 62 ? -8.867 40.062 18.422 1 98.44 62 LYS B C 1
ATOM 3071 O O . LYS B 1 62 ? -8.984 39.281 19.375 1 98.44 62 LYS B O 1
ATOM 3076 N N . LYS B 1 63 ? -9.531 41.156 18.281 1 98.31 63 LYS B N 1
ATOM 3077 C CA . LYS B 1 63 ? -10.508 41.531 19.297 1 98.31 63 LYS B CA 1
ATOM 3078 C C . LYS B 1 63 ? -11.656 40.562 19.375 1 98.31 63 LYS B C 1
ATOM 3080 O O . LYS B 1 63 ? -12.141 40.219 20.453 1 98.31 63 LYS B O 1
ATOM 3085 N N . LEU B 1 64 ? -12.109 40.156 18.219 1 98.31 64 LEU B N 1
ATOM 3086 C CA . LEU B 1 64 ? -13.18 39.156 18.141 1 98.31 64 LEU B CA 1
ATOM 3087 C C . LEU B 1 64 ? -12.812 37.906 18.938 1 98.31 64 LEU B C 1
ATOM 3089 O O . LEU B 1 64 ? -13.609 37.438 19.734 1 98.31 64 LEU B O 1
ATOM 3093 N N . PHE B 1 65 ? -11.625 37.375 18.703 1 98.62 65 PHE B N 1
ATOM 3094 C CA . PHE B 1 65 ? -11.188 36.156 19.406 1 98.62 65 PHE B CA 1
ATOM 3095 C C . PHE B 1 65 ? -11 36.438 20.891 1 98.62 65 PHE B C 1
ATOM 3097 O O . PHE B 1 65 ? -11.414 35.625 21.719 1 98.62 65 PHE B O 1
ATOM 3104 N N . GLU B 1 66 ? -10.398 37.594 21.234 1 97.88 66 GLU B N 1
ATOM 3105 C CA . GLU B 1 66 ? -10.188 37.969 22.625 1 97.88 66 GLU B CA 1
ATOM 3106 C C . GLU B 1 66 ? -11.516 38.062 23.375 1 97.88 66 GLU B C 1
ATOM 3108 O O . GLU B 1 66 ? -11.656 37.5 24.469 1 97.88 66 GLU B O 1
ATOM 3113 N N . GLN B 1 67 ? -12.453 38.688 22.797 1 97.75 67 GLN B N 1
ATOM 3114 C CA . GLN B 1 67 ? -13.75 38.906 23.422 1 97.75 67 GLN B CA 1
ATOM 3115 C C . GLN B 1 67 ? -14.492 37.594 23.656 1 97.75 67 GLN B C 1
ATOM 3117 O O . GLN B 1 67 ? -15.352 37.5 24.531 1 97.75 67 GLN B O 1
ATOM 3122 N N . ASN B 1 68 ? -14.164 36.656 22.906 1 98 68 ASN B N 1
ATOM 3123 C CA . ASN B 1 68 ? -14.844 35.375 23.016 1 98 68 ASN B CA 1
ATOM 3124 C C . ASN B 1 68 ? -13.969 34.344 23.703 1 98 68 ASN B C 1
ATOM 3126 O O . ASN B 1 68 ? -14.305 33.156 23.703 1 98 68 ASN B O 1
ATOM 3130 N N . ASN B 1 69 ? -12.828 34.75 24.203 1 97.56 69 ASN B N 1
ATOM 3131 C CA . ASN B 1 69 ? -11.883 33.844 24.859 1 97.56 69 ASN B CA 1
ATOM 3132 C C . ASN B 1 69 ? -11.5 32.656 23.953 1 97.56 69 ASN B C 1
ATOM 3134 O O . ASN B 1 69 ? -11.547 31.516 24.391 1 97.56 69 ASN B O 1
ATOM 3138 N N . MET B 1 70 ? -11.367 32.906 22.719 1 98.31 70 MET B N 1
ATOM 3139 C CA . MET B 1 70 ? -10.93 31.969 21.688 1 98.31 70 MET B CA 1
ATOM 3140 C C . MET B 1 70 ? -9.57 32.375 21.125 1 98.31 70 MET B C 1
ATOM 3142 O O . MET B 1 70 ? -9.117 33.5 21.328 1 98.31 70 MET B O 1
ATOM 3146 N N . GLN B 1 71 ? -8.867 31.469 20.516 1 98.69 71 GLN B N 1
ATOM 3147 C CA . GLN B 1 71 ? -7.598 31.75 19.844 1 98.69 71 GLN B CA 1
ATOM 3148 C C . GLN B 1 71 ? -7.539 31.062 18.484 1 98.69 71 GLN B C 1
ATOM 3150 O O . GLN B 1 71 ? -8.266 30.094 18.234 1 98.69 71 GLN B O 1
ATOM 3155 N N . ILE B 1 72 ? -6.742 31.578 17.609 1 98.88 72 ILE B N 1
ATOM 3156 C CA . ILE B 1 72 ? -6.41 30.922 16.359 1 98.88 72 ILE B CA 1
ATOM 3157 C C . ILE B 1 72 ? -5.203 30 16.562 1 98.88 72 ILE B C 1
ATOM 3159 O O . ILE B 1 72 ? -4.152 30.453 17.031 1 98.88 72 ILE B O 1
ATOM 3163 N N . SER B 1 73 ? -5.391 28.719 16.266 1 98.88 73 SER B N 1
ATOM 3164 C CA . SER B 1 73 ? -4.297 27.781 16.5 1 98.88 73 SER B CA 1
ATOM 3165 C C . SER B 1 73 ? -3.293 27.812 15.344 1 98.88 73 SER B C 1
ATOM 3167 O O . SER B 1 73 ? -2.092 27.641 15.562 1 98.88 73 SER B O 1
ATOM 3169 N N . SER B 1 74 ? -3.746 27.953 14.18 1 98.94 74 SER B N 1
ATOM 3170 C CA . SER B 1 74 ? -2.934 28 12.969 1 98.94 74 SER B CA 1
ATOM 3171 C C . SER B 1 74 ? -3.734 28.547 11.789 1 98.94 74 SER B C 1
ATOM 3173 O O . SER B 1 74 ? -4.965 28.594 11.836 1 98.94 74 SER B O 1
ATOM 3175 N N . LEU B 1 75 ? -3.072 29.141 10.852 1 98.88 75 LEU B N 1
ATOM 3176 C CA . LEU B 1 75 ? -3.67 29.422 9.555 1 98.88 75 LEU B CA 1
ATOM 3177 C C . LEU B 1 75 ? -3.369 28.297 8.562 1 98.88 75 LEU B C 1
ATOM 3179 O O . LEU B 1 75 ? -2.215 27.891 8.406 1 98.88 75 LEU B O 1
ATOM 3183 N N . ALA B 1 76 ? -4.457 27.828 7.938 1 98.56 76 ALA B N 1
ATOM 3184 C CA . ALA B 1 76 ? -4.34 26.625 7.109 1 98.56 76 ALA B CA 1
ATOM 3185 C C . ALA B 1 76 ? -4.32 26.984 5.625 1 98.56 76 ALA B C 1
ATOM 3187 O O . ALA B 1 76 ? -5.227 27.656 5.129 1 98.56 76 ALA B O 1
ATOM 3188 N N . TYR B 1 77 ? -3.318 26.562 4.906 1 97.94 77 TYR B N 1
ATOM 3189 C CA . TYR B 1 77 ? -3.193 26.609 3.453 1 97.94 77 TYR B CA 1
ATOM 3190 C C . TYR B 1 77 ? -2.35 25.438 2.941 1 97.94 77 TYR B C 1
ATOM 3192 O O . TYR B 1 77 ? -1.119 25.516 2.934 1 97.94 77 TYR B O 1
ATOM 3200 N N . TYR B 1 78 ? -2.99 24.422 2.469 1 97.12 78 TYR B N 1
ATOM 3201 C CA . TYR B 1 78 ? -2.32 23.188 2.111 1 97.12 78 TYR B CA 1
ATOM 3202 C C . TYR B 1 78 ? -2.326 22.969 0.602 1 97.12 78 TYR B C 1
ATOM 3204 O O . TYR B 1 78 ? -3.311 22.484 0.039 1 97.12 78 TYR B O 1
ATOM 3212 N N . ASP B 1 79 ? -1.279 23.344 -0.04 1 95.81 79 ASP B N 1
ATOM 3213 C CA . ASP B 1 79 ? -1.129 23.156 -1.479 1 95.81 79 ASP B CA 1
ATOM 3214 C C . ASP B 1 79 ? 0.248 22.578 -1.813 1 95.81 79 ASP B C 1
ATOM 3216 O O . ASP B 1 79 ? 1.084 22.406 -0.926 1 95.81 79 ASP B O 1
ATOM 3220 N N . ASN B 1 80 ? 0.458 22.219 -3.061 1 97 80 ASN B N 1
ATOM 3221 C CA . ASN B 1 80 ? 1.667 21.531 -3.51 1 97 80 ASN B CA 1
ATOM 3222 C C . ASN B 1 80 ? 2.807 22.516 -3.76 1 97 80 ASN B C 1
ATOM 3224 O O . ASN B 1 80 ? 2.992 22.984 -4.883 1 97 80 ASN B O 1
ATOM 3228 N N . ASN B 1 81 ? 3.666 22.688 -2.805 1 98.62 81 ASN B N 1
ATOM 3229 C CA . ASN B 1 81 ? 4.738 23.688 -2.895 1 98.62 81 ASN B CA 1
ATOM 3230 C C . ASN B 1 81 ? 5.867 23.203 -3.797 1 98.62 81 ASN B C 1
ATOM 3232 O O . ASN B 1 81 ? 6.785 23.953 -4.109 1 98.62 81 ASN B O 1
ATOM 3236 N N . LEU B 1 82 ? 5.805 21.969 -4.277 1 98.5 82 LEU B N 1
ATOM 3237 C CA . LEU B 1 82 ? 6.785 21.453 -5.227 1 98.5 82 LEU B CA 1
ATOM 3238 C C . LEU B 1 82 ? 6.129 21.141 -6.566 1 98.5 82 LEU B C 1
ATOM 3240 O O . LEU B 1 82 ? 6.633 20.312 -7.336 1 98.5 82 LEU B O 1
ATOM 3244 N N . HIS B 1 83 ? 5.039 21.734 -6.824 1 97.44 83 HIS B N 1
ATOM 3245 C CA . HIS B 1 83 ? 4.293 21.5 -8.055 1 97.44 83 HIS B CA 1
ATOM 3246 C C . HIS B 1 83 ? 5.211 21.531 -9.273 1 97.44 83 HIS B C 1
ATOM 3248 O O . HIS B 1 83 ? 6.102 22.391 -9.352 1 97.44 83 HIS B O 1
ATOM 3254 N N . PRO B 1 84 ? 4.969 20.641 -10.211 1 96.44 84 PRO B N 1
ATOM 3255 C CA . PRO B 1 84 ? 5.863 20.578 -11.375 1 96.44 84 PRO B CA 1
ATOM 3256 C C . PRO B 1 84 ? 5.742 21.797 -12.273 1 96.44 84 PRO B C 1
ATOM 3258 O O . PRO B 1 84 ? 6.715 22.188 -12.93 1 96.44 84 PRO B O 1
ATOM 3261 N N . ASP B 1 85 ? 4.605 22.375 -12.422 1 97.12 85 ASP B N 1
ATOM 3262 C CA . ASP B 1 85 ? 4.414 23.609 -13.188 1 97.12 85 ASP B CA 1
ATOM 3263 C C . ASP B 1 85 ? 4.879 24.828 -12.391 1 97.12 85 ASP B C 1
ATOM 3265 O O . ASP B 1 85 ? 4.266 25.188 -11.383 1 97.12 85 ASP B O 1
ATOM 3269 N N . LEU B 1 86 ? 5.836 25.531 -12.891 1 97.75 86 LEU B N 1
ATOM 3270 C CA . LEU B 1 86 ? 6.508 26.578 -12.133 1 97.75 86 LEU B CA 1
ATOM 3271 C C . LEU B 1 86 ? 5.594 27.797 -11.969 1 97.75 86 LEU B C 1
ATOM 3273 O O . LEU B 1 86 ? 5.719 28.531 -10.992 1 97.75 86 LEU B O 1
ATOM 3277 N N . VAL B 1 87 ? 4.695 28.016 -12.875 1 98.25 87 VAL B N 1
ATOM 3278 C CA . VAL B 1 87 ? 3.756 29.141 -12.758 1 98.25 87 VAL B CA 1
ATOM 3279 C C . VAL B 1 87 ? 2.76 28.859 -11.633 1 98.25 87 VAL B C 1
ATOM 3281 O O . VAL B 1 87 ? 2.508 29.719 -10.789 1 98.25 87 VAL B O 1
ATOM 3284 N N . ILE B 1 88 ? 2.283 27.672 -11.633 1 97 88 ILE B N 1
ATOM 3285 C CA . ILE B 1 88 ? 1.364 27.25 -10.586 1 97 88 ILE B CA 1
ATOM 3286 C C . ILE B 1 88 ? 2.086 27.25 -9.234 1 97 88 ILE B C 1
ATOM 3288 O O . ILE B 1 88 ? 1.575 27.781 -8.25 1 97 88 ILE B O 1
ATOM 3292 N N . ARG B 1 89 ? 3.246 26.719 -9.203 1 97.88 89 ARG B N 1
ATOM 3293 C CA . ARG B 1 89 ? 4.062 26.656 -7.992 1 97.88 89 ARG B CA 1
ATOM 3294 C C . ARG B 1 89 ? 4.289 28.031 -7.402 1 97.88 89 ARG B C 1
ATOM 3296 O O . ARG B 1 89 ? 4.152 28.234 -6.191 1 97.88 89 ARG B O 1
ATOM 3303 N N . LYS B 1 90 ? 4.617 28.969 -8.258 1 98.06 90 LYS B N 1
ATOM 3304 C CA . LYS B 1 90 ? 4.848 30.328 -7.809 1 98.06 90 LYS B CA 1
ATOM 3305 C C . LYS B 1 90 ? 3.584 30.922 -7.184 1 98.06 90 LYS B C 1
ATOM 3307 O O . LYS B 1 90 ? 3.66 31.672 -6.199 1 98.06 90 LYS B O 1
ATOM 3312 N N . SER B 1 91 ? 2.475 30.656 -7.828 1 97.31 91 SER B N 1
ATOM 3313 C CA . SER B 1 91 ? 1.227 31.156 -7.266 1 97.31 91 SER B CA 1
ATOM 3314 C C . SER B 1 91 ? 0.979 30.594 -5.871 1 97.31 91 SER B C 1
ATOM 3316 O O . SER B 1 91 ? 0.474 31.297 -4.992 1 97.31 91 SER B O 1
ATOM 3318 N N . TYR B 1 92 ? 1.332 29.328 -5.637 1 97.75 92 TYR B N 1
ATOM 3319 C CA . TYR B 1 92 ? 1.206 28.719 -4.32 1 97.75 92 TYR B CA 1
ATOM 3320 C C . TYR B 1 92 ? 2.152 29.359 -3.318 1 97.75 92 TYR B C 1
ATOM 3322 O O . TYR B 1 92 ? 1.765 29.656 -2.184 1 97.75 92 TYR B O 1
ATOM 3330 N N . HIS B 1 93 ? 3.365 29.656 -3.768 1 98.69 93 HIS B N 1
ATOM 3331 C CA . HIS B 1 93 ? 4.344 30.312 -2.904 1 98.69 93 HIS B CA 1
ATOM 3332 C C . HIS B 1 93 ? 3.9 31.719 -2.529 1 98.69 93 HIS B C 1
ATOM 3334 O O . HIS B 1 93 ? 4.016 32.125 -1.37 1 98.69 93 HIS B O 1
ATOM 3340 N N . ASP B 1 94 ? 3.451 32.406 -3.535 1 98.44 94 ASP B N 1
ATOM 3341 C CA . ASP B 1 94 ? 3.014 33.781 -3.295 1 98.44 94 ASP B CA 1
ATOM 3342 C C . ASP B 1 94 ? 1.871 33.844 -2.283 1 98.44 94 ASP B C 1
ATOM 3344 O O . ASP B 1 94 ? 1.863 34.688 -1.382 1 98.44 94 ASP B O 1
ATOM 3348 N N . HIS B 1 95 ? 0.979 32.906 -2.455 1 98.25 95 HIS B N 1
ATOM 3349 C CA . HIS B 1 95 ? -0.142 32.875 -1.522 1 98.25 95 HIS B CA 1
ATOM 3350 C C . HIS B 1 95 ? 0.307 32.438 -0.132 1 98.25 95 HIS B C 1
ATOM 3352 O O . HIS B 1 95 ? -0.157 33 0.874 1 98.25 95 HIS B O 1
ATOM 3358 N N . LEU B 1 96 ? 1.158 31.484 -0.061 1 98.81 96 LEU B N 1
ATOM 3359 C CA . LEU B 1 96 ? 1.675 31.031 1.227 1 98.81 96 LEU B CA 1
ATOM 3360 C C . LEU B 1 96 ? 2.346 32.188 1.975 1 98.81 96 LEU B C 1
ATOM 3362 O O . LEU B 1 96 ? 2.182 32.312 3.189 1 98.81 96 LEU B O 1
ATOM 3366 N N . LYS B 1 97 ? 3.068 33 1.268 1 98.75 97 LYS B N 1
ATOM 3367 C CA . LYS B 1 97 ? 3.703 34.156 1.888 1 98.75 97 LYS B CA 1
ATOM 3368 C C . LYS B 1 97 ? 2.66 35.125 2.449 1 98.75 97 LYS B C 1
ATOM 3370 O O . LYS B 1 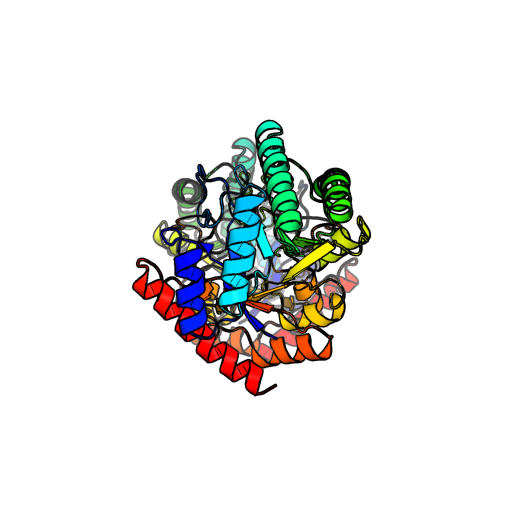97 ? 2.857 35.719 3.516 1 98.75 97 LYS B O 1
ATOM 3375 N N . LYS B 1 98 ? 1.578 35.25 1.709 1 98.69 98 LYS B N 1
ATOM 3376 C CA . LYS B 1 98 ? 0.494 36.094 2.215 1 98.69 98 LYS B CA 1
ATOM 3377 C C . LYS B 1 98 ? -0.103 35.5 3.492 1 98.69 98 LYS B C 1
ATOM 3379 O O . LYS B 1 98 ? -0.484 36.25 4.402 1 98.69 98 LYS B O 1
ATOM 3384 N N . VAL B 1 99 ? -0.197 34.219 3.545 1 98.88 99 VAL B N 1
ATOM 3385 C CA . VAL B 1 99 ? -0.715 33.531 4.738 1 98.88 99 VAL B CA 1
ATOM 3386 C C . VAL B 1 99 ? 0.245 33.75 5.906 1 98.88 99 VAL B C 1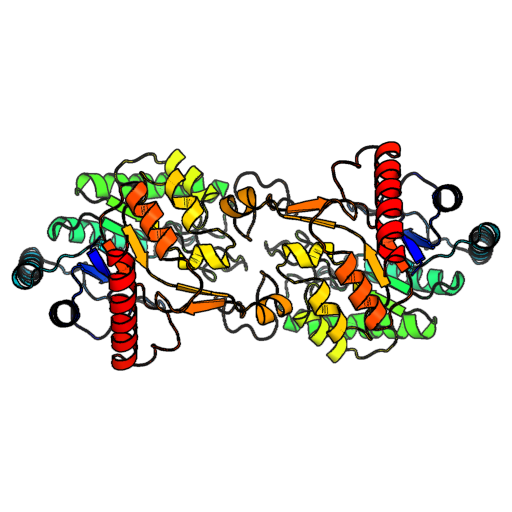
ATOM 3388 O O . VAL B 1 99 ? -0.186 34 7.031 1 98.88 99 VAL B O 1
ATOM 3391 N N . ILE B 1 100 ? 1.549 33.688 5.66 1 98.94 100 ILE B N 1
ATOM 3392 C CA . ILE B 1 100 ? 2.568 33.906 6.676 1 98.94 100 ILE B CA 1
ATOM 3393 C C . ILE B 1 100 ? 2.467 35.344 7.176 1 98.94 100 ILE B C 1
ATOM 3395 O O . ILE B 1 100 ? 2.5 35.594 8.383 1 98.94 100 ILE B O 1
ATOM 3399 N N . ASP B 1 101 ? 2.283 36.312 6.27 1 98.88 101 ASP B N 1
ATOM 3400 C CA . ASP B 1 101 ? 2.115 37.688 6.648 1 98.88 101 ASP B CA 1
ATOM 3401 C C . ASP B 1 101 ? 0.883 37.875 7.531 1 98.88 101 ASP B C 1
ATOM 3403 O O . ASP B 1 101 ? 0.923 38.625 8.516 1 98.88 101 ASP B O 1
ATOM 3407 N N . ALA B 1 102 ? -0.143 37.25 7.102 1 98.88 102 ALA B N 1
ATOM 3408 C CA . ALA B 1 102 ? -1.38 37.312 7.875 1 98.88 102 ALA B CA 1
ATOM 3409 C C . ALA B 1 102 ? -1.189 36.75 9.281 1 98.88 102 ALA B C 1
ATOM 3411 O O . ALA B 1 102 ? -1.709 37.312 10.25 1 98.88 102 ALA B O 1
ATOM 3412 N N . ALA B 1 103 ? -0.496 35.656 9.367 1 98.94 103 ALA B N 1
ATOM 3413 C CA . ALA B 1 103 ? -0.22 35.062 10.672 1 98.94 103 ALA B CA 1
ATOM 3414 C C . ALA B 1 103 ? 0.534 36.031 11.57 1 98.94 103 ALA B C 1
ATOM 3416 O O . ALA B 1 103 ? 0.198 36.188 12.742 1 98.94 103 ALA B O 1
ATOM 3417 N N . ASN B 1 104 ? 1.529 36.656 11.008 1 98.75 104 ASN B N 1
ATOM 3418 C CA . ASN B 1 104 ? 2.266 37.656 11.75 1 98.75 104 ASN B CA 1
ATOM 3419 C C . ASN B 1 104 ? 1.345 38.781 12.234 1 98.75 104 ASN B C 1
ATOM 3421 O O . ASN B 1 104 ? 1.384 39.156 13.406 1 98.75 104 ASN B O 1
ATOM 3425 N N . LEU B 1 105 ? 0.525 39.281 11.359 1 98.44 105 LEU B N 1
ATOM 3426 C CA . LEU B 1 105 ? -0.382 40.375 11.672 1 98.44 105 LEU B CA 1
ATOM 3427 C C . LEU B 1 105 ? -1.35 39.969 12.781 1 98.44 105 LEU B C 1
ATOM 3429 O O . LEU B 1 105 ? -1.729 40.812 13.609 1 98.44 105 LEU B O 1
ATOM 3433 N N . LEU B 1 106 ? -1.744 38.75 12.781 1 98.75 106 LEU B N 1
ATOM 3434 C CA . LEU B 1 106 ? -2.77 38.25 13.695 1 98.75 106 LEU B CA 1
ATOM 3435 C C . LEU B 1 106 ? -2.143 37.719 14.984 1 98.75 106 LEU B C 1
ATOM 3437 O O . LEU B 1 106 ? -2.85 37.438 15.953 1 98.75 106 LEU B O 1
ATOM 3441 N N . GLY B 1 107 ? -0.811 37.562 15.023 1 98.25 107 GLY B N 1
ATOM 3442 C CA . GLY B 1 107 ? -0.134 37 16.172 1 98.25 107 GLY B CA 1
ATOM 3443 C C . GLY B 1 107 ? -0.303 35.5 16.266 1 98.25 107 GLY B C 1
ATOM 3444 O O . GLY B 1 107 ? -0.397 34.938 17.375 1 98.25 107 GLY B O 1
ATOM 3445 N N . VAL B 1 108 ? -0.481 34.844 15.172 1 98.81 108 VAL B N 1
ATOM 3446 C CA . VAL B 1 108 ? -0.625 33.406 15.094 1 98.81 108 VAL B CA 1
ATOM 3447 C C . VAL B 1 108 ? 0.731 32.781 14.812 1 98.81 108 VAL B C 1
ATOM 3449 O O . VAL B 1 108 ? 1.418 33.156 13.859 1 98.81 108 VAL B O 1
ATOM 3452 N N . LYS B 1 109 ? 1.093 31.797 15.516 1 98.81 109 LYS B N 1
ATOM 3453 C CA . LYS B 1 109 ? 2.445 31.25 15.477 1 98.81 109 LYS B CA 1
ATOM 3454 C C . LYS B 1 109 ? 2.607 30.266 14.328 1 98.81 109 LYS B C 1
ATOM 3456 O O . LYS B 1 109 ? 3.707 30.094 13.797 1 98.81 109 LYS B O 1
ATOM 3461 N N . TYR B 1 110 ? 1.567 29.594 13.938 1 98.94 110 TYR B N 1
ATOM 3462 C CA . TYR B 1 110 ? 1.731 28.438 13.055 1 98.94 110 TYR B CA 1
ATOM 3463 C C . TYR B 1 110 ? 0.963 28.641 11.758 1 98.94 110 TYR B C 1
ATOM 3465 O O . TYR B 1 110 ? -0.167 29.141 11.766 1 98.94 110 TYR B O 1
ATOM 3473 N N . VAL B 1 111 ? 1.578 28.328 10.664 1 98.94 111 VAL B N 1
ATOM 3474 C CA . VAL B 1 111 ? 0.967 28.219 9.344 1 98.94 111 VAL B CA 1
ATOM 3475 C C . VAL B 1 111 ? 1.146 26.797 8.805 1 98.94 111 VAL B C 1
ATOM 3477 O O . VAL B 1 111 ? 2.264 26.281 8.766 1 98.94 111 VAL B O 1
ATOM 3480 N N . GLY B 1 112 ? 0.017 26.156 8.469 1 98.81 112 GLY B N 1
ATOM 3481 C CA . GLY B 1 112 ? 0.047 24.797 7.949 1 98.81 112 GLY B CA 1
ATOM 3482 C C . GLY B 1 112 ? 0.064 24.734 6.434 1 98.81 112 GLY B C 1
ATOM 3483 O O . GLY B 1 112 ? -0.625 25.516 5.77 1 98.81 112 GLY B O 1
ATOM 3484 N N . THR B 1 113 ? 0.858 23.828 5.891 1 98.69 113 THR B N 1
ATOM 3485 C CA . THR B 1 113 ? 0.903 23.609 4.449 1 98.69 113 THR B CA 1
ATOM 3486 C C . THR B 1 113 ? 1.403 22.219 4.125 1 98.69 113 THR B C 1
ATOM 3488 O O . THR B 1 113 ? 1.506 21.359 5.012 1 98.69 113 THR B O 1
ATOM 3491 N N . PHE B 1 114 ? 1.537 21.922 2.824 1 98.5 114 PHE B N 1
ATOM 3492 C CA . PHE B 1 114 ? 2.162 20.688 2.354 1 98.5 114 PHE B CA 1
ATOM 3493 C C . PHE B 1 114 ? 3.535 20.984 1.757 1 98.5 114 PHE B C 1
ATOM 3495 O O . PHE B 1 114 ? 3.783 22.078 1.252 1 98.5 114 PHE B O 1
ATOM 3502 N N . VAL B 1 115 ? 4.348 19.953 1.874 1 98.62 115 VAL B N 1
ATOM 3503 C CA . VAL B 1 115 ? 5.59 20.047 1.112 1 98.62 115 VAL B CA 1
ATOM 3504 C C . VAL B 1 115 ? 5.289 19.922 -0.38 1 98.62 115 VAL B C 1
ATOM 3506 O O . VAL B 1 115 ? 5.785 20.719 -1.186 1 98.62 115 VAL B O 1
ATOM 3509 N N . GLY B 1 116 ? 4.48 18.953 -0.68 1 97.88 116 GLY B N 1
ATOM 3510 C CA . GLY B 1 116 ? 4.176 18.672 -2.074 1 97.88 116 GLY B CA 1
ATOM 3511 C C . GLY B 1 116 ? 5.172 17.734 -2.727 1 97.88 116 GLY B C 1
ATOM 3512 O O . GLY B 1 116 ? 5.949 17.062 -2.039 1 97.88 116 GLY B O 1
ATOM 3513 N N . ARG B 1 117 ? 5.008 17.625 -4.051 1 97 117 ARG B N 1
ATOM 3514 C CA . ARG B 1 117 ? 5.863 16.75 -4.852 1 97 117 ARG B CA 1
ATOM 3515 C C . ARG B 1 117 ? 5.824 17.156 -6.324 1 97 117 ARG B C 1
ATOM 3517 O O . ARG B 1 117 ? 4.77 17.516 -6.848 1 97 117 ARG B O 1
ATOM 3524 N N . ASN B 1 118 ? 6.953 17.203 -6.902 1 96.69 118 ASN B N 1
ATOM 3525 C CA . ASN B 1 118 ? 7.051 17.156 -8.359 1 96.69 118 ASN B CA 1
ATOM 3526 C C . ASN B 1 118 ? 7.078 15.711 -8.859 1 96.69 118 ASN B C 1
ATOM 3528 O O . ASN B 1 118 ? 8.125 15.062 -8.836 1 96.69 118 ASN B O 1
ATOM 3532 N N . TYR B 1 119 ? 5.98 15.242 -9.359 1 91.19 119 TYR B N 1
ATOM 3533 C CA . TYR B 1 119 ? 5.836 13.828 -9.68 1 91.19 119 TYR B CA 1
ATOM 3534 C C . TYR B 1 119 ? 6.68 13.453 -10.898 1 91.19 119 TYR B C 1
ATOM 3536 O O . TYR B 1 119 ? 6.824 12.273 -11.219 1 91.19 119 TYR B O 1
ATOM 3544 N N . ASN B 1 120 ? 7.262 14.406 -11.578 1 92.06 120 ASN B N 1
ATOM 3545 C CA . ASN B 1 120 ? 8.141 14.133 -12.711 1 92.06 120 ASN B CA 1
ATOM 3546 C C . ASN B 1 120 ? 9.57 13.859 -12.25 1 92.06 120 ASN B C 1
ATOM 3548 O O . ASN B 1 120 ? 10.445 13.57 -13.07 1 92.06 120 ASN B O 1
ATOM 3552 N N . LYS B 1 121 ? 9.773 13.945 -10.938 1 93.56 121 LYS B N 1
ATOM 3553 C CA . LYS B 1 121 ? 11.125 13.805 -10.398 1 93.56 121 LYS B CA 1
ATOM 3554 C C . LYS B 1 121 ? 11.195 12.664 -9.383 1 93.56 121 LYS B C 1
ATOM 3556 O O . LYS B 1 121 ? 10.172 12.258 -8.836 1 93.56 121 LYS B O 1
ATOM 3561 N N . THR B 1 122 ? 12.398 12.117 -9.203 1 92 122 THR B N 1
ATOM 3562 C CA . THR B 1 122 ? 12.625 11.109 -8.18 1 92 122 THR B CA 1
ATOM 3563 C C . THR B 1 122 ? 12.469 11.703 -6.785 1 92 122 THR B C 1
ATOM 3565 O O . THR B 1 122 ? 12.43 12.922 -6.629 1 92 122 THR B O 1
ATOM 3568 N N . ILE B 1 123 ? 12.391 10.898 -5.812 1 94.56 123 ILE B N 1
ATOM 3569 C CA . ILE B 1 123 ? 12.289 11.344 -4.43 1 94.56 123 ILE B CA 1
ATOM 3570 C C . ILE B 1 123 ? 13.531 12.156 -4.055 1 94.56 123 ILE B C 1
ATOM 3572 O O . ILE B 1 123 ? 13.422 13.219 -3.43 1 94.56 123 ILE B O 1
ATOM 3576 N N . LYS B 1 124 ? 14.672 11.688 -4.473 1 96.06 124 LYS B N 1
ATOM 3577 C CA . LYS B 1 124 ? 15.906 12.406 -4.184 1 96.06 124 LYS B CA 1
ATOM 3578 C C . LYS B 1 124 ? 15.891 13.805 -4.801 1 96.06 124 LYS B C 1
ATOM 3580 O O . LYS B 1 124 ? 16.25 14.781 -4.145 1 96.06 124 LYS B O 1
ATOM 3585 N N . GLU B 1 125 ? 15.438 13.859 -6.016 1 97.81 125 GLU B N 1
ATOM 3586 C CA . GLU B 1 125 ? 15.367 15.141 -6.699 1 97.81 125 GLU B CA 1
ATOM 3587 C C . GLU B 1 125 ? 14.344 16.062 -6.035 1 97.81 125 GLU B C 1
ATOM 3589 O O . GLU B 1 125 ? 14.531 17.281 -5.984 1 97.81 125 GLU B O 1
ATOM 3594 N N . ASN B 1 126 ? 13.266 15.508 -5.633 1 98.19 126 ASN B N 1
ATOM 3595 C CA . ASN B 1 126 ? 12.266 16.281 -4.906 1 98.19 126 ASN B CA 1
ATOM 3596 C C . ASN B 1 126 ? 12.844 16.875 -3.619 1 98.19 126 ASN B C 1
ATOM 3598 O O . ASN B 1 126 ? 12.586 18.031 -3.289 1 98.19 126 ASN B O 1
ATOM 3602 N N . PHE B 1 127 ? 13.664 16.078 -2.914 1 98.62 127 PHE B N 1
ATOM 3603 C CA . PHE B 1 127 ? 14.258 16.594 -1.683 1 98.62 127 PHE B CA 1
ATOM 3604 C C . PHE B 1 127 ? 15.297 17.672 -1.984 1 98.62 127 PHE B C 1
ATOM 3606 O O . PHE B 1 127 ? 15.461 18.609 -1.206 1 98.62 127 PHE B O 1
ATOM 3613 N N . ASP B 1 128 ? 15.984 17.531 -3.123 1 98.62 128 ASP B N 1
ATOM 3614 C CA . ASP B 1 128 ? 16.891 18.594 -3.541 1 98.62 128 ASP B CA 1
ATOM 3615 C C . ASP B 1 128 ? 16.125 19.906 -3.762 1 98.62 128 ASP B C 1
ATOM 3617 O O . ASP B 1 128 ? 16.562 20.969 -3.316 1 98.62 128 ASP B O 1
ATOM 3621 N N . GLU B 1 129 ? 15 19.781 -4.395 1 98.44 129 GLU B N 1
ATOM 3622 C CA . GLU B 1 129 ? 14.164 20.953 -4.625 1 98.44 129 GLU B CA 1
ATOM 3623 C C . GLU B 1 129 ? 13.555 21.469 -3.322 1 98.44 129 GLU B C 1
ATOM 3625 O O . GLU B 1 129 ? 13.469 22.672 -3.104 1 98.44 129 GLU B O 1
ATOM 3630 N N . PHE B 1 130 ? 13.141 20.578 -2.555 1 98.81 130 PHE B N 1
ATOM 3631 C CA . PHE B 1 130 ? 12.594 20.891 -1.238 1 98.81 130 PHE B CA 1
ATOM 3632 C C . PHE B 1 130 ? 13.547 21.781 -0.449 1 98.81 130 PHE B C 1
ATOM 3634 O O . PHE B 1 130 ? 13.125 22.766 0.163 1 98.81 130 PHE B O 1
ATOM 3641 N N . GLU B 1 131 ? 14.758 21.391 -0.447 1 98.69 131 GLU B N 1
ATOM 3642 C CA . GLU B 1 131 ? 15.75 22.141 0.323 1 98.69 131 GLU B CA 1
ATOM 3643 C C . GLU B 1 131 ? 15.805 23.594 -0.109 1 98.69 131 GLU B C 1
ATOM 3645 O O . GLU B 1 131 ? 15.883 24.5 0.731 1 98.69 131 GLU B O 1
ATOM 3650 N N . ILE B 1 132 ? 15.695 23.828 -1.362 1 98.62 132 ILE B N 1
ATOM 3651 C CA . ILE B 1 132 ? 15.766 25.188 -1.903 1 98.62 132 ILE B CA 1
ATOM 3652 C C . ILE B 1 132 ? 14.469 25.922 -1.591 1 98.62 132 ILE B C 1
ATOM 3654 O O . ILE B 1 132 ? 14.492 27.016 -1.014 1 98.62 132 ILE B O 1
ATOM 3658 N N . VAL B 1 133 ? 13.391 25.344 -1.904 1 98.81 133 VAL B N 1
ATOM 3659 C CA . VAL B 1 133 ? 12.078 25.969 -1.817 1 98.81 133 VAL B CA 1
ATOM 3660 C C . VAL B 1 133 ? 11.742 26.25 -0.356 1 98.81 133 VAL B C 1
ATOM 3662 O O . VAL B 1 133 ? 11.352 27.375 -0.007 1 98.81 133 VAL B O 1
ATOM 3665 N N . PHE B 1 134 ? 11.945 25.328 0.485 1 98.88 134 PHE B N 1
ATOM 3666 C CA . PHE B 1 134 ? 11.484 25.469 1.861 1 98.88 134 PHE B CA 1
ATOM 3667 C C . PHE B 1 134 ? 12.492 26.266 2.691 1 98.88 134 PHE B C 1
ATOM 3669 O O . PHE B 1 134 ? 12.133 26.859 3.711 1 98.88 134 PHE B O 1
ATOM 3676 N N . LYS B 1 135 ? 13.781 26.234 2.303 1 98.81 135 LYS B N 1
ATOM 3677 C CA . LYS B 1 135 ? 14.695 27.156 2.967 1 98.81 135 LYS B CA 1
ATOM 3678 C C . LYS B 1 135 ? 14.188 28.594 2.871 1 98.81 135 LYS B C 1
ATOM 3680 O O . LYS B 1 135 ? 14.148 29.312 3.871 1 98.81 135 LYS B O 1
ATOM 3685 N N . GLU B 1 136 ? 13.797 28.969 1.68 1 98.75 136 GLU B N 1
ATOM 3686 C CA . GLU B 1 136 ? 13.281 30.312 1.47 1 98.75 136 GLU B CA 1
ATOM 3687 C C . GLU B 1 136 ? 12.016 30.547 2.289 1 98.75 136 GLU B C 1
ATOM 3689 O O . GLU B 1 136 ? 11.875 31.594 2.926 1 98.75 136 GLU B O 1
ATOM 3694 N N . ILE B 1 137 ? 11.125 29.641 2.271 1 98.88 137 ILE B N 1
ATOM 3695 C CA . ILE B 1 137 ? 9.852 29.75 2.984 1 98.88 137 ILE B CA 1
ATOM 3696 C C . ILE B 1 137 ? 10.117 29.844 4.484 1 98.88 137 ILE B C 1
ATOM 3698 O O . ILE B 1 137 ? 9.547 30.703 5.164 1 98.88 137 ILE B O 1
ATOM 3702 N N . LEU B 1 138 ? 11.008 29.016 4.996 1 98.94 138 LEU B N 1
ATOM 3703 C CA . LEU B 1 138 ? 11.266 28.938 6.43 1 98.94 138 LEU B CA 1
ATOM 3704 C C . LEU B 1 138 ? 11.984 30.203 6.914 1 98.94 138 LEU B C 1
ATOM 3706 O O . LEU B 1 138 ? 11.711 30.688 8.016 1 98.94 138 LEU B O 1
ATOM 3710 N N . GLU B 1 139 ? 12.898 30.688 6.133 1 98.88 139 GLU B N 1
ATOM 3711 C CA . GLU B 1 139 ? 13.578 31.938 6.492 1 98.88 139 GLU B CA 1
ATOM 3712 C C . GLU B 1 139 ? 12.602 33.125 6.52 1 98.88 139 GLU B C 1
ATOM 3714 O O . GLU B 1 139 ? 12.641 33.938 7.434 1 98.88 139 GLU B O 1
ATOM 3719 N N . TYR B 1 140 ? 11.773 33.156 5.512 1 98.88 140 TYR B N 1
ATOM 3720 C CA . TYR B 1 140 ? 10.758 34.188 5.477 1 98.88 140 TYR B CA 1
ATOM 3721 C C . TYR B 1 140 ? 9.844 34.125 6.695 1 98.88 140 TYR B C 1
ATOM 3723 O O . TYR B 1 140 ? 9.57 35.125 7.34 1 98.88 140 TYR B O 1
ATOM 3731 N N . ALA B 1 141 ? 9.383 32.938 6.996 1 98.94 141 ALA B N 1
ATOM 3732 C CA . ALA B 1 141 ? 8.5 32.719 8.141 1 98.94 141 ALA B CA 1
ATOM 3733 C C . ALA B 1 141 ? 9.195 33.094 9.445 1 98.94 141 ALA B C 1
ATOM 3735 O O . ALA B 1 141 ? 8.586 33.688 10.328 1 98.94 141 ALA B O 1
ATOM 3736 N N . LYS B 1 142 ? 10.406 32.719 9.555 1 98.75 142 LYS B N 1
ATOM 3737 C CA . LYS B 1 142 ? 11.18 33 10.758 1 98.75 142 LYS B CA 1
ATOM 3738 C C . LYS B 1 142 ? 11.281 34.5 10.992 1 98.75 142 LYS B C 1
ATOM 3740 O O . LYS B 1 142 ? 11.117 34.969 12.117 1 98.75 142 LYS B O 1
ATOM 3745 N N . GLU B 1 143 ? 11.539 35.25 9.953 1 98.62 143 GLU B N 1
ATOM 3746 C CA . GLU B 1 143 ? 11.609 36.688 10.031 1 98.62 143 GLU B CA 1
ATOM 3747 C C . GLU B 1 143 ? 10.289 37.281 10.539 1 98.62 143 GLU B C 1
ATOM 3749 O O . GLU B 1 143 ? 10.281 38.344 11.172 1 98.62 143 GLU B O 1
ATOM 3754 N N . LYS B 1 144 ? 9.242 36.594 10.242 1 98.62 144 LYS B N 1
ATOM 3755 C CA . LYS B 1 144 ? 7.91 37.062 10.602 1 98.62 144 LYS B CA 1
ATOM 3756 C C . LYS B 1 144 ? 7.461 36.469 11.938 1 98.62 144 LYS B C 1
ATOM 3758 O O . LYS B 1 144 ? 6.332 36.719 12.367 1 98.62 144 LYS B O 1
ATOM 3763 N N . GLY B 1 145 ? 8.305 35.656 12.625 1 98.69 145 GLY B N 1
ATOM 3764 C CA . GLY B 1 145 ? 7.945 35.031 13.891 1 98.69 145 GLY B CA 1
ATOM 3765 C C . GLY B 1 145 ? 6.922 33.938 13.734 1 98.69 145 GLY B C 1
ATOM 3766 O O . GLY B 1 145 ? 6.129 33.688 14.648 1 98.69 145 GLY B O 1
ATOM 3767 N N . VAL B 1 146 ? 6.898 33.312 12.617 1 98.88 146 VAL B N 1
ATOM 3768 C CA . VAL B 1 146 ? 5.918 32.281 12.281 1 98.88 146 VAL B CA 1
ATOM 3769 C C . VAL B 1 146 ? 6.629 30.953 12.055 1 98.88 146 VAL B C 1
ATOM 3771 O O . VAL B 1 146 ? 7.75 30.922 11.555 1 98.88 146 VAL B O 1
ATOM 3774 N N . SER B 1 147 ? 6.066 29.844 12.516 1 98.94 147 SER B N 1
ATOM 3775 C CA . SER B 1 147 ? 6.543 28.5 12.234 1 98.94 147 SER B CA 1
ATOM 3776 C C . SER B 1 147 ? 5.695 27.828 11.164 1 98.94 147 SER B C 1
ATOM 3778 O O . SER B 1 147 ? 4.484 28.047 11.086 1 98.94 147 SER B O 1
ATOM 3780 N N . ILE B 1 148 ? 6.367 27.031 10.328 1 98.94 148 ILE B N 1
ATOM 3781 C CA . ILE B 1 148 ? 5.695 26.266 9.281 1 98.94 148 ILE B CA 1
ATOM 3782 C C . ILE B 1 148 ? 5.465 24.828 9.758 1 98.94 148 ILE B C 1
ATOM 3784 O O . ILE B 1 148 ? 6.387 24.172 10.25 1 98.94 148 ILE B O 1
ATOM 3788 N N . ILE B 1 149 ? 4.207 24.344 9.672 1 98.94 149 ILE B N 1
ATOM 3789 C CA . ILE B 1 149 ? 3.885 22.984 10.078 1 98.94 149 ILE B CA 1
ATOM 3790 C C . ILE B 1 149 ? 3.359 22.188 8.883 1 98.94 149 ILE B C 1
ATOM 3792 O O . ILE B 1 149 ? 2.512 22.672 8.133 1 98.94 149 ILE B O 1
ATOM 3796 N N . ILE B 1 150 ? 3.9 21 8.688 1 98.94 150 ILE B N 1
ATOM 3797 C CA . ILE B 1 150 ? 3.588 20.141 7.551 1 98.94 150 ILE B CA 1
ATOM 3798 C C . ILE B 1 150 ? 2.619 19.031 7.984 1 98.94 150 ILE B C 1
ATOM 3800 O O . ILE B 1 150 ? 2.889 18.297 8.938 1 98.94 150 ILE B O 1
ATOM 3804 N N . GLU B 1 151 ? 1.501 18.938 7.277 1 98.75 151 GLU B N 1
ATOM 3805 C CA . GLU B 1 151 ? 0.626 17.797 7.5 1 98.75 151 GLU B CA 1
ATOM 3806 C C . GLU B 1 151 ? 1.133 16.562 6.758 1 98.75 151 GLU B C 1
ATOM 3808 O O . GLU B 1 151 ? 1.575 16.656 5.613 1 98.75 151 GLU B O 1
ATOM 3813 N N . ASN B 1 152 ? 1.039 15.438 7.387 1 98.62 152 ASN B N 1
ATOM 3814 C CA . ASN B 1 152 ? 1.586 14.195 6.836 1 98.62 152 ASN B CA 1
ATOM 3815 C C . ASN B 1 152 ? 0.555 13.453 5.996 1 98.62 152 ASN B C 1
ATOM 3817 O O . ASN B 1 152 ? 0.359 12.25 6.168 1 98.62 152 ASN B O 1
ATOM 3821 N N . CYS B 1 153 ? -0.049 14.062 5.074 1 97 153 CYS B N 1
ATOM 3822 C CA . CYS B 1 153 ? -1.003 13.461 4.145 1 97 153 CYS B CA 1
ATOM 3823 C C . CYS B 1 153 ? -0.316 13.039 2.854 1 97 153 CYS B C 1
ATOM 3825 O O . CYS B 1 153 ? 0.443 13.812 2.268 1 97 153 CYS B O 1
ATOM 3827 N N . PRO B 1 154 ? -0.591 11.844 2.398 1 95.81 154 PRO B N 1
ATOM 3828 C CA . PRO B 1 154 ? 0.059 11.414 1.159 1 95.81 154 PRO B CA 1
ATOM 3829 C C . PRO B 1 154 ? -0.532 12.078 -0.08 1 95.81 154 PRO B C 1
ATOM 3831 O O . PRO B 1 154 ? 0.105 12.109 -1.136 1 95.81 154 PRO B O 1
ATOM 3834 N N . MET B 1 155 ? -1.771 12.57 -0.047 1 94.12 155 MET B N 1
ATOM 3835 C CA . MET B 1 155 ? -2.469 13.297 -1.109 1 94.12 155 MET B CA 1
ATOM 3836 C C . MET B 1 155 ? -2.527 12.461 -2.385 1 94.12 155 MET B C 1
ATOM 3838 O O . MET B 1 155 ? -2.051 12.891 -3.436 1 94.12 155 MET B O 1
ATOM 3842 N N . PRO B 1 156 ? -3.209 11.258 -2.246 1 88.38 156 PRO B N 1
ATOM 3843 C CA . PRO B 1 156 ? -3.389 10.5 -3.486 1 88.38 156 PRO B CA 1
ATOM 3844 C C . PRO B 1 156 ? -4.082 11.312 -4.578 1 88.38 156 PRO B C 1
ATOM 3846 O O . PRO B 1 156 ? -4.98 12.102 -4.289 1 88.38 156 PRO B O 1
ATOM 3849 N N . GLY B 1 157 ? -3.65 11.258 -5.793 1 84.25 157 GLY B N 1
ATOM 3850 C CA . GLY B 1 157 ? -4.285 11.961 -6.895 1 84.25 157 GLY B CA 1
ATOM 3851 C C . GLY B 1 157 ? -3.461 13.125 -7.41 1 84.25 157 GLY B C 1
ATOM 3852 O O . GLY B 1 157 ? -3.713 13.633 -8.5 1 84.25 157 GLY B O 1
ATOM 3853 N N . TRP B 1 158 ? -2.561 13.562 -6.484 1 90 158 TRP B N 1
ATOM 3854 C CA . TRP B 1 158 ? -1.728 14.68 -6.918 1 90 158 TRP B CA 1
ATOM 3855 C C . TRP B 1 158 ? -0.59 14.195 -7.812 1 90 158 TRP B C 1
ATOM 3857 O O . TRP B 1 158 ? 0.139 15 -8.391 1 90 158 TRP B O 1
ATOM 3867 N N . ASN B 1 159 ? -0.465 12.859 -7.91 1 83.62 159 ASN B N 1
ATOM 3868 C CA . ASN B 1 159 ? 0.483 12.25 -8.836 1 83.62 159 ASN B CA 1
ATOM 3869 C C . ASN B 1 159 ? -0.203 11.797 -10.125 1 83.62 159 ASN B C 1
ATOM 3871 O O . ASN B 1 159 ? -0.834 10.742 -10.156 1 83.62 159 ASN B O 1
ATOM 3875 N N . SER B 1 160 ? -0.023 12.5 -11.156 1 75.06 160 SER B N 1
ATOM 3876 C CA . SER B 1 160 ? -0.729 12.227 -12.406 1 75.06 160 SER B CA 1
ATOM 3877 C C . SER B 1 160 ? -0.149 11.016 -13.117 1 75.06 160 SER B C 1
ATOM 3879 O O . SER B 1 160 ? -0.757 10.484 -14.055 1 75.06 160 SER B O 1
ATOM 3881 N N . ASN B 1 161 ? 0.997 10.547 -12.688 1 67.69 161 ASN B N 1
ATOM 3882 C CA . ASN B 1 161 ? 1.621 9.383 -13.32 1 67.69 161 ASN B CA 1
ATOM 3883 C C . ASN B 1 161 ? 1.173 8.086 -12.656 1 67.69 161 ASN B C 1
ATOM 3885 O O . ASN B 1 161 ? 1.737 7.023 -12.93 1 67.69 161 ASN B O 1
ATOM 3889 N N . GLY B 1 162 ? 0.114 8.195 -11.828 1 65 162 GLY B N 1
ATOM 3890 C CA . GLY B 1 162 ? -0.455 6.992 -11.242 1 65 162 GLY B CA 1
ATOM 3891 C C . GLY B 1 162 ? 0.176 6.621 -9.914 1 65 162 GLY B C 1
ATOM 3892 O O . GLY B 1 162 ? -0.193 5.617 -9.305 1 65 162 GLY B O 1
ATOM 3893 N N . GLY B 1 163 ? 0.939 7.387 -9.367 1 67.75 163 GLY B N 1
ATOM 3894 C CA . GLY B 1 163 ? 1.501 7.094 -8.055 1 67.75 163 GLY B CA 1
ATOM 3895 C C . GLY B 1 163 ? 0.585 7.488 -6.91 1 67.75 163 GLY B C 1
ATOM 3896 O O . GLY B 1 163 ? -0.364 8.25 -7.105 1 67.75 163 GLY B O 1
ATOM 3897 N N . TRP B 1 164 ? 0.715 6.809 -5.785 1 75.38 164 TRP B N 1
ATOM 3898 C CA . TRP B 1 164 ? -0.204 7.008 -4.668 1 75.38 164 TRP B CA 1
ATOM 3899 C C . TRP B 1 164 ? 0.23 8.188 -3.809 1 75.38 164 TRP B C 1
ATOM 3901 O O . TRP B 1 164 ? -0.496 8.602 -2.902 1 75.38 164 TRP B O 1
ATOM 3911 N N . THR B 1 165 ? 1.396 8.727 -4.16 1 87.75 165 THR B N 1
ATOM 3912 C CA . THR B 1 165 ? 1.879 9.742 -3.229 1 87.75 165 THR B CA 1
ATOM 3913 C C . THR B 1 165 ? 2.049 11.078 -3.934 1 87.75 165 THR B C 1
ATOM 3915 O O . THR B 1 165 ? 2.828 11.195 -4.883 1 87.75 165 THR B O 1
ATOM 3918 N N . GLY B 1 166 ? 1.282 12.031 -3.439 1 93.75 166 GLY B N 1
ATOM 3919 C CA . GLY B 1 166 ? 1.338 13.391 -3.963 1 93.75 166 GLY B CA 1
ATOM 3920 C C . GLY B 1 166 ? 2.201 14.312 -3.129 1 93.75 166 GLY B C 1
ATOM 3921 O O . GLY B 1 166 ? 2.373 15.484 -3.469 1 93.75 166 GLY B O 1
ATOM 3922 N N . THR B 1 167 ? 2.732 13.859 -2.01 1 96.81 167 THR B N 1
ATOM 3923 C CA . THR B 1 167 ? 3.648 14.609 -1.159 1 96.81 167 THR B CA 1
ATOM 3924 C C . THR B 1 167 ? 4.828 13.734 -0.735 1 96.81 167 THR B C 1
ATOM 3926 O O . THR B 1 167 ? 4.742 12.508 -0.764 1 96.81 167 THR B O 1
ATOM 3929 N N . ILE B 1 168 ? 5.977 14.367 -0.417 1 97.56 168 ILE B N 1
ATOM 3930 C CA . ILE B 1 168 ? 7.156 13.625 0.021 1 97.56 168 ILE B CA 1
ATOM 3931 C C . ILE B 1 168 ? 7.301 13.734 1.537 1 97.56 168 ILE B C 1
ATOM 3933 O O . ILE B 1 168 ? 8.414 13.773 2.059 1 97.56 168 ILE B O 1
ATOM 3937 N N . SER B 1 169 ? 6.156 13.812 2.26 1 98.31 169 SER B N 1
ATOM 3938 C CA . SER B 1 169 ? 6.223 14.016 3.703 1 98.31 169 SER B CA 1
ATOM 3939 C C . SER B 1 169 ? 5.148 13.211 4.426 1 98.31 169 SER B C 1
ATOM 3941 O O . SER B 1 169 ? 4.578 13.672 5.418 1 98.31 169 SER B O 1
ATOM 3943 N N . TYR B 1 170 ? 4.859 11.992 3.961 1 98.06 170 TYR B N 1
ATOM 3944 C CA . TYR B 1 170 ? 3.719 11.273 4.508 1 98.06 170 TYR B CA 1
ATOM 3945 C C . TYR B 1 170 ? 4.168 10.227 5.52 1 98.06 170 TYR B C 1
ATOM 3947 O O . TYR B 1 170 ? 3.344 9.648 6.234 1 98.06 170 TYR B O 1
ATOM 3955 N N . SER B 1 171 ? 5.523 9.984 5.633 1 98.56 171 SER B N 1
ATOM 3956 C CA . SER B 1 171 ? 5.988 8.898 6.488 1 98.56 171 SER B CA 1
ATOM 3957 C C . SER B 1 171 ? 7.18 9.328 7.336 1 98.56 171 SER B C 1
ATOM 3959 O O . SER B 1 171 ? 7.844 10.32 7.023 1 98.56 171 SER B O 1
ATOM 3961 N N . PRO B 1 172 ? 7.496 8.539 8.406 1 98.88 172 PRO B N 1
ATOM 3962 C CA . PRO B 1 172 ? 8.625 8.875 9.281 1 98.88 172 PRO B CA 1
ATOM 3963 C C . PRO B 1 172 ? 9.953 8.906 8.547 1 98.88 172 PRO B C 1
ATOM 3965 O O . PRO B 1 172 ? 10.789 9.781 8.805 1 98.88 172 PRO B O 1
ATOM 3968 N N . GLU B 1 173 ? 10.195 7.988 7.582 1 98.75 173 GLU B N 1
ATOM 3969 C CA . GLU B 1 173 ? 11.414 8.031 6.781 1 98.75 173 GLU B CA 1
ATOM 3970 C C . GLU B 1 173 ? 11.586 9.391 6.113 1 98.75 173 GLU B C 1
ATOM 3972 O O . GLU B 1 173 ? 12.672 9.977 6.152 1 98.75 173 GLU B O 1
ATOM 3977 N N . LEU B 1 174 ? 10.547 9.828 5.559 1 98.75 174 LEU B N 1
ATOM 3978 C CA . LEU B 1 174 ? 10.562 11.07 4.793 1 98.75 174 LEU B CA 1
ATOM 3979 C C . LEU B 1 174 ? 10.68 12.281 5.723 1 98.75 174 LEU B C 1
ATOM 3981 O O . LEU B 1 174 ? 11.336 13.266 5.383 1 98.75 174 LEU B O 1
ATOM 3985 N N . TRP B 1 175 ? 10.047 12.227 6.922 1 98.88 175 TRP B N 1
ATOM 3986 C CA . TRP B 1 175 ? 10.195 13.273 7.922 1 98.88 175 TRP B CA 1
ATOM 3987 C C . TRP B 1 175 ? 11.648 13.398 8.367 1 98.88 175 TRP B C 1
ATOM 3989 O O . TRP B 1 175 ? 12.164 14.516 8.508 1 98.88 175 TRP B O 1
ATOM 3999 N N . GLU B 1 176 ? 12.242 12.219 8.602 1 98.75 176 GLU B N 1
ATOM 4000 C CA . GLU B 1 176 ? 13.648 12.242 9.008 1 98.75 176 GLU B CA 1
ATOM 4001 C C . GLU B 1 176 ? 14.508 12.977 7.977 1 98.75 176 GLU B C 1
ATOM 4003 O O . GLU B 1 176 ? 15.344 13.805 8.344 1 98.75 176 GLU B O 1
ATOM 4008 N N . GLU B 1 177 ? 14.281 12.648 6.73 1 98.69 177 GLU B N 1
ATOM 4009 C CA . GLU B 1 177 ? 15.023 13.312 5.668 1 98.69 177 GLU B CA 1
ATOM 4010 C C . GLU B 1 177 ? 14.719 14.812 5.629 1 98.69 177 GLU B C 1
ATOM 4012 O O . GLU B 1 177 ? 15.625 15.633 5.508 1 98.69 177 GLU B O 1
ATOM 4017 N N . MET B 1 178 ? 13.453 15.148 5.727 1 98.62 178 MET B N 1
ATOM 4018 C CA . MET B 1 178 ? 12.961 16.531 5.711 1 98.62 178 MET B CA 1
ATOM 4019 C C . MET B 1 178 ? 13.641 17.359 6.789 1 98.62 178 MET B C 1
ATOM 4021 O O . MET B 1 178 ? 14.203 18.422 6.504 1 98.62 178 MET B O 1
ATOM 4025 N N . PHE B 1 179 ? 13.68 16.922 8.016 1 98.81 179 PHE B N 1
ATOM 4026 C CA . PHE B 1 179 ? 14.195 17.672 9.148 1 98.81 179 PHE B CA 1
ATOM 4027 C C . PHE B 1 179 ? 15.719 17.641 9.172 1 98.81 179 PHE B C 1
ATOM 4029 O O . PHE B 1 179 ? 16.359 18.547 9.695 1 98.81 179 PHE B O 1
ATOM 4036 N N . SER B 1 180 ? 16.328 16.562 8.617 1 98.62 180 SER B N 1
ATOM 4037 C CA . SER B 1 180 ? 17.781 16.5 8.508 1 98.62 180 SER B CA 1
ATOM 4038 C C . SER B 1 180 ? 18.297 17.547 7.516 1 98.62 180 SER B C 1
ATOM 4040 O O . SER B 1 180 ? 19.328 18.172 7.754 1 98.62 180 SER B O 1
ATOM 4042 N N . ARG B 1 181 ? 17.594 17.703 6.438 1 98.5 181 ARG B N 1
ATOM 4043 C CA . ARG B 1 181 ? 17.984 18.656 5.402 1 98.5 181 ARG B CA 1
ATOM 4044 C C . ARG B 1 181 ? 17.797 20.094 5.875 1 98.5 181 ARG B C 1
ATOM 4046 O O . ARG B 1 181 ? 18.609 20.969 5.547 1 98.5 181 ARG B O 1
ATOM 4053 N N . LEU B 1 182 ? 16.703 20.344 6.555 1 98.81 182 LEU B N 1
ATOM 4054 C CA . LEU B 1 182 ? 16.391 21.672 7.051 1 98.81 182 LEU B CA 1
ATOM 4055 C C . LEU B 1 182 ? 16.094 21.641 8.547 1 98.81 182 LEU B C 1
ATOM 4057 O O . LEU B 1 182 ? 14.922 21.672 8.953 1 98.81 182 LEU B O 1
ATOM 4061 N N . PRO B 1 183 ? 17.156 21.656 9.375 1 98.38 183 PRO B N 1
ATOM 4062 C CA . PRO B 1 183 ? 16.969 21.562 10.82 1 98.38 183 PRO B CA 1
ATOM 4063 C C . PRO B 1 183 ? 16.609 22.891 11.461 1 98.38 183 PRO B C 1
ATOM 4065 O O . PRO B 1 183 ? 17.281 23.344 12.391 1 98.38 183 PRO B O 1
ATOM 4068 N N . TYR B 1 184 ? 15.562 23.531 10.992 1 98.69 184 TYR B N 1
ATOM 4069 C CA . TYR B 1 184 ? 15.086 24.812 11.516 1 98.69 184 TYR B CA 1
ATOM 4070 C C . TYR B 1 184 ? 14.18 24.609 12.727 1 98.69 184 TYR B C 1
ATOM 4072 O O . TYR B 1 184 ? 13.375 23.672 12.758 1 98.69 184 TYR B O 1
ATOM 4080 N N . ASP B 1 185 ? 14.25 25.422 13.711 1 98.44 185 ASP B N 1
ATOM 4081 C CA . ASP B 1 185 ? 13.438 25.312 14.922 1 98.44 185 ASP B CA 1
ATOM 4082 C C . ASP B 1 185 ? 11.984 25.703 14.641 1 98.44 185 ASP B C 1
ATOM 4084 O O . ASP B 1 185 ? 11.086 25.312 15.383 1 98.44 185 ASP B O 1
ATOM 4088 N N . ASN B 1 186 ? 11.734 26.531 13.562 1 98.81 186 ASN B N 1
ATOM 4089 C CA . ASN B 1 186 ? 10.375 26.953 13.234 1 98.81 186 ASN B CA 1
ATOM 4090 C C . ASN B 1 186 ? 9.75 26.047 12.18 1 98.81 186 ASN B C 1
ATOM 4092 O O . ASN B 1 186 ? 8.906 26.484 11.391 1 98.81 186 ASN B O 1
ATOM 4096 N N . PHE B 1 187 ? 10.203 24.797 12.094 1 98.88 187 PHE B N 1
ATOM 4097 C CA . PHE B 1 187 ? 9.734 23.828 11.109 1 98.88 187 PHE B CA 1
ATOM 4098 C C . PHE B 1 187 ? 9.305 22.531 11.789 1 98.88 187 PHE B C 1
ATOM 4100 O O . PHE B 1 187 ? 10.094 21.906 12.484 1 98.88 187 PHE B O 1
ATOM 4107 N N . GLY B 1 188 ? 8.031 22.172 11.656 1 98.88 188 GLY B N 1
ATOM 4108 C CA . GLY B 1 188 ? 7.551 20.984 12.336 1 98.88 188 GLY B CA 1
ATOM 4109 C C . GLY B 1 188 ? 6.344 20.359 11.672 1 98.88 188 GLY B C 1
ATOM 4110 O O . GLY B 1 188 ? 6.133 20.531 10.469 1 98.88 188 GLY B O 1
ATOM 4111 N N . LEU B 1 189 ? 5.664 19.531 12.414 1 98.94 189 LEU B N 1
ATOM 4112 C CA . LEU B 1 189 ? 4.555 18.75 11.875 1 98.94 189 LEU B CA 1
ATOM 4113 C C . LEU B 1 189 ? 3.223 19.266 12.414 1 98.94 189 LEU B C 1
ATOM 4115 O O . LEU B 1 189 ? 3.135 19.672 13.578 1 98.94 189 LEU B O 1
ATOM 4119 N N . ASN B 1 190 ? 2.221 19.359 11.562 1 98.94 190 ASN B N 1
ATOM 4120 C CA . ASN B 1 190 ? 0.821 19.156 11.93 1 98.94 190 ASN B CA 1
ATOM 4121 C C . ASN B 1 190 ? 0.419 17.688 11.836 1 98.94 190 ASN B C 1
ATOM 4123 O O . ASN B 1 190 ? -0.073 17.234 10.805 1 98.94 190 ASN B O 1
ATOM 4127 N N . LEU B 1 191 ? 0.647 16.953 12.922 1 98.94 191 LEU B N 1
ATOM 4128 C CA . LEU B 1 191 ? 0.543 15.492 12.906 1 98.94 191 LEU B CA 1
ATOM 4129 C C . LEU B 1 191 ? -0.914 15.055 12.812 1 98.94 191 LEU B C 1
ATOM 4131 O O . LEU B 1 191 ? -1.721 15.359 13.695 1 98.94 191 LEU B O 1
ATOM 4135 N N . ASP B 1 192 ? -1.262 14.414 11.766 1 98.88 192 ASP B N 1
ATOM 4136 C CA . ASP B 1 192 ? -2.58 13.82 11.547 1 98.88 192 ASP B CA 1
ATOM 4137 C C . ASP B 1 192 ? -2.516 12.297 11.609 1 98.88 192 ASP B C 1
ATOM 4139 O O . ASP B 1 192 ? -2.008 11.656 10.688 1 98.88 192 ASP B O 1
ATOM 4143 N N . PRO B 1 193 ? -3.021 11.695 12.633 1 98.69 193 PRO B N 1
ATOM 4144 C CA . PRO B 1 193 ? -2.881 10.25 12.797 1 98.69 193 PRO B CA 1
ATOM 4145 C C . PRO B 1 193 ? -3.766 9.453 11.844 1 98.69 193 PRO B C 1
ATOM 4147 O O . PRO B 1 193 ? -3.566 8.25 11.664 1 98.69 193 PRO B O 1
ATOM 4150 N N . SER B 1 194 ? -4.793 10.102 11.242 1 98.75 194 SER B N 1
ATOM 4151 C CA . SER B 1 194 ? -5.754 9.375 10.422 1 98.75 194 SER B CA 1
ATOM 4152 C C . SER B 1 194 ? -5.078 8.742 9.211 1 98.75 194 SER B C 1
ATOM 4154 O O . SER B 1 194 ? -5.402 7.613 8.828 1 98.75 194 SER B O 1
ATOM 4156 N N . HIS B 1 195 ? -4.129 9.461 8.641 1 97.94 195 HIS B N 1
ATOM 4157 C CA . HIS B 1 195 ? -3.441 8.977 7.449 1 97.94 195 HIS B CA 1
ATOM 4158 C C . HIS B 1 195 ? -2.457 7.863 7.797 1 97.94 195 HIS B C 1
ATOM 4160 O O . HIS B 1 195 ? -2.266 6.93 7.016 1 97.94 195 HIS B O 1
ATOM 4166 N N . LEU B 1 196 ? -1.865 7.977 8.953 1 98.75 196 LEU B N 1
ATOM 4167 C CA . LEU B 1 196 ? -0.886 6.984 9.383 1 98.75 196 LEU B CA 1
ATOM 4168 C C . LEU B 1 196 ? -1.527 5.605 9.5 1 98.75 196 LEU B C 1
ATOM 4170 O O . LEU B 1 196 ? -0.933 4.602 9.102 1 98.75 196 LEU B O 1
ATOM 4174 N N . LEU B 1 197 ? -2.74 5.586 9.945 1 98.38 197 LEU B N 1
ATOM 4175 C CA . LEU B 1 197 ? -3.398 4.316 10.219 1 98.38 197 LEU B CA 1
ATOM 4176 C C . LEU B 1 197 ? -3.539 3.488 8.945 1 98.38 197 LEU B C 1
ATOM 4178 O O . LEU B 1 197 ? -3.076 2.346 8.883 1 98.38 197 LEU B O 1
ATOM 4182 N N . TRP B 1 198 ? -4.117 4.027 7.902 1 97.25 198 TRP B N 1
ATOM 4183 C CA . TRP B 1 198 ? -4.309 3.225 6.699 1 97.25 198 TRP B CA 1
ATOM 4184 C C . TRP B 1 198 ? -3 3.072 5.934 1 97.25 198 TRP B C 1
ATOM 4186 O O . TRP B 1 198 ? -2.883 2.213 5.059 1 97.25 198 TRP B O 1
ATOM 4196 N N . LEU B 1 199 ? -1.958 3.861 6.25 1 97.81 199 LEU B N 1
ATOM 4197 C CA . LEU B 1 199 ? -0.623 3.699 5.688 1 97.81 199 LEU B CA 1
ATOM 4198 C C . LEU B 1 199 ? 0.131 2.574 6.387 1 97.81 199 LEU B C 1
ATOM 4200 O O . LEU B 1 199 ? 1.286 2.297 6.059 1 97.81 199 LEU B O 1
ATOM 4204 N N . GLY B 1 200 ? -0.471 1.996 7.348 1 98.06 200 GLY B N 1
ATOM 4205 C CA . GLY B 1 200 ? 0.133 0.887 8.07 1 98.06 200 GLY B CA 1
ATOM 4206 C C . GLY B 1 200 ? 1.075 1.333 9.172 1 98.06 200 GLY B C 1
ATOM 4207 O O . GLY B 1 200 ? 1.846 0.529 9.695 1 98.06 200 GLY B O 1
ATOM 4208 N N . ILE B 1 201 ? 1.035 2.566 9.539 1 98.69 201 ILE B N 1
ATOM 4209 C CA . ILE B 1 201 ? 1.899 3.131 10.57 1 98.69 201 ILE B CA 1
ATOM 4210 C C . ILE B 1 201 ? 1.114 3.295 11.867 1 98.69 201 ILE B C 1
ATOM 4212 O O . ILE B 1 201 ? -0.002 3.818 11.867 1 98.69 201 ILE B O 1
ATOM 4216 N N . ASP B 1 202 ? 1.633 2.836 12.953 1 98.56 202 ASP B N 1
ATOM 4217 C CA . ASP B 1 202 ? 1.032 3.08 14.266 1 98.56 202 ASP B CA 1
ATOM 4218 C C . ASP B 1 202 ? 1.172 4.547 14.664 1 98.56 202 ASP B C 1
ATOM 4220 O O . ASP B 1 202 ? 2.279 5.02 14.938 1 98.56 202 ASP B O 1
ATOM 4224 N N . PRO B 1 203 ? 0.034 5.191 14.766 1 98.56 203 PRO B N 1
ATOM 4225 C CA . PRO B 1 203 ? 0.111 6.629 15.039 1 98.56 203 PRO B CA 1
ATOM 4226 C C . PRO B 1 203 ? 0.809 6.945 16.359 1 98.56 203 PRO B C 1
ATOM 4228 O O . PRO B 1 203 ? 1.396 8.016 16.516 1 98.56 203 PRO B O 1
ATOM 4231 N N . VAL B 1 204 ? 0.757 6.07 17.312 1 98.75 204 VAL B N 1
ATOM 4232 C CA . VAL B 1 204 ? 1.357 6.301 18.625 1 98.75 204 VAL B CA 1
ATOM 4233 C C . VAL B 1 204 ? 2.877 6.176 18.516 1 98.75 204 VAL B C 1
ATOM 4235 O O . VAL B 1 204 ? 3.611 6.91 19.188 1 98.75 204 VAL B O 1
ATOM 4238 N N . SER B 1 205 ? 3.334 5.332 17.594 1 98.19 205 SER B N 1
ATOM 4239 C CA . SER B 1 205 ? 4.734 4.934 17.547 1 98.19 205 SER B CA 1
ATOM 4240 C C . SER B 1 205 ? 5.617 6.078 17.062 1 98.19 205 SER B C 1
ATOM 4242 O O . SER B 1 205 ? 6.82 6.105 17.344 1 98.19 205 SER B O 1
ATOM 4244 N N . VAL B 1 206 ? 5.035 7.062 16.375 1 98.62 206 VAL B N 1
ATOM 4245 C CA . VAL B 1 206 ? 5.855 8.086 15.742 1 98.62 206 VAL B CA 1
ATOM 4246 C C . VAL B 1 206 ? 6.117 9.227 16.734 1 98.62 206 VAL B C 1
ATOM 4248 O O . VAL B 1 206 ? 7.008 10.047 16.516 1 98.62 206 VAL B O 1
ATOM 4251 N N . ILE B 1 207 ? 5.391 9.312 17.828 1 98.81 207 ILE B N 1
ATOM 4252 C CA . ILE B 1 207 ? 5.309 10.5 18.672 1 98.81 207 ILE B CA 1
ATOM 4253 C C . ILE B 1 207 ? 6.645 10.727 19.375 1 98.81 207 ILE B C 1
ATOM 4255 O O . ILE B 1 207 ? 7.191 11.828 19.344 1 98.81 207 ILE B O 1
ATOM 4259 N N . LYS B 1 208 ? 7.195 9.68 19.969 1 98.5 208 LYS B N 1
ATOM 4260 C CA . LYS B 1 208 ? 8.438 9.836 20.719 1 98.5 208 LYS B CA 1
ATOM 4261 C C . LYS B 1 208 ? 9.57 10.312 19.812 1 98.5 208 LYS B C 1
ATOM 4263 O O . LYS B 1 208 ? 10.312 11.234 20.188 1 98.5 208 LYS B O 1
ATOM 4268 N N . ASP B 1 209 ? 9.664 9.75 18.672 1 98.12 209 ASP B N 1
ATOM 4269 C CA . ASP B 1 209 ? 10.781 10.023 17.766 1 98.12 209 ASP B CA 1
ATOM 4270 C C . ASP B 1 209 ? 10.703 11.445 17.219 1 98.12 209 ASP B C 1
ATOM 4272 O O . ASP B 1 209 ? 11.727 12.039 16.859 1 98.12 209 ASP B O 1
ATOM 4276 N N . PHE B 1 210 ? 9.516 12.07 17.188 1 98.75 210 PHE B N 1
ATOM 4277 C CA . PHE B 1 210 ? 9.367 13.383 16.578 1 98.75 210 PHE B CA 1
ATOM 4278 C C . PHE B 1 210 ? 8.805 14.391 17.578 1 98.75 210 PHE B C 1
ATOM 4280 O O . PHE B 1 210 ? 8.203 15.391 17.188 1 98.75 210 PHE B O 1
ATOM 4287 N N . LYS B 1 211 ? 8.961 14.109 18.859 1 98.5 211 LYS B N 1
ATOM 4288 C CA . LYS B 1 211 ? 8.383 14.891 19.938 1 98.5 211 LYS B CA 1
ATOM 4289 C C . LYS B 1 211 ? 8.75 16.375 19.797 1 98.5 211 LYS B C 1
ATOM 4291 O O . LYS B 1 211 ? 7.926 17.25 20.078 1 98.5 211 LYS B O 1
ATOM 4296 N N . ASP B 1 212 ? 9.945 16.688 19.281 1 98.44 212 ASP B N 1
ATOM 4297 C CA . ASP B 1 212 ? 10.406 18.062 19.203 1 98.44 212 ASP B CA 1
ATOM 4298 C C . ASP B 1 212 ? 9.914 18.734 17.922 1 98.44 212 ASP B C 1
ATOM 4300 O O . ASP B 1 212 ? 10.109 19.938 17.734 1 98.44 212 ASP B O 1
ATOM 4304 N N . ARG B 1 213 ? 9.211 17.953 17.047 1 98.81 213 ARG B N 1
ATOM 4305 C CA . ARG B 1 213 ? 8.789 18.469 15.742 1 98.81 213 ARG B CA 1
ATOM 4306 C C . ARG B 1 213 ? 7.27 18.5 15.641 1 98.81 213 ARG B C 1
ATOM 4308 O O . ARG B 1 213 ? 6.723 19.031 14.664 1 98.81 213 ARG B O 1
ATOM 4315 N N . ILE B 1 214 ? 6.598 18 16.625 1 98.88 214 ILE B N 1
ATOM 4316 C CA . ILE B 1 214 ? 5.141 18.031 16.609 1 98.88 214 ILE B CA 1
ATOM 4317 C C . ILE B 1 214 ? 4.645 19.344 17.219 1 98.88 214 ILE B C 1
ATOM 4319 O O . ILE B 1 214 ? 4.633 19.484 18.438 1 98.88 214 ILE B O 1
ATOM 4323 N N . PHE B 1 215 ? 4.207 20.266 16.344 1 98.88 215 PHE B N 1
ATOM 4324 C CA . PHE B 1 215 ? 3.824 21.609 16.781 1 98.88 215 PHE B CA 1
ATOM 4325 C C . PHE B 1 215 ? 2.309 21.734 16.859 1 98.88 215 PHE B C 1
ATOM 4327 O O . PHE B 1 215 ? 1.79 22.609 17.562 1 98.88 215 PHE B O 1
ATOM 4334 N N . HIS B 1 216 ? 1.624 21 16.125 1 98.94 216 HIS B N 1
ATOM 4335 C CA . HIS B 1 216 ? 0.174 21 15.961 1 98.94 216 HIS B CA 1
ATOM 4336 C C . HIS B 1 216 ? -0.342 19.594 15.68 1 98.94 216 HIS B C 1
ATOM 4338 O O . HIS B 1 216 ? 0.381 18.766 15.117 1 98.94 216 HIS B O 1
ATOM 4344 N N . VAL B 1 217 ? -1.557 19.266 16.078 1 98.88 217 VAL B N 1
ATOM 4345 C CA . VAL B 1 217 ? -2.09 17.922 15.891 1 98.88 217 VAL B CA 1
ATOM 4346 C C . VAL B 1 217 ? -3.518 18 15.359 1 98.88 217 VAL B C 1
ATOM 4348 O O . VAL B 1 217 ? -4.34 18.75 15.875 1 98.88 217 VAL B O 1
ATOM 4351 N N . HIS B 1 218 ? -3.762 17.219 14.336 1 98.94 218 HIS B N 1
ATOM 4352 C CA . HIS B 1 218 ? -5.125 17.031 13.852 1 98.94 218 HIS B CA 1
ATOM 4353 C C . HIS B 1 218 ? -5.797 15.867 14.578 1 98.94 218 HIS B C 1
ATOM 4355 O O . HIS B 1 218 ? -5.137 14.891 14.953 1 98.94 218 HIS B O 1
ATOM 4361 N N . ALA B 1 219 ? -7.094 16.016 14.797 1 98.81 219 ALA B N 1
ATOM 4362 C CA . ALA B 1 219 ? -7.922 14.883 15.211 1 98.81 219 ALA B CA 1
ATOM 4363 C C . ALA B 1 219 ? -8.883 14.469 14.109 1 98.81 219 ALA B C 1
ATOM 4365 O O . ALA B 1 219 ? -9.914 15.117 13.891 1 98.81 219 ALA B O 1
ATOM 4366 N N . LYS B 1 220 ? -8.609 13.508 13.391 1 98.75 220 LYS B N 1
ATOM 4367 C CA . LYS B 1 220 ? -9.352 12.797 12.352 1 98.75 220 LYS B CA 1
ATOM 4368 C C . LYS B 1 220 ? -9.148 11.289 12.461 1 98.75 220 LYS B C 1
ATOM 4370 O O . LYS B 1 220 ? -8.023 10.812 12.594 1 98.75 220 LYS B O 1
ATOM 4375 N N . ASP B 1 221 ? -10.273 10.594 12.57 1 98.88 221 ASP B N 1
ATOM 4376 C CA . ASP B 1 221 ? -10.18 9.148 12.789 1 98.88 221 ASP B CA 1
ATOM 4377 C C . ASP B 1 221 ? -10.32 8.383 11.477 1 98.88 221 ASP B C 1
ATOM 4379 O O . ASP B 1 221 ? -10.578 8.984 10.43 1 98.88 221 ASP B O 1
ATOM 4383 N N . THR B 1 222 ? -9.977 7.137 11.539 1 98.81 222 THR B N 1
ATOM 4384 C CA . THR B 1 222 ? -10.047 6.25 10.383 1 98.81 222 THR B CA 1
ATOM 4385 C C . THR B 1 222 ? -10.523 4.859 10.797 1 98.81 222 THR B C 1
ATOM 4387 O O . THR B 1 222 ? -10.125 4.344 11.844 1 98.81 222 THR B O 1
ATOM 4390 N N . GLN B 1 223 ? -11.391 4.344 10.039 1 98.75 223 GLN B N 1
ATOM 4391 C CA . GLN B 1 223 ? -11.828 2.963 10.195 1 98.75 223 GLN B CA 1
ATOM 4392 C C . GLN B 1 223 ? -11.352 2.098 9.031 1 98.75 223 GLN B C 1
ATOM 4394 O O . GLN B 1 223 ? -11.523 2.463 7.867 1 98.75 223 GLN B O 1
ATOM 4399 N N . ILE B 1 224 ? -10.695 1.008 9.383 1 98.56 224 ILE B N 1
ATOM 4400 C CA . ILE B 1 224 ? -10.273 0.038 8.383 1 98.56 224 ILE B CA 1
ATOM 4401 C C . ILE B 1 224 ? -11.367 -1.01 8.188 1 98.56 224 ILE B C 1
ATOM 4403 O O . ILE B 1 224 ? -11.844 -1.607 9.156 1 98.56 224 ILE B O 1
ATOM 4407 N N . LEU B 1 225 ? -11.773 -1.191 6.988 1 98.5 225 LEU B N 1
ATOM 4408 C CA . LEU B 1 225 ? -12.758 -2.213 6.629 1 98.5 225 LEU B CA 1
ATOM 4409 C C . LEU B 1 225 ? -12.062 -3.5 6.195 1 98.5 225 LEU B C 1
ATOM 4411 O O . LEU B 1 225 ? -11.805 -3.699 5.004 1 98.5 225 LEU B O 1
ATOM 4415 N N . LYS B 1 226 ? -11.875 -4.395 7.117 1 97.81 226 LYS B N 1
ATOM 4416 C CA . LYS B 1 226 ? -11 -5.551 6.957 1 97.81 226 LYS B CA 1
ATOM 4417 C C . LYS B 1 226 ? -11.484 -6.449 5.82 1 97.81 226 LYS B C 1
ATOM 4419 O O . LYS B 1 226 ? -10.672 -6.973 5.051 1 97.81 226 LYS B O 1
ATOM 4424 N N . ASP B 1 227 ? -12.789 -6.715 5.75 1 98 227 ASP B N 1
ATOM 4425 C CA . ASP B 1 227 ? -13.344 -7.547 4.684 1 98 227 ASP B CA 1
ATOM 4426 C C . ASP B 1 227 ? -13.055 -6.938 3.311 1 98 227 ASP B C 1
ATOM 4428 O O . ASP B 1 227 ? -12.75 -7.656 2.359 1 98 227 ASP B O 1
ATOM 4432 N N . LYS B 1 228 ? -13.148 -5.609 3.275 1 98.56 228 LYS B N 1
ATOM 4433 C CA . LYS B 1 228 ? -12.852 -4.922 2.021 1 98.56 228 LYS B CA 1
ATOM 4434 C C . LYS B 1 228 ? -11.359 -4.938 1.722 1 98.56 228 LYS B C 1
ATOM 4436 O O . LYS B 1 228 ? -10.953 -5.059 0.564 1 98.56 228 LYS B O 1
ATOM 4441 N N . LEU B 1 229 ? -10.578 -4.805 2.795 1 98.56 229 LEU B N 1
ATOM 4442 C CA . LEU B 1 229 ? -9.141 -4.922 2.609 1 98.56 229 LEU B CA 1
ATOM 4443 C C . LEU B 1 229 ? -8.773 -6.293 2.045 1 98.56 229 LEU B C 1
ATOM 4445 O O . LEU B 1 229 ? -7.945 -6.391 1.135 1 98.56 229 LEU B O 1
ATOM 4449 N N . ASN B 1 230 ? -9.438 -7.352 2.506 1 98.56 230 ASN B N 1
ATOM 4450 C CA . ASN B 1 230 ? -9.211 -8.711 2.016 1 98.56 230 ASN B CA 1
ATOM 4451 C C . ASN B 1 230 ? -9.609 -8.852 0.551 1 98.56 230 ASN B C 1
ATOM 4453 O O . ASN B 1 230 ? -9.055 -9.672 -0.173 1 98.56 230 ASN B O 1
ATOM 4457 N N . LYS B 1 231 ? -10.492 -8.055 0.141 1 98.44 231 LYS B N 1
ATOM 4458 C CA . LYS B 1 231 ? -10.992 -8.117 -1.229 1 98.44 231 LYS B CA 1
ATOM 4459 C C . LYS B 1 231 ? -10.117 -7.301 -2.174 1 98.44 231 LYS B C 1
ATOM 4461 O O . LYS B 1 231 ? -9.766 -7.766 -3.26 1 98.44 231 LYS B O 1
ATOM 4466 N N . TYR B 1 232 ? -9.664 -6.086 -1.702 1 98.06 232 TYR B N 1
ATOM 4467 C CA . TYR B 1 232 ? -9.086 -5.109 -2.619 1 98.06 232 TYR B CA 1
ATOM 4468 C C . TYR B 1 232 ? -7.57 -5.043 -2.463 1 98.06 232 TYR B C 1
ATOM 4470 O O . TYR B 1 232 ? -6.871 -4.543 -3.346 1 98.06 232 TYR B O 1
ATOM 4478 N N . SER B 1 233 ? -6.992 -5.465 -1.309 1 97.75 233 SER B N 1
ATOM 4479 C CA . SER B 1 233 ? -5.59 -5.336 -0.926 1 97.75 233 SER B CA 1
ATOM 4480 C C . SER B 1 233 ? -5.246 -3.896 -0.55 1 97.75 233 SER B C 1
ATOM 4482 O O . SER B 1 233 ? -6.102 -3.012 -0.625 1 97.75 233 SER B O 1
ATOM 4484 N N . ILE B 1 234 ? -3.992 -3.682 -0.18 1 96.06 234 ILE B N 1
ATOM 4485 C CA . ILE B 1 234 ? -3.494 -2.369 0.219 1 96.06 234 ILE B CA 1
ATOM 4486 C C . ILE B 1 234 ? -3.447 -1.445 -0.996 1 96.06 234 ILE B C 1
ATOM 4488 O O . ILE B 1 234 ? -3.293 -0.23 -0.854 1 96.06 234 ILE B O 1
ATOM 4492 N N . PHE B 1 235 ? -3.619 -1.963 -2.191 1 93.12 235 PHE B N 1
ATOM 4493 C CA . PHE B 1 235 ? -3.598 -1.132 -3.391 1 93.12 235 PHE B CA 1
ATOM 4494 C C . PHE B 1 235 ? -4.992 -0.605 -3.709 1 93.12 235 PHE B C 1
ATOM 4496 O O . PHE B 1 235 ? -5.156 0.216 -4.613 1 93.12 235 PHE B O 1
ATOM 4503 N N . GLY B 1 236 ? -6.008 -1.069 -2.941 1 94.44 236 GLY B N 1
ATOM 4504 C CA . GLY B 1 236 ? -7.359 -0.536 -3.016 1 94.44 236 GLY B CA 1
ATOM 4505 C C . GLY B 1 236 ? -8.141 -1.052 -4.211 1 94.44 236 GLY B C 1
ATOM 4506 O O . GLY B 1 236 ? -7.645 -1.885 -4.969 1 94.44 236 GLY B O 1
ATOM 4507 N N . LYS B 1 237 ? -9.375 -0.591 -4.336 1 95.12 237 LYS B N 1
ATOM 4508 C CA . LYS B 1 237 ? -10.305 -0.898 -5.418 1 95.12 237 LYS B CA 1
ATOM 4509 C C . LYS B 1 237 ? -9.688 -0.581 -6.777 1 95.12 237 LYS B C 1
ATOM 4511 O O . LYS B 1 237 ? -9.094 0.484 -6.965 1 95.12 237 LYS B O 1
ATOM 4516 N N . GLN B 1 238 ? -9.828 -1.552 -7.75 1 94.44 238 GLN B N 1
ATOM 4517 C CA . GLN B 1 238 ? -9.258 -1.339 -9.078 1 94.44 238 GLN B CA 1
ATOM 4518 C C . GLN B 1 238 ? -10.352 -1.132 -10.125 1 94.44 238 GLN B C 1
ATOM 4520 O O . GLN B 1 238 ? -10.195 -0.319 -11.039 1 94.44 238 GLN B O 1
ATOM 4525 N N . ILE B 1 239 ? -11.398 -1.848 -10.156 1 95.38 239 ILE B N 1
ATOM 4526 C CA . ILE B 1 239 ? -12.398 -1.916 -11.227 1 95.38 239 ILE B CA 1
ATOM 4527 C C . ILE B 1 239 ? -13.406 -0.787 -11.055 1 95.38 239 ILE B C 1
ATOM 4529 O O . ILE B 1 239 ? -13.672 -0.033 -11.992 1 95.38 239 ILE B O 1
ATOM 4533 N N . GLN B 1 240 ? -14.023 -0.531 -9.953 1 93.38 240 GLN B N 1
ATOM 4534 C CA . GLN B 1 240 ? -15.016 0.515 -9.742 1 93.38 240 GLN B CA 1
ATOM 4535 C C . GLN B 1 240 ? -14.469 1.617 -8.836 1 93.38 240 GLN B C 1
ATOM 4537 O O . GLN B 1 240 ? -15.18 2.117 -7.961 1 93.38 240 GLN B O 1
ATOM 4542 N N . ARG B 1 241 ? -13.273 1.989 -9.141 1 92.94 241 ARG B N 1
ATOM 4543 C CA . ARG B 1 241 ? -12.656 3.064 -8.367 1 92.94 241 ARG B CA 1
ATOM 4544 C C . ARG B 1 241 ? -13.133 4.43 -8.859 1 92.94 241 ARG B C 1
ATOM 4546 O O . ARG B 1 241 ? -13.008 4.746 -10.039 1 92.94 241 ARG B O 1
ATOM 4553 N N . LYS B 1 242 ? -13.625 5.277 -7.969 1 90.88 242 LYS B N 1
ATOM 4554 C CA . LYS B 1 242 ? -14.219 6.559 -8.344 1 90.88 242 LYS B CA 1
ATOM 4555 C C . LYS B 1 242 ? -13.148 7.637 -8.492 1 90.88 242 LYS B C 1
ATOM 4557 O O . LYS B 1 242 ? -13.266 8.516 -9.352 1 90.88 242 LYS B O 1
ATOM 4562 N N . ASN B 1 243 ? -12.18 7.633 -7.652 1 88.38 243 ASN B N 1
ATOM 4563 C CA . ASN B 1 243 ? -11.062 8.562 -7.617 1 88.38 243 ASN B CA 1
ATOM 4564 C C . ASN B 1 243 ? -9.898 8.008 -6.801 1 88.38 243 ASN B C 1
ATOM 4566 O O . ASN B 1 243 ? -9.969 6.891 -6.289 1 88.38 243 ASN B O 1
ATOM 4570 N N . GLU B 1 244 ? -8.867 8.672 -6.691 1 86.38 244 GLU B N 1
ATOM 4571 C CA . GLU B 1 244 ? -7.633 8.18 -6.086 1 86.38 244 GLU B CA 1
ATOM 4572 C C . GLU B 1 244 ? -7.789 8.008 -4.578 1 86.38 244 GLU B C 1
ATOM 4574 O O . GLU B 1 244 ? -6.996 7.312 -3.939 1 86.38 244 GLU B O 1
ATOM 4579 N N . TRP B 1 245 ? -8.789 8.641 -3.969 1 89.19 245 TRP B N 1
ATOM 4580 C CA . TRP B 1 245 ? -9.062 8.5 -2.543 1 89.19 245 TRP B CA 1
ATOM 4581 C C . TRP B 1 245 ? -9.953 7.289 -2.275 1 89.19 245 TRP B C 1
ATOM 4583 O O . TRP B 1 245 ? -10.109 6.863 -1.128 1 89.19 245 TRP B O 1
ATOM 4593 N N . ASP B 1 246 ? -10.531 6.75 -3.369 1 92.38 246 ASP B N 1
ATOM 4594 C CA . ASP B 1 246 ? -11.477 5.645 -3.23 1 92.38 246 ASP B CA 1
ATOM 4595 C C . ASP B 1 246 ? -10.742 4.301 -3.219 1 92.38 246 ASP B C 1
ATOM 4597 O O . ASP B 1 246 ? -10.953 3.467 -4.102 1 92.38 246 ASP B O 1
ATOM 4601 N N . MET B 1 247 ? -10.016 4.02 -2.172 1 93.44 247 MET B N 1
ATOM 4602 C CA . MET B 1 247 ? -9.328 2.744 -2.023 1 93.44 247 MET B CA 1
ATOM 4603 C C . MET B 1 247 ? -10.305 1.637 -1.642 1 93.44 247 MET B C 1
ATOM 4605 O O . MET B 1 247 ? -10.023 0.456 -1.859 1 93.44 247 MET B O 1
ATOM 4609 N N . GLY B 1 248 ? -11.32 2.004 -1.025 1 96.94 248 GLY B N 1
ATOM 4610 C CA . GLY B 1 248 ? -12.438 1.105 -0.778 1 96.94 248 GLY B CA 1
ATOM 4611 C C . GLY B 1 248 ? -12.344 0.391 0.557 1 96.94 248 GLY B C 1
ATOM 4612 O O . GLY B 1 248 ? -13.328 -0.171 1.036 1 96.94 248 GLY B O 1
ATOM 4613 N N . TYR B 1 249 ? -11.164 0.442 1.219 1 98 249 TYR B N 1
ATOM 4614 C CA . TYR B 1 249 ? -11.039 -0.444 2.371 1 98 249 TYR B CA 1
ATOM 4615 C C . TYR B 1 249 ? -10.812 0.354 3.648 1 98 249 TYR B C 1
ATOM 4617 O O . TYR B 1 249 ? -10.547 -0.22 4.707 1 98 249 TYR B O 1
ATOM 4625 N N . TRP B 1 250 ? -10.898 1.687 3.568 1 98.12 250 TRP B N 1
ATOM 4626 C CA . TRP B 1 250 ? -10.914 2.512 4.773 1 98.12 250 TRP B CA 1
ATOM 4627 C C . TRP B 1 250 ? -11.812 3.729 4.586 1 98.12 250 TRP B C 1
ATOM 4629 O O . TRP B 1 250 ? -12.172 4.078 3.459 1 98.12 250 TRP B O 1
ATOM 4639 N N . VAL B 1 251 ? -12.258 4.34 5.691 1 98.25 251 VAL B N 1
ATOM 4640 C CA . VAL B 1 251 ? -13.133 5.504 5.688 1 98.25 251 VAL B CA 1
ATOM 4641 C C . VAL B 1 251 ? -12.773 6.426 6.855 1 98.25 251 VAL B C 1
ATOM 4643 O O . VAL B 1 251 ? -12.469 5.953 7.953 1 98.25 251 VAL B O 1
ATOM 4646 N N . TYR B 1 252 ? -12.68 7.68 6.539 1 98.19 252 TYR B N 1
ATOM 4647 C CA . TYR B 1 252 ? -12.445 8.641 7.609 1 98.19 252 TYR B CA 1
ATOM 4648 C C . TYR B 1 252 ? -13.672 8.75 8.516 1 98.19 252 TYR B C 1
ATOM 4650 O O . TYR B 1 252 ? -14.805 8.625 8.055 1 98.19 252 TYR B O 1
ATOM 4658 N N . ARG B 1 253 ? -13.375 8.992 9.75 1 98.75 253 ARG B N 1
ATOM 4659 C CA . ARG B 1 253 ? -14.414 9.07 10.773 1 98.75 253 ARG B CA 1
ATOM 4660 C C . ARG B 1 253 ? -14.156 10.234 11.727 1 98.75 253 ARG B C 1
ATOM 4662 O O . ARG B 1 253 ? -13.039 10.75 11.797 1 98.75 253 ARG B O 1
ATOM 4669 N N . MET B 1 254 ? -15.203 10.648 12.367 1 98.75 254 MET B N 1
ATOM 4670 C CA . MET B 1 254 ? -15.016 11.539 13.508 1 98.75 254 MET B CA 1
ATOM 4671 C C . MET B 1 254 ? -14.203 10.867 14.602 1 98.75 254 MET B C 1
ATOM 4673 O O . MET B 1 254 ? -14.258 9.648 14.766 1 98.75 254 MET B O 1
ATOM 4677 N N . PRO B 1 255 ? -13.438 11.688 15.359 1 98.69 255 PRO B N 1
ATOM 4678 C CA . PRO B 1 255 ? -12.727 11.078 16.484 1 98.69 255 PRO B CA 1
ATOM 4679 C C . PRO B 1 255 ? -13.633 10.211 17.359 1 98.69 255 PRO B C 1
ATOM 4681 O O . PRO B 1 255 ? -14.727 10.633 17.734 1 98.69 255 PRO B O 1
ATOM 4684 N N . GLY B 1 256 ? -13.172 9.008 17.609 1 98.38 256 GLY B N 1
ATOM 4685 C CA . GLY B 1 256 ? -13.93 8.102 18.453 1 98.38 256 GLY B CA 1
ATOM 4686 C C . GLY B 1 256 ? -14.781 7.121 17.672 1 98.38 256 GLY B C 1
ATOM 4687 O O . GLY B 1 256 ? -15.305 6.16 18.234 1 98.38 256 GLY B O 1
ATOM 4688 N N . ARG B 1 257 ? -14.859 7.328 16.391 1 98.31 257 ARG B N 1
ATOM 4689 C CA . ARG B 1 257 ? -15.711 6.477 15.57 1 98.31 257 ARG B CA 1
ATOM 4690 C C . ARG B 1 257 ? -14.883 5.594 14.648 1 98.31 257 ARG B C 1
ATOM 4692 O O . ARG B 1 257 ? -15.422 4.852 13.828 1 98.31 257 ARG B O 1
ATOM 4699 N N . GLY B 1 258 ? -13.602 5.691 14.688 1 98.5 258 GLY B N 1
ATOM 4700 C CA . GLY B 1 258 ? -12.68 4.859 13.93 1 98.5 258 GLY B CA 1
ATOM 4701 C C . GLY B 1 258 ? -11.836 3.953 14.805 1 98.5 258 GLY B C 1
ATOM 4702 O O . GLY B 1 258 ? -12.328 3.375 15.773 1 98.5 258 GLY B O 1
ATOM 4703 N N . GLU B 1 259 ? -10.57 3.77 14.445 1 98.62 259 GLU B N 1
ATOM 4704 C CA . GLU B 1 259 ? -9.781 2.73 15.102 1 98.62 259 GLU B CA 1
ATOM 4705 C C . GLU B 1 259 ? -8.539 3.318 15.766 1 98.62 259 GLU B C 1
ATOM 4707 O O . GLU B 1 259 ? -7.707 2.582 16.297 1 98.62 259 GLU B O 1
ATOM 4712 N N . ILE B 1 260 ? -8.359 4.633 15.734 1 98.62 260 ILE B N 1
ATOM 4713 C CA . ILE B 1 260 ? -7.227 5.242 16.422 1 98.62 260 ILE B CA 1
ATOM 4714 C C . ILE B 1 260 ? -7.395 5.086 17.938 1 98.62 260 ILE B C 1
ATOM 4716 O O . ILE B 1 260 ? -8.477 5.34 18.469 1 98.62 260 ILE B O 1
ATOM 4720 N N . ASP B 1 261 ? -6.414 4.59 18.625 1 98.44 261 ASP B N 1
ATOM 4721 C CA . ASP B 1 261 ? -6.383 4.57 20.078 1 98.44 261 ASP B CA 1
ATOM 4722 C C . ASP B 1 261 ? -6.062 5.953 20.641 1 98.44 261 ASP B C 1
ATOM 4724 O O . ASP B 1 261 ? -4.922 6.223 21.031 1 98.44 261 ASP B O 1
ATOM 4728 N N . TRP B 1 262 ? -7.102 6.734 20.75 1 98.75 262 TRP B N 1
ATOM 4729 C CA . TRP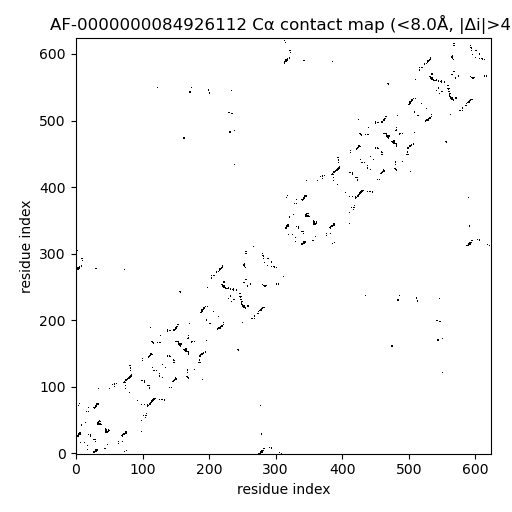 B 1 262 ? -6.934 8.133 21.109 1 98.75 262 TRP B CA 1
ATOM 4730 C C . TRP B 1 262 ? -6.363 8.266 22.531 1 98.75 262 TRP B C 1
ATOM 4732 O O . TRP B 1 262 ? -5.582 9.18 22.797 1 98.75 262 TRP B O 1
ATOM 4742 N N . GLU B 1 263 ? -6.754 7.363 23.422 1 98.5 263 GLU B N 1
ATOM 4743 C CA . GLU B 1 263 ? -6.203 7.418 24.766 1 98.5 263 GLU B CA 1
ATOM 4744 C C . GLU B 1 263 ? -4.691 7.23 24.75 1 98.5 263 GLU B C 1
ATOM 4746 O O . GLU B 1 263 ? -3.955 8.023 25.344 1 98.5 263 GLU B O 1
ATOM 4751 N N . ALA B 1 264 ? -4.227 6.176 24.078 1 98.69 264 ALA B N 1
ATOM 4752 C CA . ALA B 1 264 ? -2.789 5.934 23.969 1 98.69 264 ALA B CA 1
ATOM 4753 C C . ALA B 1 264 ? -2.092 7.078 23.234 1 98.69 264 ALA B C 1
ATOM 4755 O O . ALA B 1 264 ? -0.989 7.484 23.609 1 98.69 264 ALA B O 1
ATOM 4756 N N . PHE B 1 265 ? -2.74 7.59 22.219 1 98.69 265 PHE B N 1
ATOM 4757 C CA . PHE B 1 265 ? -2.193 8.664 21.391 1 98.69 265 PHE B CA 1
ATOM 4758 C C . PHE B 1 265 ? -1.978 9.922 22.234 1 98.69 265 PHE B C 1
ATOM 4760 O O . PHE B 1 265 ? -0.883 10.492 22.234 1 98.69 265 PHE B O 1
ATOM 4767 N N . PHE B 1 266 ? -2.957 10.32 23.016 1 98.5 266 PHE B N 1
ATOM 4768 C CA . PHE B 1 266 ? -2.865 11.539 23.812 1 98.5 266 PHE B CA 1
ATOM 4769 C C . PHE B 1 266 ? -1.94 11.336 25 1 98.5 266 PHE B C 1
ATOM 4771 O O . PHE B 1 266 ? -1.223 12.258 25.391 1 98.5 266 PHE B O 1
ATOM 4778 N N . ARG B 1 267 ? -1.964 10.141 25.594 1 98.38 267 ARG B N 1
ATOM 4779 C CA . ARG B 1 267 ? -1.031 9.852 26.672 1 98.38 267 ARG B CA 1
ATOM 4780 C C . ARG B 1 267 ? 0.413 10 26.203 1 98.38 267 ARG B C 1
ATOM 4782 O O . ARG B 1 267 ? 1.246 10.57 26.922 1 98.38 267 ARG B O 1
ATOM 4789 N N . GLU B 1 268 ? 0.649 9.445 25 1 98.69 268 GLU B N 1
ATOM 4790 C CA . GLU B 1 268 ? 2.004 9.523 24.469 1 98.69 268 GLU B CA 1
ATOM 4791 C C . GLU B 1 268 ? 2.391 10.961 24.141 1 98.69 268 GLU B C 1
ATOM 4793 O O . GLU B 1 268 ? 3.523 11.383 24.406 1 98.69 268 GLU B O 1
ATOM 4798 N N . LEU B 1 269 ? 1.461 11.766 23.562 1 98.62 269 LEU B N 1
ATOM 4799 C CA . LEU B 1 269 ? 1.713 13.18 23.297 1 98.62 269 LEU B CA 1
ATOM 4800 C C . LEU B 1 269 ? 2.059 13.922 24.594 1 98.62 269 LEU B C 1
ATOM 4802 O O . LEU B 1 269 ? 3.072 14.617 24.656 1 98.62 269 LEU B O 1
ATOM 4806 N N . LYS B 1 270 ? 1.275 13.727 25.609 1 98.06 270 LYS B N 1
ATOM 4807 C CA . LYS B 1 270 ? 1.476 14.391 26.891 1 98.06 270 LYS B CA 1
ATOM 4808 C C . LYS B 1 270 ? 2.805 13.984 27.516 1 98.06 270 LYS B C 1
ATOM 4810 O O . LYS B 1 270 ? 3.553 14.828 28.016 1 98.06 270 LYS B O 1
ATOM 4815 N N . LYS B 1 271 ? 3.049 12.703 27.469 1 98.12 271 LYS B N 1
ATOM 4816 C CA . LYS B 1 271 ? 4.293 12.164 28.016 1 98.12 271 LYS B CA 1
ATOM 4817 C C . LYS B 1 271 ? 5.508 12.828 27.359 1 98.12 271 LYS B C 1
ATOM 4819 O O . LYS B 1 271 ? 6.539 13.016 28.016 1 98.12 271 LYS B O 1
ATOM 4824 N N . ASN B 1 272 ? 5.301 13.25 26.141 1 98.19 272 ASN B N 1
ATOM 4825 C CA . ASN B 1 272 ? 6.426 13.812 25.391 1 98.19 272 ASN B CA 1
ATOM 4826 C C . ASN B 1 272 ? 6.324 15.328 25.297 1 98.19 272 ASN B C 1
ATOM 4828 O O . ASN B 1 272 ? 6.922 15.938 24.406 1 98.19 272 ASN B O 1
ATOM 4832 N N . GLY B 1 273 ? 5.488 15.945 26.062 1 97.69 273 GLY B N 1
ATOM 4833 C CA . GLY B 1 273 ? 5.551 17.375 26.312 1 97.69 273 GLY B CA 1
ATOM 4834 C C . GLY B 1 273 ? 4.609 18.188 25.438 1 97.69 273 GLY B C 1
ATOM 4835 O O . GLY B 1 273 ? 4.621 19.406 25.469 1 97.69 273 GLY B O 1
ATOM 4836 N N . TYR B 1 274 ? 3.801 17.547 24.688 1 98.31 274 TYR B N 1
ATOM 4837 C CA . TYR B 1 274 ? 2.857 18.281 23.859 1 98.31 274 TYR B CA 1
ATOM 4838 C C . TYR B 1 274 ? 1.673 18.781 24.688 1 98.31 274 TYR B C 1
ATOM 4840 O O . TYR B 1 274 ? 1.061 18 25.422 1 98.31 274 TYR B O 1
ATOM 4848 N N . ASP B 1 275 ? 1.249 20.047 24.562 1 96.19 275 ASP B N 1
ATOM 4849 C CA . ASP B 1 275 ? 0.141 20.578 25.344 1 96.19 275 ASP B CA 1
ATOM 4850 C C . ASP B 1 275 ? -0.568 21.703 24.594 1 96.19 275 ASP B C 1
ATOM 4852 O O . ASP B 1 275 ? -1.152 22.594 25.219 1 96.19 275 ASP B O 1
ATOM 4856 N N . PHE B 1 276 ? -0.524 21.688 23.312 1 98.25 276 PHE B N 1
ATOM 4857 C CA . PHE B 1 276 ? -1.132 22.75 22.516 1 98.25 276 PHE B CA 1
ATOM 4858 C C . PHE B 1 276 ? -2.527 22.359 22.047 1 98.25 276 PHE B C 1
ATOM 4860 O O . PHE B 1 276 ? -3.4 22.062 22.875 1 98.25 276 PHE B O 1
ATOM 4867 N N . VAL B 1 277 ? -2.803 22.312 20.844 1 98.75 277 VAL B N 1
ATOM 4868 C CA . VAL B 1 277 ? -4.172 22.141 20.375 1 98.75 277 VAL B CA 1
ATOM 4869 C C . VAL B 1 277 ? -4.324 20.766 19.703 1 98.75 277 VAL B C 1
ATOM 4871 O O . VAL B 1 277 ? -3.373 20.25 19.125 1 98.75 277 VAL B O 1
ATOM 4874 N N . VAL B 1 278 ? -5.406 20.172 19.906 1 98.75 278 VAL B N 1
ATOM 4875 C CA . VAL B 1 278 ? -5.926 19.078 19.078 1 98.75 278 VAL B CA 1
ATOM 4876 C C . VAL B 1 278 ? -7.078 19.594 18.219 1 98.75 278 VAL B C 1
ATOM 4878 O O . VAL B 1 278 ? -8.156 19.891 18.734 1 98.75 278 VAL B O 1
ATOM 4881 N N . SER B 1 279 ? -6.82 19.75 16.922 1 98.94 279 SER B N 1
ATOM 4882 C CA . SER B 1 279 ? -7.742 20.391 16 1 98.94 279 SER B CA 1
ATOM 4883 C C . SER B 1 279 ? -8.477 19.359 15.148 1 98.94 279 SER B C 1
ATOM 4885 O O . SER B 1 279 ? -7.848 18.625 14.367 1 98.94 279 SER B O 1
ATOM 4887 N N . ILE B 1 280 ? -9.805 19.281 15.242 1 98.94 280 ILE B N 1
ATOM 4888 C CA . ILE B 1 280 ? -10.578 18.312 14.477 1 98.94 280 ILE B CA 1
ATOM 4889 C C . ILE B 1 280 ? -10.562 18.672 13 1 98.94 280 ILE B C 1
ATOM 4891 O O . ILE B 1 280 ? -10.859 19.812 12.633 1 98.94 280 ILE B O 1
ATOM 4895 N N . GLU B 1 281 ? -10.102 17.797 12.211 1 98.56 281 GLU B N 1
ATOM 4896 C CA . GLU B 1 281 ? -10.312 17.875 10.766 1 98.56 281 GLU B CA 1
ATOM 4897 C C . GLU B 1 281 ? -11.453 16.953 10.328 1 98.56 281 GLU B C 1
ATOM 4899 O O . GLU B 1 281 ? -11.289 15.742 10.281 1 98.56 281 GLU B O 1
ATOM 4904 N N . HIS B 1 282 ? -12.57 17.562 10.023 1 97.81 282 HIS B N 1
ATOM 4905 C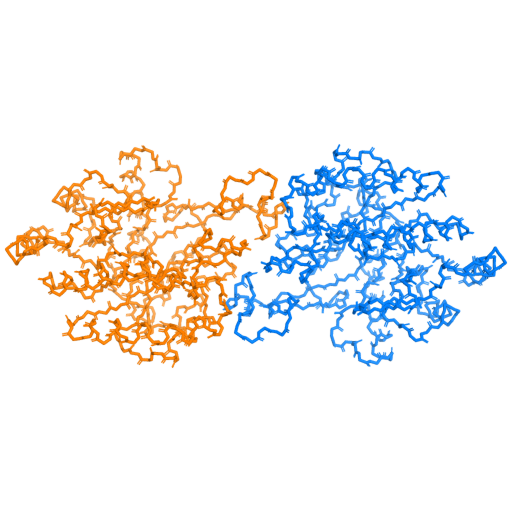 CA . HIS B 1 282 ? -13.797 16.812 9.758 1 97.81 282 HIS B CA 1
ATOM 4906 C C . HIS B 1 282 ? -13.836 16.312 8.32 1 97.81 282 HIS B C 1
ATOM 4908 O O . HIS B 1 282 ? -13.875 17.109 7.379 1 97.81 282 HIS B O 1
ATOM 4914 N N . GLU B 1 283 ? -13.812 14.961 8.18 1 96.56 283 GLU B N 1
ATOM 4915 C CA . GLU B 1 283 ? -13.945 14.336 6.867 1 96.56 283 GLU B CA 1
ATOM 4916 C C . GLU B 1 283 ? -14.719 13.023 6.953 1 96.56 283 GLU B C 1
ATOM 4918 O O . GLU B 1 283 ? -14.461 12.094 6.184 1 96.56 283 GLU B O 1
ATOM 4923 N N . ASP B 1 284 ? -15.641 12.875 7.898 1 98.06 284 ASP B N 1
ATOM 4924 C CA . ASP B 1 284 ? -16.5 11.703 8.039 1 98.06 284 ASP B CA 1
ATOM 4925 C C . ASP B 1 284 ? -17.703 11.789 7.102 1 98.06 284 ASP B C 1
ATOM 4927 O O . ASP B 1 284 ? -18.547 12.672 7.246 1 98.06 284 ASP B O 1
ATOM 4931 N N . PRO B 1 285 ? -17.844 10.852 6.227 1 97.19 285 PRO B N 1
ATOM 4932 C CA . PRO B 1 285 ? -18.938 10.922 5.262 1 97.19 285 PRO B CA 1
ATOM 4933 C C . PRO B 1 285 ? -20.312 10.828 5.918 1 97.19 285 PRO B C 1
ATOM 4935 O O . PRO B 1 285 ? -21.312 11.273 5.348 1 97.19 285 PRO B O 1
ATOM 4938 N N . GLU B 1 286 ? -20.422 10.273 7.047 1 97.75 286 GLU B N 1
ATOM 4939 C CA . GLU B 1 286 ? -21.703 10.141 7.73 1 97.75 286 GLU B CA 1
ATOM 4940 C C . GLU B 1 286 ? -22.203 11.484 8.25 1 97.75 286 GLU B C 1
ATOM 4942 O O . GLU B 1 286 ? -23.391 11.633 8.57 1 97.75 286 GLU B O 1
ATOM 4947 N N . TYR B 1 287 ? -21.312 12.484 8.328 1 98.12 287 TYR B N 1
ATOM 4948 C CA . TYR B 1 287 ? -21.688 13.773 8.906 1 98.12 287 TYR B CA 1
ATOM 4949 C C . TYR B 1 287 ? -21.406 14.906 7.922 1 98.12 287 TYR B C 1
ATOM 4951 O O . TYR B 1 287 ? -21.125 16.031 8.328 1 98.12 287 TYR B O 1
ATOM 4959 N N . GLU B 1 288 ? -21.375 14.594 6.68 1 95.75 288 GLU B N 1
ATOM 4960 C CA . GLU B 1 288 ? -21.188 15.586 5.621 1 95.75 288 GLU B CA 1
ATOM 4961 C C . GLU B 1 288 ? -22.5 15.836 4.867 1 95.75 288 GLU B C 1
ATOM 4963 O O . GLU B 1 288 ? -23.5 15.18 5.117 1 95.75 288 GLU B O 1
ATOM 4968 N N . GLY B 1 289 ? -22.469 16.797 4.012 1 93.88 289 GLY B N 1
ATOM 4969 C CA . GLY B 1 289 ? -23.609 17.078 3.139 1 93.88 289 GLY B CA 1
ATOM 4970 C C . GLY B 1 289 ? -24.344 18.344 3.502 1 93.88 289 GLY B C 1
ATOM 4971 O O . GLY B 1 289 ? -24.781 19.094 2.619 1 93.88 289 GLY B O 1
ATOM 4972 N N . THR B 1 290 ? -24.516 18.547 4.82 1 96.62 290 THR B N 1
ATOM 4973 C CA . THR B 1 290 ? -25.156 19.781 5.293 1 96.62 290 THR B CA 1
ATOM 4974 C C . THR B 1 290 ? -24.359 20.375 6.449 1 96.62 290 THR B C 1
ATOM 4976 O O . THR B 1 290 ? -23.594 19.688 7.113 1 96.62 290 THR B O 1
ATOM 4979 N N . GLU B 1 291 ? -24.578 21.688 6.633 1 96.94 291 GLU B N 1
ATOM 4980 C CA . GLU B 1 291 ? -23.938 22.359 7.758 1 96.94 291 GLU B CA 1
ATOM 4981 C C . GLU B 1 291 ? -24.359 21.734 9.086 1 96.94 291 GLU B C 1
ATOM 4983 O O . GLU B 1 291 ? -23.547 21.609 10 1 96.94 291 GLU B O 1
ATOM 4988 N N . GLU B 1 292 ? -25.625 21.375 9.133 1 97.94 292 GLU B N 1
ATOM 4989 C CA . GLU B 1 292 ? -26.141 20.766 10.344 1 97.94 292 GLU B CA 1
ATOM 4990 C C . GLU B 1 292 ? -25.422 19.453 10.656 1 97.94 292 GLU B C 1
ATOM 4992 O O . GLU B 1 292 ? -25.062 19.203 11.797 1 97.94 292 GLU B O 1
ATOM 4997 N N . LYS B 1 293 ? -25.234 18.656 9.648 1 98.31 293 LYS B N 1
ATOM 4998 C CA . LYS B 1 293 ? -24.547 17.375 9.82 1 98.31 293 LYS B CA 1
ATOM 4999 C C . LYS B 1 293 ? -23.094 17.578 10.219 1 98.31 293 LYS B C 1
ATOM 5001 O O . LYS B 1 293 ? -22.562 16.859 11.078 1 98.31 293 LYS B O 1
ATOM 5006 N N . VAL B 1 294 ? -22.484 18.531 9.602 1 98.44 294 VAL B N 1
ATOM 5007 C CA . VAL B 1 294 ? -21.094 18.828 9.906 1 98.44 294 VAL B CA 1
ATOM 5008 C C . VAL B 1 294 ? -20.969 19.297 11.359 1 98.44 294 VAL B C 1
ATOM 5010 O O . VAL B 1 294 ? -20.094 18.812 12.094 1 98.44 294 VAL B O 1
ATOM 5013 N N . LYS B 1 295 ? -21.812 20.219 11.75 1 98.69 295 LYS B N 1
ATOM 5014 C CA . LYS B 1 295 ? -21.797 20.719 13.125 1 98.69 295 LYS B CA 1
ATOM 5015 C C . LYS B 1 295 ? -22.078 19.594 14.125 1 98.69 295 LYS B C 1
ATOM 5017 O O . LYS B 1 295 ? -21.484 19.562 15.203 1 98.69 295 LYS B O 1
ATOM 5022 N N . GLU B 1 296 ? -22.984 18.688 13.688 1 98.75 296 GLU B N 1
ATOM 5023 C CA . GLU B 1 296 ? -23.234 17.531 14.539 1 98.75 296 GLU B CA 1
ATOM 5024 C C . GLU B 1 296 ? -21.984 16.688 14.703 1 98.75 296 GLU B C 1
ATOM 5026 O O . GLU B 1 296 ? -21.641 16.266 15.812 1 98.75 296 GLU B O 1
ATOM 5031 N N . GLY B 1 297 ? -21.281 16.406 13.641 1 98.81 297 GLY B N 1
ATOM 5032 C CA . GLY B 1 297 ? -20.016 15.664 13.711 1 98.81 297 GLY B CA 1
ATOM 5033 C C . GLY B 1 297 ? -18.984 16.344 14.586 1 98.81 297 GLY B C 1
ATOM 5034 O O . GLY B 1 297 ? -18.328 15.688 15.406 1 98.81 297 GLY B O 1
ATOM 5035 N N . LEU B 1 298 ? -18.875 17.625 14.445 1 98.88 298 LEU B N 1
ATOM 5036 C CA . LEU B 1 298 ? -17.922 18.391 15.242 1 98.88 298 LEU B CA 1
ATOM 5037 C C . LEU B 1 298 ? -18.266 18.297 16.734 1 98.88 298 LEU B C 1
ATOM 5039 O O . LEU B 1 298 ? -17.359 18.125 17.562 1 98.88 298 LEU B O 1
ATOM 5043 N N . ARG B 1 299 ? -19.531 18.375 17.047 1 98.81 299 ARG B N 1
ATOM 5044 C CA . ARG B 1 299 ? -19.938 18.281 18.453 1 98.81 299 ARG B CA 1
ATOM 5045 C C . ARG B 1 299 ? -19.609 16.891 19.016 1 98.81 299 ARG B C 1
ATOM 5047 O O . ARG B 1 299 ? -19.109 16.781 20.141 1 98.81 299 ARG B O 1
ATOM 5054 N N . LEU B 1 300 ? -19.906 15.891 18.219 1 98.62 300 LEU B N 1
ATOM 5055 C CA . LEU B 1 300 ? -19.625 14.531 18.641 1 98.62 300 LEU B CA 1
ATOM 5056 C C . LEU B 1 300 ? -18.125 14.336 18.875 1 98.62 300 LEU B C 1
ATOM 5058 O O . LEU B 1 300 ? -17.719 13.727 19.859 1 98.62 300 LEU B O 1
ATOM 5062 N N . GLY B 1 301 ? -17.359 14.828 17.938 1 98.75 301 GLY B N 1
ATOM 5063 C CA . GLY B 1 301 ? -15.906 14.758 18.094 1 98.75 301 GLY B CA 1
ATOM 5064 C C . GLY B 1 301 ? -15.398 15.5 19.312 1 98.75 301 GLY B C 1
ATOM 5065 O O . GLY B 1 301 ? -14.547 14.992 20.047 1 98.75 301 GLY B O 1
ATOM 5066 N N . PHE B 1 302 ? -15.961 16.672 19.516 1 98.81 302 PHE B N 1
ATOM 5067 C CA . PHE B 1 302 ? -15.586 17.484 20.672 1 98.81 302 PHE B CA 1
ATOM 5068 C C . PHE B 1 302 ? -15.852 16.734 21.969 1 98.81 302 PHE B C 1
ATOM 5070 O O . PHE B 1 302 ? -14.977 16.641 22.828 1 98.81 302 PHE B O 1
ATOM 5077 N N . GLU B 1 303 ? -17.031 16.203 22.109 1 98.81 303 GLU B N 1
ATOM 5078 C CA . GLU B 1 303 ? -17.438 15.516 23.344 1 98.81 303 GLU B CA 1
ATOM 5079 C C . GLU B 1 303 ? -16.547 14.297 23.594 1 98.81 303 GLU B C 1
ATOM 5081 O O . GLU B 1 303 ? -16.125 14.062 24.734 1 98.81 303 GLU B O 1
ATOM 5086 N N . TYR B 1 304 ? -16.312 13.586 22.578 1 98.81 304 TYR B N 1
ATOM 5087 C CA . TYR B 1 304 ? -15.492 12.391 22.719 1 98.81 304 TYR B CA 1
ATOM 5088 C C . TYR B 1 304 ? -14.07 12.758 23.125 1 98.81 304 TYR B C 1
ATOM 5090 O O . TYR B 1 304 ? -13.523 12.164 24.078 1 98.81 304 TYR B O 1
ATOM 5098 N N . LEU B 1 305 ? -13.469 13.727 22.422 1 98.81 305 LEU B N 1
ATOM 5099 C CA . LEU B 1 305 ? -12.078 14.094 22.703 1 98.81 305 LEU B CA 1
ATOM 5100 C C . LEU B 1 305 ? -11.945 14.703 24.094 1 98.81 305 LEU B C 1
ATOM 5102 O O . LEU B 1 305 ? -10.969 14.445 24.797 1 98.81 305 LEU B O 1
ATOM 5106 N N . LYS B 1 306 ? -12.922 15.508 24.391 1 98.62 306 LYS B N 1
ATOM 5107 C CA . LYS B 1 306 ? -12.922 16.094 25.734 1 98.62 306 LYS B CA 1
ATOM 5108 C C . LYS B 1 306 ? -12.914 15 26.797 1 98.62 306 LYS B C 1
ATOM 5110 O O . LYS B 1 306 ? -12.172 15.094 27.781 1 98.62 306 LYS B O 1
ATOM 5115 N N . ASP B 1 307 ? -13.711 13.992 26.609 1 98.38 307 ASP B N 1
ATOM 5116 C CA . ASP B 1 307 ? -13.789 12.875 27.547 1 98.38 307 ASP B CA 1
ATOM 5117 C C . ASP B 1 307 ? -12.453 12.133 27.625 1 98.38 307 ASP B C 1
ATOM 5119 O O . ASP B 1 307 ? -11.992 11.797 28.719 1 98.38 307 ASP B O 1
ATOM 5123 N N . VAL B 1 308 ? -11.805 11.891 26.516 1 98.38 308 VAL B N 1
ATOM 5124 C CA . VAL B 1 308 ? -10.547 11.156 26.469 1 98.38 308 VAL B CA 1
ATOM 5125 C C . VAL B 1 308 ? -9.453 11.961 27.172 1 98.38 308 VAL B C 1
ATOM 5127 O O . VAL B 1 308 ? -8.688 11.422 27.969 1 98.38 308 VAL B O 1
ATOM 5130 N N . ILE B 1 309 ? -9.391 13.266 26.859 1 97.12 309 ILE B N 1
ATOM 5131 C CA . ILE B 1 309 ? -8.352 14.133 27.391 1 97.12 309 ILE B CA 1
ATOM 5132 C C . ILE B 1 309 ? -8.523 14.25 28.906 1 97.12 309 ILE B C 1
ATOM 5134 O O . ILE B 1 309 ? -7.535 14.305 29.656 1 97.12 309 ILE B O 1
ATOM 5138 N N . SER B 1 310 ? -9.742 14.211 29.406 1 95.12 310 SER B N 1
ATOM 5139 C CA . SER B 1 310 ? -10.008 14.328 30.828 1 95.12 310 SER B CA 1
ATOM 5140 C C . SER B 1 310 ? -9.5 13.109 31.594 1 95.12 310 SER B C 1
ATOM 5142 O O . SER B 1 310 ? -9.281 13.172 32.812 1 95.12 310 SER B O 1
ATOM 5144 N N . LYS B 1 311 ? -9.266 12.039 30.922 1 91.38 311 LYS B N 1
ATOM 5145 C CA . LYS B 1 311 ? -8.875 10.773 31.547 1 91.38 311 LYS B CA 1
ATOM 5146 C C . LYS B 1 311 ? -7.359 10.625 31.578 1 91.38 311 LYS B C 1
ATOM 5148 O O . LYS B 1 311 ? -6.836 9.711 32.219 1 91.38 311 LYS B O 1
ATOM 5153 N N . ILE B 1 312 ? -6.727 11.555 30.953 1 90.44 312 ILE B N 1
ATOM 5154 C CA . ILE B 1 312 ? -5.281 11.359 30.875 1 90.44 312 ILE B CA 1
ATOM 5155 C C . ILE B 1 312 ? -4.57 12.508 31.594 1 90.44 312 ILE B C 1
ATOM 5157 O O . ILE B 1 312 ? -5.059 13.633 31.609 1 90.44 312 ILE B O 1
#

Organism: Caldicellulosiruptor owensensis (strain ATCC 700167 / DSM 13100 / OL) (NCBI:txid632518)

Secondary structure (DSSP, 8-state):
-EEEEEGGG-TTS-HHHHHHHHHHHT--EEEEEB--SS---TT--BSS-GGG--HHHHHHHHHHHHHTT-EEEEEEEEEETT-SSHHHHHHHHHHHHHHHHHHHHHT--EEEEE----TTS-HHHHHHHHHHHHHHHHHHHHHTT-EEEEE----TTS-TTS-S-S-S-SSHHHHHHHHHH---TTEEEEE-HHHHHHTT--TTHHHHHTTTTEEEEEE-EEEE-HHHHHHH-TT--SSS--STT--SSEEEE-TTSSS--HHHHHHHHHHTT--SEEEE----GGG-SSHHHHHHHHHHHHHHHHHHHHT-/-EEEEEGGG-TTS-HHHHHHHHHHHT--EEEEEB--SS---TT--BSS-GGG--HHHHHHHHHHHHHTT-EEEEEEEEEETT-SSHHHHHHHHHHHHHHHHHHHHHT--EEEEE----TTS-HHHHHHHHHHHHHHHHHHHHHTT-EEEEE----TTS-TTS-S-S-S-SSHHHHHHHHHH---TTEEEEE-HHHHHHTT--TTTTTGGGTTTEEEEEE-EEEE-HHHHHHH-TT---SS--STT--SSEEEE-TTSSS--HHHHHHHHHHTT--SEEEE----GGG-SSHHHHHHHHHHHHHHHHHHHHT-

Sequence (624 aa):
MKLGFLTACLPKQSLENLVVWAKSVGFEMLEVACWPVKNTRDYSSTTLDVVRLTRDEAERIKKLFEQNNMQISSLAYYDNNLHPDLVIRKSYHDHLKKVIDAANLLGVKYVGTFVGRNYNKTIKENFDEFEIVFKEILEYAKEKGVSIIIENCPMPGWNSNGGWTGTISYSPELWEEMFSRLPYDNFGLNLDPSHLLWLGIDPVSVIKDFKDRIFHVHAKDTQILKDKLNKYSIFGKQIQRKNEWDMGYWVYRMPGRGEIDWEAFFRELKKNGYDFVVSIEHEDPEYEGTEEKVKEGLRLGFEYLKDVISKIMKLGFLTACLPKQSLENLVVWAKSVGFEMLEVACWPVKNTRDYSSTTLDVVRLTRDEAERIKKLFEQNNMQISSLAYYDNNLHPDLVIRKSYHDHLKKVIDAANLLGVKYVGTFVGRNYNKTIKENFDEFEIVFKEILEYAKEKGVSIIIENCPMPGWNSNGGWTGTISYSPELWEEMFSRLPYDNFGLNLDPSHLLWLGIDPVSVIKDFKDRIFHVHAKDTQILKDKLNKYSIFGKQIQRKNEWDMGYWVYRMPGRGEIDWEAFFRELKKNGYDFVVSIEHEDPEYEGTEEKVKEGLRLGFEYLKDVISKI

Solvent-accessible surface area (backbone atoms only — not comparable to full-atom values): 31757 Å² total; per-residue (Å²): 101,43,42,27,32,42,45,36,71,47,58,88,48,50,55,69,57,46,54,54,50,39,44,73,76,62,41,39,30,34,29,40,16,42,31,62,83,83,64,90,52,83,84,60,21,44,50,42,65,43,88,74,61,42,73,66,54,32,51,50,50,47,46,55,29,56,76,59,68,36,43,63,60,26,42,35,43,75,52,48,60,33,34,73,51,64,69,60,20,47,53,48,50,55,48,50,50,34,47,46,52,42,26,41,70,55,71,24,48,32,37,35,29,37,64,18,39,24,74,92,47,53,65,67,54,37,50,57,49,43,52,56,58,46,49,54,52,49,53,53,26,49,78,49,65,27,26,46,22,34,43,32,51,36,48,46,59,67,13,86,64,64,35,66,53,20,25,65,44,46,36,52,55,36,44,52,52,52,44,67,75,53,77,50,90,50,50,34,24,27,44,38,46,31,52,28,48,84,31,56,17,58,57,56,71,53,42,75,83,39,39,91,30,55,73,37,32,41,39,32,17,28,32,76,36,62,73,41,20,42,32,31,25,77,80,17,42,70,85,86,44,84,50,65,80,38,32,70,24,62,45,49,18,43,42,86,68,34,66,67,59,57,60,60,37,52,48,51,38,47,75,52,68,50,62,52,49,41,25,31,48,78,62,24,72,92,26,50,95,43,72,69,35,33,52,50,40,51,50,51,25,49,55,44,50,53,54,47,54,70,74,98,103,43,43,26,30,41,46,38,69,47,58,87,48,50,56,69,55,46,53,55,50,39,43,73,78,64,41,39,31,35,28,40,14,43,30,60,82,83,65,89,53,83,85,59,22,43,51,40,67,42,88,75,60,41,74,66,55,32,51,48,50,48,47,54,29,56,77,59,70,36,43,64,62,26,42,35,42,76,49,51,59,33,33,74,52,63,70,61,20,47,53,49,49,55,48,49,51,34,48,46,51,41,24,40,68,55,71,25,49,32,36,34,28,36,65,18,37,27,75,93,46,53,64,67,53,38,51,58,48,44,54,57,56,47,49,55,51,50,51,55,26,49,76,50,64,28,25,47,22,34,43,32,50,34,50,46,59,64,14,86,65,63,35,68,52,20,26,64,43,47,36,54,54,35,43,53,52,53,44,68,76,53,75,49,92,49,49,32,23,27,44,40,47,32,51,28,49,84,32,56,17,58,55,58,71,52,42,75,84,36,39,93,30,55,73,36,33,41,39,34,17,27,30,76,36,62,72,40,19,41,31,31,25,78,80,17,41,71,84,84,44,83,49,65,79,39,35,69,25,61,46,48,18,44,43,87,68,33,64,68,58,58,60,61,37,51,45,51,38,45,74,51,68,52,62,52,48,40,26,30,48,78,64,23,73,91,26,50,97,43,71,67,36,32,52,48,39,50,50,51,24,49,55,44,49,52,54,47,55,72,74,98

Nearest PDB structures (foldseek):
  5hmq-assembly1_C  TM=7.547E-01  e=2.224E-11  Pseudomonas putida KT2440
  5hmq-assembly3_E  TM=7.643E-01  e=6.058E-11  Pseudomonas putida KT2440
  7vpf-assembly1_B  TM=7.283E-01  e=2.502E-11  Paenibacillus sp. FSL H7-0331
  4hno-assembly1_A  TM=7.329E-01  e=3.564E-11  Thermotoga maritima MSB8
  3obe-assembly1_A  TM=7.290E-01  e=5.076E-11  Parabacteroides distasonis ATCC 8503

Foldseek 3Di:
DFEAAECLQPQPDEPLRCLVLCLVLPGAEYAAAAEDCDDDDDSHHHNDPLVPDDLVNLVVVLVSCVVSNHYYAEHEDEDACLEQDVVVNVVSVVSQLSRLLSCLSNVHAEYEYAPWDHLVDDLVVSLVVSLVRVVVVQVSSVVSNHAYAYEQAQPQPCRPVRDGGGGQRNDPVSVVSNCVSPVDQSYAHQYECQRCVLVVHQSLVCCQVRVSRHSHYEFKHKAFQVVQCVVQPSCADDPPAPGSVHSPGMFIAQHPPHDRPLLSNVVSSVVSPHDGYHYYYDDGPQQHDDPRSSSVSVSVNVVVNVVSNVVD/DFEAAECLQPQPDEPLRCLVLCLVLPGAEYAAAAEDCDDDDDSHHHNDPLVPDDLVNLVVVLVSSVVSNHYYAEHEDEDACLEQDVVVNVVSVVSQLSRLLSCLSNVHAEYEYAPWDHLVDDLVVSLVVSLVRVVVVQVSSVVSNHAYAYEQAQPQPCRPVPDRGGGQRNDPVSVVSNCVSPVDQSYAHQYECQRCVLVVHQSLVCCQVRVSRHSHYEFKHKAFQVVQCVVQPSCADDPPAPGSVHSPGMFIAQHPPHDRPLLSNVVSSVVSPHDGYHYYYDDGPQQHDDPRSSSVSVSVNVVVNVVSNVVD

pLDDT: mean 96.29, std 6.39, range [57.19, 98.94]

=== Feature glossary ===
The record interleaves many kinds of information about one protein. Here is each kind framed as the question it answers.

Q: Are the domains correctly placed relative to each other?
A: Predicted aligned error is AlphaFold's pairwise confidence. Unlike pLDDT (per-residue), PAE is per-residue-pair and captures whether two parts of the structure are correctly placed relative to each other. Units are ångströms of expected positional error.

Q: Which residues are in helices, strands, or loops?
A: Eight-state secondary structure (DSSP): H is the canonical α-helix, G the tighter 3₁₀-helix, I the wider π-helix; E/B are β-structure, T and S are turns and bends, and '-' is everything else. DSSP derives these from the pattern of main-chain N–H···O=C hydrogen bonds, not from the sequence.

Q: What if only a Cα trace is available?
A: P-SEA three-state annotation labels each residue as helix, strand, or coil based purely on the geometry of the Cα trace. It serves as a fallback when the full backbone (and thus DSSP) is unavailable.

Q: What are the backbone torsion angles?
A: φ (phi) and ψ (psi) are the two rotatable backbone dihedrals per residue: φ is the C(i-1)–N–Cα–C torsion, ψ is the N–Cα–C–N(i+1) torsion, both in degrees on (−180°, 180°]. α-helical residues cluster near (−60°, −45°); β-strand residues near (−120°, +130°). A Ramachandran plot is simply a scatter of (φ, ψ) for every residue.

Q: What known structures does this most resemble?
A: Structural nearest neighbors (via Foldseek easy-search vs the PDB). Reported per hit: target PDB id, E-value, and alignment TM-score. A TM-score above ~0.5 is the conventional threshold for 'same fold'.

Q: What family and function is it annotated with?
A: Database cross-references. InterPro integrates a dozen domain/family signature databases into unified entries with residue-range hits. GO terms attach function/process/location labels with evidence codes. CATH codes position the fold in a four-level structural taxonomy. Organism is the NCBI-taxonomy species name.

Q: Which residues are buried vs exposed?
A: Solvent accessibility: the surface area of each residue that a 1.4 Å water probe can touch, in Å². When only backbone atoms are present the absolute values are lower than full-atom SASA (side chains contribute most of the area) and are flagged as backbone-only.

Q: What do the diagnostic plots show?
A: Three diagnostic plots accompany the record. The Cα contact map visualizes the tertiary structure as a 2D adjacency matrix (8 Å cutoff, sequence-local contacts suppressed). The Ramachandran plot shows the distribution of backbone (φ, ψ) torsions, with points in the α and β basins reflecting secondary structure content. The PAE plot shows AlphaFold's inter-residue confidence as a color matrix.

Q: What is the amino-acid chain?
A: The amino-acid sequence is the protein's primary structure: the linear order of residues from the N-terminus to the C-terminus, written in one-letter code. Everything else here — the 3D coordinates, the secondary structure, the domain annotations — is ultimately a consequence of this string.

Q: What do the rendered images show?
A: The six renders are orthographic views along the three Cartesian axes in both directions. Representation (cartoon, sticks, or surface) and color scheme (sequence-rainbow or by-chain) vary across proteins so the training set covers all the common visualization conventions.

Q: Where is each backbone atom in 3D?
A: The mmCIF table is the protein's shape written out atom by atom. For each backbone N, Cα, C, and carbonyl O, it records an (x, y, z) coordinate triple in Å plus the residue type, chain letter, and residue number.

Q: How mobile is each atom in the crystal?
A: For experimental (PDB) structures, the B-factor (temperature factor) quantifies the positional spread of each atom in the crystal — a combination of thermal vibration and static disorder — in units of Å². High B-factors mark flexible loops or poorly resolved regions; low B-factors mark the rigid, well-ordered core.

Q: How big and how compact is the whole molecule?
A: Three whole-structure scalars: the radius of gyration (RMS distance of Cα from centroid, in Å), the count of Cα–Cα contacts (pairs closer than 8 Å and separated by more than four residues in sequence — i.e. tertiary, not local, contacts), and the bounding-box dimensions. Together they distinguish compact globular folds from extended fibres or disordered chains.

Q: What does the local fold look like, residue by residue?
A: A 3Di character summarizes, for each residue, the relative orientation of the Cα frame of its nearest spatial neighbor. Because it encodes fold topology rather than chemistry, 3Di alignments detect remote structural similarity that sequence alignment misses.

Q: How confident is the AlphaFold model at each residue?
A: For AlphaFold models, the B-factor field carries pLDDT — the model's own estimate of local accuracy on a 0–100 scale. Regions with pLDDT<50 should be treated as essentially unmodeled; they often correspond to intrinsically disordered segments.